Protein AF-0000000070242409 (afdb_homodimer)

Solvent-accessible surface area (backbone atoms only — not comparable to full-atom values): 26280 Å² total; per-residue (Å²): 131,82,76,71,74,71,65,70,52,23,53,50,26,33,51,50,46,54,49,49,52,53,48,30,72,76,47,51,59,37,41,69,65,58,47,13,61,74,71,69,51,52,57,68,59,40,47,50,44,48,50,52,35,44,74,71,44,52,32,40,81,53,98,77,22,32,35,53,19,52,51,28,21,31,47,9,49,57,26,48,52,80,45,43,66,61,50,61,53,34,45,65,40,51,52,49,49,22,70,75,64,35,25,27,32,37,37,32,32,77,58,94,65,23,25,29,28,76,38,71,45,65,25,93,68,36,67,89,58,104,68,52,58,23,38,72,42,63,24,79,49,33,16,26,25,35,22,36,52,40,69,48,58,67,68,56,49,49,52,32,41,71,73,66,53,60,73,74,66,34,94,60,31,63,68,44,67,66,60,44,51,54,50,25,52,51,24,58,73,69,56,47,23,73,22,78,20,17,57,37,84,55,35,24,28,38,7,28,44,31,61,54,95,89,37,76,73,21,13,40,26,42,37,41,48,38,89,71,50,41,71,60,52,44,70,41,53,50,50,52,52,47,50,54,34,38,51,53,32,38,53,46,60,70,77,97,132,81,76,71,74,71,64,69,52,24,53,50,27,32,52,49,45,53,51,51,51,52,49,31,71,77,46,50,59,37,43,68,66,59,47,12,59,74,72,67,50,53,59,69,58,41,48,49,44,47,50,51,35,45,74,71,44,52,33,41,81,52,99,78,23,32,34,52,20,51,52,27,22,31,48,9,50,57,27,48,52,80,44,43,66,61,50,62,54,33,46,65,41,50,52,50,50,21,70,74,64,35,25,27,32,36,35,33,32,76,57,94,65,22,25,28,28,75,39,70,45,66,25,93,68,35,68,88,58,104,69,51,59,24,39,71,41,63,23,78,49,34,16,26,25,36,22,38,51,37,68,47,57,67,68,57,49,49,52,33,41,72,74,67,54,60,72,74,65,35,95,59,30,62,68,45,70,66,60,43,52,54,50,25,52,51,23,58,73,68,56,46,23,74,21,77,21,18,57,35,84,56,34,23,30,38,8,27,46,32,60,56,94,89,37,75,75,21,13,39,26,43,36,40,47,38,88,70,49,41,70,58,53,46,72,42,52,49,50,53,54,47,51,53,35,38,50,53,31,38,51,46,61,69,77,97

Foldseek 3Di:
DPPPPPPVVVVVLVVLLVVLVVVQVVDPFDALVRSCVVSVHDSVSSVVSVVVCVVVQQWDADPRHIHGGCVVVVVVVVVLVVCVLLCVQLVVLQVVLCVVLQEKKFWWDDDLQWTFTQDIDGGPPYDDDPDDHGDTDHLQQDFQSLQLLLLDDPVVNVVSCVVPNQDFQDPPADHDPVSSVVQSVVCNVVQKGKRQCRNHVFKIKMKGFQDEPSDTSTMMMTMHTNVPLDDCNNPPVSNVSRVVSSVSSNVSVVVD/DPPPPPVVVVVVLVVLLVVLVVVQVVDPFDALVRSCVVSVHDSVSSVVSVVVCVVVQQWDADPRHIHGGCVVVVVVVVVLVVCVLLCVQLVVLQVVLCVVQQEKKFWWDDDPQWTFTQDIDGGPPYDDDPDDHGDTDHLQQDFQSLQLLLLDDPVVNVVSCVVPNQDFQDPPADHDPVSSVVQSVVCNVLQKGKRQCRNHVFKIKMKGFQDEPSDTSTMMMTMHTNVPLDDCNNPPVSNVSRVVSSVSSNVSVVVD

Organism: Natronomonas pharaonis (strain ATCC 35678 / DSM 2160 / CIP 103997 / JCM 8858 / NBRC 14720 / NCIMB 2260 / Gabara) (NCBI:txid348780)

InterPro domains:
  IPR005471 Transcription regulator IclR, N-terminal [SM00346] (11-99)
  IPR011991 ArsR-like helix-turn-helix domain [cd00090] (20-75)
  IPR014757 Transcription regulator IclR, C-terminal [PF01614] (85-249)
  IPR014757 Transcription regulator IclR, C-terminal [PS51078] (71-255)
  IPR029016 GAF-like domain superfamily [G3DSA:3.30.450.40] (83-256)
  IPR036388 Winged helix-like DNA-binding domain superfamily [G3DSA:1.10.10.10] (10-81)
  IPR036390 Winged helix DNA-binding domain superfamily [SSF46785] (17-97)
  IPR050707 HTH-type Transcriptional Regulators in Metabolic Pathways [PTHR30136] (6-253)

Secondary structure (DSSP, 8-state):
------HHHHHHHHHHHHHHHHHHHHH-SB-HHHHHHHHT--HHHHHHHHHHHHHHTSEEEETTEEEE-THHHHHHHHHHHTTHHHHHHHHHHHHHHHHHH-SEEEEEEEETTEEEEEEEE--TT----S--TT-EEEGGGSHHHHHHHHHS-HHHHHHHHHHH-----STTS--SHHHHHHHHHHHHHHS-EEEESSSSTTEEEEEEEEEETTEEEEEEEEEEETTTS-HHIIIIIHHHHHHHHHHHHHHHHHH-/------HHHHHHHHHHHHHHHHHHHHH-SB-HHHHHHHHT--HHHHHHHHHHHHHHTSEEEETTEEEE-THHHHHHHHHHHTTHHHHHHHHHHHHHHHHHH-SEEEEEEEETTEEEEEEEE--TT----S--TT-EEEGGGSHHHHHHHHHS-HHHHHHHHHHH-----STTS--SHHHHHHHHHHHHHHS-EEEESSSSTTEEEEEEEEEETTEEEEEEEEEEETTTS-HHIIIIIHHHHHHHHHHHHHHHHHH-

pLDDT: mean 92.96, std 12.63, range [21.52, 98.94]

Structure (mmCIF, N/CA/C/O backbone):
data_AF-0000000070242409-model_v1
#
loop_
_entity.id
_entity.type
_entity.pdbx_description
1 polymer 'IclR family transcription regulator'
#
loop_
_atom_site.group_PDB
_atom_site.id
_atom_site.type_symbol
_atom_site.label_atom_id
_atom_site.label_alt_id
_atom_site.label_comp_id
_atom_site.label_asym_id
_atom_site.label_entity_id
_atom_site.label_seq_id
_atom_site.pdbx_PDB_ins_code
_atom_site.Cartn_x
_atom_site.Cartn_y
_atom_site.Cartn_z
_atom_site.occupancy
_atom_site.B_iso_or_equiv
_atom_site.auth_seq_id
_atom_site.auth_comp_id
_atom_site.auth_asym_id
_atom_site.auth_atom_id
_atom_site.pdbx_PDB_model_num
ATOM 1 N N . MET A 1 1 ? -40.719 -10.289 21.703 1 21.52 1 MET A N 1
ATOM 2 C CA . MET A 1 1 ? -40.156 -11.031 20.562 1 21.52 1 MET A CA 1
ATOM 3 C C . MET A 1 1 ? -39.375 -10.109 19.641 1 21.52 1 MET A C 1
ATOM 5 O O . MET A 1 1 ? -39.938 -9.398 18.828 1 21.52 1 MET A O 1
ATOM 9 N N . VAL A 1 2 ? -38.438 -9.383 20.156 1 30.03 2 VAL A N 1
ATOM 10 C CA . VAL A 1 2 ? -37.656 -8.297 19.562 1 30.03 2 VAL A CA 1
ATOM 11 C C . VAL A 1 2 ? -37.156 -8.727 18.188 1 30.03 2 VAL A C 1
ATOM 13 O O . VAL A 1 2 ? -36.469 -9.75 18.078 1 30.03 2 VAL A O 1
ATOM 16 N N . SER A 1 3 ? -37.812 -8.461 17.109 1 30.8 3 SER A N 1
ATOM 17 C CA . SER A 1 3 ? -37.625 -8.891 15.734 1 30.8 3 SER A CA 1
ATOM 18 C C . SER A 1 3 ? -36.156 -8.773 15.328 1 30.8 3 SER A C 1
ATOM 20 O O . SER A 1 3 ? -35.531 -7.742 15.555 1 30.8 3 SER A O 1
ATOM 22 N N . GLU A 1 4 ? -35.406 -9.82 15.273 1 35.88 4 GLU A N 1
ATOM 23 C CA . GLU A 1 4 ? -34.031 -10.039 14.852 1 35.88 4 GLU A CA 1
ATOM 24 C C . GLU A 1 4 ? -33.75 -9.344 13.523 1 35.88 4 GLU A C 1
ATOM 26 O O . GLU A 1 4 ? -34.469 -9.555 12.539 1 35.88 4 GLU A O 1
ATOM 31 N N . PRO A 1 5 ? -33.375 -8.102 13.469 1 39.78 5 PRO A N 1
ATOM 32 C CA . PRO A 1 5 ? -33.219 -7.383 12.203 1 39.78 5 PRO A CA 1
ATOM 33 C C . PRO A 1 5 ? -32.844 -8.289 11.047 1 39.78 5 PRO A C 1
ATOM 35 O O . PRO A 1 5 ? -32.125 -9.289 11.25 1 39.78 5 PRO A O 1
ATOM 38 N N . ASP A 1 6 ? -33.469 -8.508 9.992 1 40.06 6 ASP A N 1
ATOM 39 C CA . ASP A 1 6 ? -33.281 -9.375 8.836 1 40.06 6 ASP A CA 1
ATOM 40 C C . ASP A 1 6 ? -31.844 -9.359 8.336 1 40.06 6 ASP A C 1
ATOM 42 O O . ASP A 1 6 ? -31.344 -8.312 7.902 1 40.06 6 ASP A O 1
ATOM 46 N N . ASN A 1 7 ? -30.812 -10.156 8.797 1 46.41 7 ASN A N 1
ATOM 47 C CA . ASN A 1 7 ? -29.406 -10.516 8.633 1 46.41 7 ASN A CA 1
ATOM 48 C C . ASN A 1 7 ? -28.984 -10.477 7.164 1 46.41 7 ASN A C 1
ATOM 50 O O . ASN A 1 7 ? -27.859 -10.086 6.844 1 46.41 7 ASN A O 1
ATOM 54 N N . ASP A 1 8 ? -29.922 -10.844 6.23 1 49.59 8 ASP A N 1
ATOM 55 C CA . ASP A 1 8 ? -29.641 -10.906 4.797 1 49.59 8 ASP A CA 1
ATOM 56 C C . ASP A 1 8 ? -29.375 -9.516 4.227 1 49.59 8 ASP A C 1
ATOM 58 O O . ASP A 1 8 ? -28.484 -9.352 3.381 1 49.59 8 ASP A O 1
ATOM 62 N N . GLY A 1 9 ? -30.109 -8.578 4.723 1 48.25 9 GLY A N 1
ATOM 63 C CA . GLY A 1 9 ? -29.984 -7.207 4.25 1 48.25 9 GLY A CA 1
ATOM 64 C C . GLY A 1 9 ? -28.641 -6.582 4.574 1 48.25 9 GLY A C 1
ATOM 65 O O . GLY A 1 9 ? -28.078 -5.832 3.77 1 48.25 9 GLY A O 1
ATOM 66 N N . GLY A 1 10 ? -28.141 -6.824 5.773 1 50.97 10 GLY A N 1
ATOM 67 C CA . GLY A 1 10 ? -26.875 -6.277 6.238 1 50.97 10 GLY A CA 1
ATOM 68 C C . GLY A 1 10 ? -25.688 -6.75 5.418 1 50.97 10 GLY A C 1
ATOM 69 O O . GLY A 1 10 ? -24.859 -5.941 5.012 1 50.97 10 GLY A O 1
ATOM 70 N N . ILE A 1 11 ? -25.75 -8.039 5.164 1 59.62 11 ILE A N 1
ATOM 71 C CA . ILE A 1 11 ? -24.688 -8.672 4.391 1 59.62 11 ILE A CA 1
ATOM 72 C C . ILE A 1 11 ? -24.688 -8.117 2.965 1 59.62 11 ILE A C 1
ATOM 74 O O . ILE A 1 11 ? -23.625 -7.836 2.402 1 59.62 11 ILE A O 1
ATOM 78 N N . LYS A 1 12 ? -25.906 -7.801 2.475 1 73.12 12 LYS A N 1
ATOM 79 C CA . LYS A 1 12 ? -26 -7.281 1.113 1 73.12 12 LYS A CA 1
ATOM 80 C C . LYS A 1 12 ? -25.422 -5.871 1.021 1 73.12 12 LYS A C 1
ATOM 82 O O . LYS A 1 12 ? -24.766 -5.531 0.042 1 73.12 12 LYS A O 1
ATOM 87 N N . SER A 1 13 ? -25.562 -5.195 2.117 1 82.31 13 SER A N 1
ATOM 88 C CA . SER A 1 13 ? -25.078 -3.818 2.143 1 82.31 13 SER A CA 1
ATOM 89 C C . SER A 1 13 ? -23.562 -3.77 2.156 1 82.31 13 SER A C 1
ATOM 91 O O . SER A 1 13 ? -22.953 -2.963 1.45 1 82.31 13 SER A O 1
ATOM 93 N N . ALA A 1 14 ? -22.969 -4.645 2.908 1 86.94 14 ALA A N 1
ATOM 94 C CA . ALA A 1 14 ? -21.516 -4.699 2.922 1 86.94 14 ALA A CA 1
ATOM 95 C C . ALA A 1 14 ? -20.953 -5.039 1.539 1 86.94 14 ALA A C 1
ATOM 97 O O . ALA A 1 14 ? -20.016 -4.398 1.065 1 86.94 14 ALA A O 1
ATOM 98 N N . GLY A 1 15 ? -21.578 -5.914 0.926 1 90.31 15 GLY A N 1
ATOM 99 C CA . GLY A 1 15 ? -21.188 -6.281 -0.426 1 90.31 15 GLY A CA 1
ATOM 100 C C . GLY A 1 15 ? -21.25 -5.117 -1.399 1 90.31 15 GLY A C 1
ATOM 101 O O . GLY A 1 15 ? -20.344 -4.945 -2.225 1 90.31 15 GLY A O 1
ATOM 102 N N . THR A 1 16 ? -22.25 -4.332 -1.273 1 91.88 16 THR A N 1
ATOM 103 C CA . THR A 1 16 ? -22.422 -3.174 -2.146 1 91.88 16 THR A CA 1
ATOM 104 C C . THR A 1 16 ? -21.312 -2.158 -1.916 1 91.88 16 THR A C 1
ATOM 106 O O . THR A 1 16 ? -20.766 -1.601 -2.871 1 91.88 16 THR A O 1
ATOM 109 N N . SER A 1 17 ? -20.953 -1.961 -0.674 1 94.5 17 SER A N 1
ATOM 110 C CA . SER A 1 17 ? -19.891 -1.011 -0.355 1 94.5 17 SER A CA 1
ATOM 111 C C . SER A 1 17 ? -18.562 -1.449 -0.952 1 94.5 17 SER A C 1
ATOM 113 O O . SER A 1 17 ? -17.828 -0.628 -1.496 1 94.5 17 SER A O 1
ATOM 115 N N . PHE A 1 18 ? -18.281 -2.686 -0.91 1 94.81 18 PHE A N 1
ATOM 116 C CA . PHE A 1 18 ? -17.031 -3.186 -1.487 1 94.81 18 PHE A CA 1
ATOM 117 C C . PHE A 1 18 ? -17.094 -3.148 -3.01 1 94.81 18 PHE A C 1
ATOM 119 O O . PHE A 1 18 ? -16.078 -2.922 -3.668 1 94.81 18 PHE A O 1
ATOM 126 N N . GLY A 1 19 ? -18.266 -3.389 -3.545 1 94.69 19 GLY A N 1
ATOM 127 C CA . GLY A 1 19 ? -18.453 -3.18 -4.973 1 94.69 19 GLY A CA 1
ATOM 128 C C . GLY A 1 19 ? -18.172 -1.756 -5.41 1 94.69 19 GLY A C 1
ATOM 129 O O . GLY A 1 19 ? -17.578 -1.53 -6.465 1 94.69 19 GLY A O 1
ATOM 130 N N . ILE A 1 20 ? -18.594 -0.821 -4.629 1 96.62 20 ILE A N 1
ATOM 131 C CA . ILE A 1 20 ? -18.344 0.592 -4.895 1 96.62 20 ILE A CA 1
ATOM 132 C C . ILE A 1 20 ? -16.844 0.873 -4.852 1 96.62 20 ILE A C 1
ATOM 134 O O . ILE A 1 20 ? -16.312 1.563 -5.723 1 96.62 20 ILE A O 1
ATOM 138 N N . ILE A 1 21 ? -16.156 0.315 -3.883 1 97.69 21 ILE A N 1
ATOM 139 C CA . ILE A 1 21 ? -14.703 0.465 -3.783 1 97.69 21 ILE A CA 1
ATOM 140 C C . ILE A 1 21 ? -14.047 -0.077 -5.051 1 97.69 21 ILE A C 1
ATOM 142 O O . ILE A 1 21 ? -13.164 0.571 -5.625 1 97.69 21 ILE A O 1
ATOM 146 N N . GLU A 1 22 ? -14.484 -1.225 -5.488 1 97.12 22 GLU A N 1
ATOM 147 C CA . GLU A 1 22 ? -13.938 -1.823 -6.699 1 97.12 22 GLU A CA 1
ATOM 148 C C . GLU A 1 22 ? -14.188 -0.938 -7.918 1 97.12 22 GLU A C 1
ATOM 150 O O . GLU A 1 22 ? -13.32 -0.791 -8.773 1 97.12 22 GLU A O 1
ATOM 155 N N . THR A 1 23 ? -15.344 -0.346 -7.977 1 97.88 23 THR A N 1
ATOM 156 C CA . THR A 1 23 ? -15.703 0.526 -9.086 1 97.88 23 THR A CA 1
ATOM 157 C C . THR A 1 23 ? -14.836 1.786 -9.086 1 97.88 23 THR A C 1
ATOM 159 O O . THR A 1 23 ? -14.367 2.221 -10.141 1 97.88 23 THR A O 1
ATOM 162 N N . ILE A 1 24 ? -14.625 2.328 -7.953 1 98.56 24 ILE A N 1
ATOM 163 C CA . ILE A 1 24 ? -13.773 3.504 -7.855 1 98.56 24 ILE A CA 1
ATOM 164 C C . ILE A 1 24 ? -12.344 3.139 -8.258 1 98.56 24 ILE A C 1
ATOM 166 O O . ILE A 1 24 ? -11.703 3.865 -9.023 1 98.56 24 ILE A O 1
ATOM 170 N N . TYR A 1 25 ? -11.883 2.035 -7.805 1 98.06 25 TYR A N 1
ATOM 171 C CA . TYR A 1 25 ? -10.555 1.547 -8.156 1 98.06 25 TYR A CA 1
ATOM 172 C C . TYR A 1 25 ? -10.375 1.49 -9.672 1 98.06 25 TYR A C 1
ATOM 174 O O . TYR A 1 25 ? -9.352 1.928 -10.195 1 98.06 25 TYR A O 1
ATOM 182 N N . GLN A 1 26 ? -11.344 1.088 -10.328 1 96.81 26 GLN A N 1
ATOM 183 C CA . GLN A 1 26 ? -11.25 0.844 -11.766 1 96.81 26 GLN A CA 1
ATOM 184 C C . GLN A 1 26 ? -11.43 2.139 -12.555 1 96.81 26 GLN A C 1
ATOM 186 O O . GLN A 1 26 ? -10.914 2.266 -13.664 1 96.81 26 GLN A O 1
ATOM 191 N N . ASN A 1 27 ? -12.156 3.184 -11.906 1 96.94 27 ASN A N 1
ATOM 192 C CA . ASN A 1 27 ? -12.641 4.258 -12.766 1 96.94 27 ASN A CA 1
ATOM 193 C C . ASN A 1 27 ? -12.305 5.633 -12.195 1 96.94 27 ASN A C 1
ATOM 195 O O . ASN A 1 27 ? -12.664 6.656 -12.773 1 96.94 27 ASN A O 1
ATOM 199 N N . GLN A 1 28 ? -11.625 5.734 -11.094 1 96.81 28 GLN A N 1
ATOM 200 C CA . GLN A 1 28 ? -11.43 7.031 -10.453 1 96.81 28 GLN A CA 1
ATOM 201 C C . GLN A 1 28 ? -10.703 7.996 -11.383 1 96.81 28 GLN A C 1
ATOM 203 O O . GLN A 1 28 ? -9.836 7.586 -12.156 1 96.81 28 GLN A O 1
ATOM 208 N N . PRO A 1 29 ? -11.086 9.219 -11.328 1 97.56 29 PRO A N 1
ATOM 209 C CA . PRO A 1 29 ? -12.203 9.734 -10.539 1 97.56 29 PRO A CA 1
ATOM 210 C C . PRO A 1 29 ? -13.562 9.359 -11.133 1 97.56 29 PRO A C 1
ATOM 212 O O . PRO A 1 29 ? -13.68 9.172 -12.34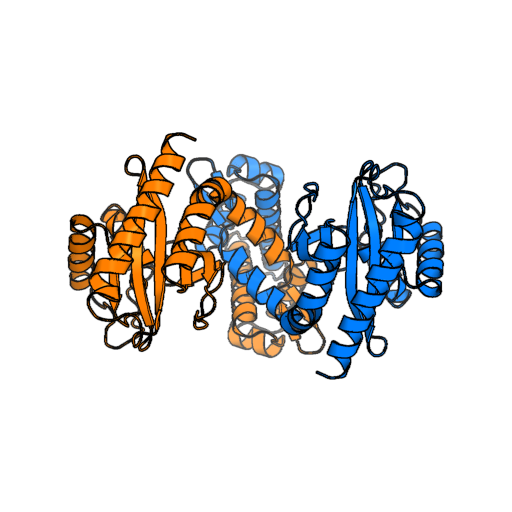4 1 97.56 29 PRO A O 1
ATOM 215 N N . ILE A 1 30 ? -14.547 9.203 -10.266 1 98.25 30 ILE A N 1
ATOM 216 C CA . ILE A 1 30 ? -15.883 8.836 -10.727 1 98.25 30 ILE A CA 1
ATOM 217 C C . ILE A 1 30 ? -16.938 9.625 -9.945 1 98.25 30 ILE A C 1
ATOM 219 O O . ILE A 1 30 ? -16.797 9.82 -8.734 1 98.25 30 ILE A O 1
ATOM 223 N N . SER A 1 31 ? -17.984 10.031 -10.586 1 98.12 31 SER A N 1
ATOM 224 C CA . SER A 1 31 ? -19.062 10.773 -9.945 1 98.12 31 SER A CA 1
ATOM 225 C C . SER A 1 31 ? -20.078 9.828 -9.297 1 98.12 31 SER A C 1
ATOM 227 O O . SER A 1 31 ? -20.062 8.625 -9.562 1 98.12 31 SER A O 1
ATOM 229 N N . LEU A 1 32 ? -20.875 10.422 -8.484 1 97.06 32 LEU A N 1
ATOM 230 C CA . LEU A 1 32 ? -21.922 9.656 -7.812 1 97.06 32 LEU A CA 1
ATOM 231 C C . LEU A 1 32 ? -22.828 8.977 -8.828 1 97.06 32 LEU A C 1
ATOM 233 O O . LEU A 1 32 ? -23.141 7.785 -8.703 1 97.06 32 LEU A O 1
ATOM 237 N N . THR A 1 33 ? -23.188 9.727 -9.82 1 97.38 33 THR A N 1
ATOM 238 C CA . THR A 1 33 ? -24.141 9.219 -10.812 1 97.38 33 THR A CA 1
ATOM 239 C C . THR A 1 33 ? -23.5 8.094 -11.625 1 97.38 33 THR A C 1
ATOM 241 O O . THR A 1 33 ? -24.141 7.059 -11.859 1 97.38 33 THR A O 1
ATOM 244 N N . GLU A 1 34 ? -22.312 8.281 -12.086 1 98 34 GLU A N 1
ATOM 245 C CA . GLU A 1 34 ? -21.594 7.242 -12.828 1 98 34 GLU A CA 1
ATOM 246 C C . GLU A 1 34 ? -21.406 5.992 -11.977 1 98 34 GLU A C 1
ATOM 248 O O . GLU A 1 34 ? -21.562 4.871 -12.461 1 98 34 GLU A O 1
ATOM 253 N N . LEU A 1 35 ? -21.062 6.23 -10.766 1 97.44 35 LEU A N 1
ATOM 254 C CA . LEU A 1 35 ? -20.844 5.141 -9.82 1 97.44 35 LEU A CA 1
ATOM 255 C C . LEU A 1 35 ? -22.125 4.332 -9.617 1 97.44 35 LEU A C 1
ATOM 257 O O . LEU A 1 35 ? -22.094 3.102 -9.664 1 97.44 35 LEU A O 1
ATOM 261 N N . ALA A 1 36 ? -23.188 5.02 -9.414 1 97.19 36 ALA A N 1
ATOM 262 C CA . ALA A 1 36 ? -24.469 4.367 -9.219 1 97.19 36 ALA A CA 1
ATOM 263 C C . ALA A 1 36 ? -24.859 3.533 -10.438 1 97.19 36 ALA A C 1
ATOM 265 O O . ALA A 1 36 ? -25.328 2.404 -10.305 1 97.19 36 ALA A O 1
ATOM 266 N N . ALA A 1 37 ? -24.625 4.074 -11.578 1 97.5 37 ALA A N 1
ATOM 267 C CA . ALA A 1 37 ? -24.922 3.379 -12.828 1 97.5 37 ALA A CA 1
ATOM 268 C C . ALA A 1 37 ? -24.078 2.117 -12.969 1 97.5 37 ALA A C 1
ATOM 270 O O . ALA A 1 37 ? -24.578 1.061 -13.352 1 97.5 37 ALA A O 1
ATOM 271 N N . GLU A 1 38 ? -22.844 2.225 -12.617 1 96.25 38 GLU A N 1
ATOM 272 C CA . GLU A 1 38 ? -21.922 1.104 -12.766 1 96.25 38 GLU A CA 1
ATOM 273 C C . GLU A 1 38 ? -22.281 -0.034 -11.812 1 96.25 38 GLU A C 1
ATOM 275 O O . GLU A 1 38 ? -22.156 -1.208 -12.164 1 96.25 38 GLU A O 1
ATOM 280 N N . VAL A 1 39 ? -22.672 0.312 -10.594 1 95.06 39 VAL A N 1
ATOM 281 C CA . VAL A 1 39 ? -22.984 -0.699 -9.594 1 95.06 39 VAL A CA 1
ATOM 282 C C . VAL A 1 39 ? -24.469 -1.087 -9.695 1 95.06 39 VAL A C 1
ATOM 284 O O . VAL A 1 39 ? -24.922 -2.01 -9.016 1 95.06 39 VAL A O 1
ATOM 287 N N . ASP A 1 40 ? -25.219 -0.448 -10.508 1 95.44 40 ASP A N 1
ATOM 288 C CA . ASP A 1 40 ? -26.625 -0.711 -10.797 1 95.44 40 ASP A CA 1
ATOM 289 C C . ASP A 1 40 ? -27.484 -0.541 -9.547 1 95.44 40 ASP A C 1
ATOM 291 O O . ASP A 1 40 ? -28.219 -1.453 -9.164 1 95.44 40 ASP A O 1
ATOM 295 N N . ILE A 1 41 ? -27.344 0.596 -8.867 1 94.88 41 ILE A N 1
ATOM 296 C CA . ILE A 1 41 ? -28.172 0.967 -7.727 1 94.88 41 ILE A CA 1
ATOM 297 C C . ILE A 1 41 ? -28.656 2.404 -7.883 1 94.88 41 ILE A C 1
ATOM 299 O O . ILE A 1 41 ? -28.188 3.139 -8.75 1 94.88 41 ILE A O 1
ATOM 303 N N . ALA A 1 42 ? -29.672 2.781 -7.098 1 95.62 42 ALA A N 1
ATOM 304 C CA . ALA A 1 42 ? -30.203 4.145 -7.121 1 95.62 42 ALA A CA 1
ATOM 305 C C . ALA A 1 42 ? -29.172 5.133 -6.566 1 95.62 42 ALA A C 1
ATOM 307 O O . ALA A 1 42 ? -28.375 4.777 -5.699 1 95.62 42 ALA A O 1
ATOM 308 N N . ASN A 1 43 ? -29.266 6.359 -7.055 1 95.88 43 ASN A N 1
ATOM 309 C CA . ASN A 1 43 ? -28.375 7.41 -6.574 1 95.88 43 ASN A CA 1
ATOM 310 C C . ASN A 1 43 ? -28.484 7.59 -5.062 1 95.88 43 ASN A C 1
ATOM 312 O O . ASN A 1 43 ? -27.484 7.836 -4.391 1 95.88 43 ASN A O 1
ATOM 316 N N . SER A 1 44 ? -29.609 7.473 -4.605 1 94.69 44 SER A N 1
ATOM 317 C CA . SER A 1 44 ? -29.812 7.652 -3.172 1 94.69 44 SER A CA 1
ATOM 318 C C . SER A 1 44 ? -29.109 6.562 -2.375 1 94.69 44 SER A C 1
ATOM 320 O O . SER A 1 44 ? -28.484 6.844 -1.348 1 94.69 44 SER A O 1
ATOM 322 N N . THR A 1 45 ? -29.203 5.352 -2.814 1 92.88 45 THR A N 1
ATOM 323 C CA . THR A 1 45 ? -28.516 4.227 -2.184 1 92.88 45 THR A CA 1
ATOM 324 C C . THR A 1 45 ? -27 4.383 -2.297 1 92.88 45 THR A C 1
ATOM 326 O O . THR A 1 45 ? -26.281 4.148 -1.328 1 92.88 45 THR A O 1
ATOM 329 N N . ALA A 1 46 ? -26.594 4.793 -3.49 1 95.25 46 ALA A N 1
ATOM 330 C CA . ALA A 1 46 ? -25.156 5.039 -3.686 1 95.25 46 ALA A CA 1
ATOM 331 C C . ALA A 1 46 ? -24.656 6.102 -2.715 1 95.25 46 ALA A C 1
ATOM 333 O O . ALA A 1 46 ? -23.562 5.957 -2.143 1 95.25 46 ALA A O 1
ATOM 334 N N . TYR A 1 47 ? -25.406 7.074 -2.57 1 95.19 47 TYR A N 1
ATOM 335 C CA . TYR A 1 47 ? -25.016 8.156 -1.676 1 95.19 47 TYR A CA 1
ATOM 336 C C . TYR A 1 47 ? -24.844 7.652 -0.249 1 95.19 47 TYR A C 1
ATOM 338 O O . TYR A 1 47 ? -23.906 8.055 0.452 1 95.19 47 TYR A O 1
ATOM 346 N N . GLU A 1 48 ? -25.703 6.812 0.165 1 94.12 48 GLU A N 1
ATOM 347 C CA . GLU A 1 48 ? -25.609 6.262 1.513 1 94.12 48 GLU A CA 1
ATOM 348 C C . GLU A 1 48 ? -24.328 5.469 1.703 1 94.12 48 GLU A C 1
ATOM 350 O O . GLU A 1 48 ? -23.641 5.609 2.725 1 94.12 48 GLU A O 1
ATOM 355 N N . HIS A 1 49 ? -24.047 4.645 0.757 1 94.5 49 HIS A N 1
ATOM 356 C CA . HIS A 1 49 ? -22.828 3.863 0.819 1 94.5 49 HIS A CA 1
ATOM 357 C C . HIS A 1 49 ? -21.594 4.766 0.76 1 94.5 49 HIS A C 1
ATOM 359 O O . HIS A 1 49 ? -20.641 4.562 1.508 1 94.5 49 HIS A O 1
ATOM 365 N N . ILE A 1 50 ? -21.641 5.727 -0.075 1 96.5 50 ILE A N 1
ATOM 366 C CA . ILE A 1 50 ? -20.531 6.664 -0.235 1 96.5 50 ILE A CA 1
ATOM 367 C C . ILE A 1 50 ? -20.328 7.441 1.063 1 96.5 50 ILE A C 1
ATOM 369 O O . ILE A 1 50 ? -19.188 7.637 1.497 1 96.5 50 ILE A O 1
ATOM 373 N N . SER A 1 51 ? -21.406 7.852 1.598 1 95.5 51 SER A N 1
ATOM 374 C CA . SER A 1 51 ? -21.297 8.57 2.861 1 95.5 51 SER A CA 1
ATOM 375 C C . SER A 1 51 ? -20.625 7.727 3.932 1 95.5 51 SER A C 1
ATOM 377 O O . SER A 1 51 ? -19.75 8.219 4.66 1 95.5 51 SER A O 1
ATOM 379 N N . THR A 1 52 ? -20.969 6.469 3.99 1 93.56 52 THR A N 1
ATOM 380 C CA . THR A 1 52 ? -20.344 5.555 4.941 1 93.56 52 THR A CA 1
ATOM 381 C C . THR A 1 52 ? -18.859 5.387 4.645 1 93.56 52 THR A C 1
ATOM 383 O O . THR A 1 52 ? -18.031 5.383 5.559 1 93.56 52 THR A O 1
ATOM 386 N N . LEU A 1 53 ? -18.547 5.281 3.404 1 96.56 53 LEU A N 1
ATOM 387 C CA . LEU A 1 53 ? -17.156 5.105 2.988 1 96.56 53 LEU A CA 1
ATOM 388 C C . LEU A 1 53 ? -16.328 6.359 3.281 1 96.56 53 LEU A C 1
ATOM 390 O O . LEU A 1 53 ? -15.164 6.266 3.666 1 96.56 53 LEU A O 1
ATOM 394 N N . LEU A 1 54 ? -16.938 7.52 3.094 1 96.5 54 LEU A N 1
ATOM 395 C CA . LEU A 1 54 ? -16.281 8.781 3.43 1 96.5 54 LEU A CA 1
ATOM 396 C C . LEU A 1 54 ? -16.047 8.883 4.934 1 96.5 54 LEU A C 1
ATOM 398 O O . LEU A 1 54 ? -14.938 9.195 5.367 1 96.5 54 LEU A O 1
ATOM 402 N N . ASP A 1 55 ? -17.047 8.516 5.648 1 93.62 55 ASP A N 1
ATOM 403 C CA . ASP A 1 55 ? -16.953 8.602 7.102 1 93.62 55 ASP A CA 1
ATOM 404 C C . ASP A 1 55 ? -15.922 7.621 7.652 1 93.62 55 ASP A C 1
ATOM 406 O O . ASP A 1 55 ? -15.25 7.914 8.641 1 93.62 55 ASP A O 1
ATOM 410 N N . SER A 1 56 ? -15.82 6.48 6.98 1 94.38 56 SER A N 1
ATOM 411 C CA . SER A 1 56 ? -14.875 5.465 7.418 1 94.38 56 SER A CA 1
ATOM 412 C C . SER A 1 56 ? -13.469 5.754 6.902 1 94.38 56 SER A C 1
ATOM 414 O O . SER A 1 56 ? -12.508 5.074 7.273 1 94.38 56 SER A O 1
ATOM 416 N N . GLY A 1 57 ? -13.297 6.715 6.012 1 96.5 57 GLY A N 1
ATOM 417 C CA . GLY A 1 57 ? -12 7.188 5.57 1 96.5 57 GLY A CA 1
ATOM 418 C C . GLY A 1 57 ? -11.438 6.398 4.402 1 96.5 57 GLY A C 1
ATOM 419 O O . GLY A 1 57 ? -10.25 6.488 4.098 1 96.5 57 GLY A O 1
ATOM 420 N N . TYR A 1 58 ? -12.266 5.648 3.662 1 97.69 58 TYR A N 1
ATOM 421 C CA . TYR A 1 58 ? -11.734 4.75 2.646 1 97.69 58 TYR A CA 1
ATOM 422 C C . TYR A 1 58 ? -11.805 5.383 1.263 1 97.69 58 TYR A C 1
ATOM 424 O O . TYR A 1 58 ? -11.188 4.891 0.314 1 97.69 58 TYR A O 1
ATOM 432 N N . ILE A 1 59 ? -12.594 6.469 1.161 1 98.38 59 ILE A N 1
ATOM 433 C CA . ILE A 1 59 ? -12.602 7.219 -0.091 1 98.38 59 ILE A CA 1
ATOM 434 C C . ILE A 1 59 ? -12.477 8.711 0.2 1 98.38 59 ILE A C 1
ATOM 436 O O . ILE A 1 59 ? -12.656 9.141 1.342 1 98.38 59 ILE A O 1
ATOM 440 N N . VAL A 1 60 ? -12.117 9.461 -0.781 1 98.19 60 VAL A N 1
ATOM 441 C CA . VAL A 1 60 ? -12.016 10.914 -0.69 1 98.19 60 VAL A CA 1
ATOM 442 C C . VAL A 1 60 ? -12.789 11.562 -1.838 1 98.19 60 VAL A C 1
ATOM 444 O O . VAL A 1 60 ? -12.82 11.031 -2.947 1 98.19 60 VAL A O 1
ATOM 447 N N . LYS A 1 61 ? -13.43 12.609 -1.498 1 97.56 61 LYS A N 1
ATOM 448 C CA . LYS A 1 61 ? -14.094 13.414 -2.52 1 97.56 61 LYS A CA 1
ATOM 449 C C . LYS A 1 61 ? -13.227 14.594 -2.945 1 97.56 61 LYS A C 1
ATOM 451 O O . LYS A 1 61 ? -12.758 15.359 -2.102 1 97.56 61 LYS A O 1
ATOM 456 N N . ARG A 1 62 ? -12.969 14.695 -4.207 1 96.12 62 ARG A N 1
ATOM 457 C CA . ARG A 1 62 ? -12.258 15.828 -4.801 1 96.12 62 ARG A CA 1
ATOM 458 C C . ARG A 1 62 ? -13.125 16.531 -5.832 1 96.12 62 ARG A C 1
ATOM 460 O O . ARG A 1 62 ? -14.289 16.172 -6.031 1 96.12 62 ARG A O 1
ATOM 467 N N . ALA A 1 63 ? -12.586 17.594 -6.387 1 94.44 63 ALA A N 1
ATOM 468 C CA . ALA A 1 63 ? -13.359 18.438 -7.301 1 94.44 63 ALA A CA 1
ATOM 469 C C . ALA A 1 63 ? -13.891 17.625 -8.477 1 94.44 63 ALA A C 1
ATOM 471 O O . ALA A 1 63 ? -14.992 17.875 -8.969 1 94.44 63 ALA A O 1
ATOM 472 N N . ASP A 1 64 ? -13.109 16.625 -8.852 1 96.69 64 ASP A N 1
ATOM 473 C CA . ASP A 1 64 ? -13.461 15.938 -10.086 1 96.69 64 ASP A CA 1
ATOM 474 C C . ASP A 1 64 ? -14.117 14.586 -9.789 1 96.69 64 ASP A C 1
ATOM 476 O O . ASP A 1 64 ? -14.445 13.836 -10.711 1 96.69 64 ASP A O 1
ATOM 480 N N . GLY A 1 65 ? -14.312 14.25 -8.516 1 97.88 65 GLY A N 1
ATOM 481 C CA . GLY A 1 65 ? -15 13.008 -8.211 1 97.88 65 GLY A CA 1
ATOM 482 C C . GLY A 1 65 ? -14.422 12.289 -7.008 1 97.88 65 GLY A C 1
ATOM 483 O O . GLY A 1 65 ? -13.719 12.891 -6.195 1 97.88 65 GLY A O 1
ATOM 484 N N . TYR A 1 66 ? -14.797 10.969 -6.926 1 98.56 66 TYR A N 1
ATOM 485 C CA . TYR A 1 66 ? -14.375 10.156 -5.793 1 98.56 66 TYR A CA 1
ATOM 486 C C . TYR A 1 66 ? -13.117 9.359 -6.137 1 98.56 66 TYR A C 1
ATOM 488 O O . TYR A 1 66 ? -12.977 8.867 -7.258 1 98.56 66 TYR A O 1
ATOM 496 N N . TYR A 1 67 ? -12.211 9.242 -5.16 1 98.75 67 TYR A N 1
ATOM 497 C CA . TYR A 1 67 ? -10.977 8.469 -5.211 1 98.75 67 TYR A CA 1
ATOM 498 C C . TYR A 1 67 ? -10.891 7.508 -4.031 1 98.75 67 TYR A C 1
ATOM 500 O O . TYR A 1 67 ? -11.5 7.738 -2.984 1 98.75 67 TYR A O 1
ATOM 508 N N . LEU A 1 68 ? -10.141 6.41 -4.238 1 98.69 68 LEU A N 1
ATOM 509 C CA . LEU A 1 68 ? -9.695 5.668 -3.062 1 98.69 68 LEU A CA 1
ATOM 510 C C . LEU A 1 68 ? -8.797 6.527 -2.184 1 98.69 68 LEU A C 1
ATOM 512 O O . LEU A 1 68 ? -8.07 7.391 -2.686 1 98.69 68 LEU A O 1
ATOM 516 N N . SER A 1 69 ? -8.836 6.301 -0.932 1 98.69 69 SER A N 1
ATOM 517 C CA . SER A 1 69 ? -8.023 7.078 -0.008 1 98.69 69 SER A CA 1
ATOM 518 C C . SER A 1 69 ? -6.688 6.391 0.266 1 98.69 69 SER A C 1
ATOM 520 O O . SER A 1 69 ? -6.523 5.203 -0.026 1 98.69 69 SER A O 1
ATOM 522 N N . LEU A 1 70 ? -5.793 7.07 0.848 1 98.56 70 LEU A N 1
ATOM 523 C CA . LEU A 1 70 ? -4.473 6.566 1.209 1 98.56 70 LEU A CA 1
ATOM 524 C C . LEU A 1 70 ? -4.559 5.625 2.406 1 98.56 70 LEU A C 1
ATOM 526 O O . LEU A 1 70 ? -3.576 4.965 2.752 1 98.56 70 LEU A O 1
ATOM 530 N N . LYS A 1 71 ? -5.699 5.559 3.01 1 98 71 LYS A N 1
ATOM 531 C CA . LYS A 1 71 ? -5.883 4.582 4.078 1 98 71 LYS A CA 1
ATOM 532 C C . LYS A 1 71 ? -5.562 3.17 3.592 1 98 71 LYS A C 1
ATOM 534 O O . LYS A 1 71 ? -5.043 2.348 4.352 1 98 71 LYS A O 1
ATOM 539 N N . PHE A 1 72 ? -5.824 2.924 2.334 1 98.38 72 PHE A N 1
ATOM 540 C CA . PHE A 1 72 ? -5.516 1.626 1.744 1 98.38 72 PHE A CA 1
ATOM 541 C C . PHE A 1 72 ? -4.016 1.36 1.775 1 98.38 72 PHE A C 1
ATOM 543 O O . PHE A 1 72 ? -3.584 0.213 1.912 1 98.38 72 PHE A O 1
ATOM 550 N N . LEU A 1 73 ? -3.254 2.396 1.631 1 97.5 73 LEU A N 1
ATOM 551 C CA . LEU A 1 73 ? -1.803 2.246 1.653 1 97.5 73 LEU A CA 1
ATOM 552 C C . LEU A 1 73 ? -1.332 1.722 3.006 1 97.5 73 LEU A C 1
ATOM 554 O O . LEU A 1 73 ? -0.521 0.794 3.068 1 97.5 73 LEU A O 1
ATOM 558 N N . ASP A 1 74 ? -1.845 2.256 4.008 1 97.38 74 ASP A N 1
ATOM 559 C CA . ASP A 1 74 ? -1.513 1.829 5.363 1 97.38 74 ASP A CA 1
ATOM 560 C C . ASP A 1 74 ? -1.955 0.389 5.609 1 97.38 74 ASP A C 1
ATOM 562 O O . ASP A 1 74 ? -1.198 -0.415 6.16 1 97.38 74 ASP A O 1
ATOM 566 N N . ARG A 1 75 ? -3.131 0.078 5.223 1 98.06 75 ARG A N 1
ATOM 567 C CA . ARG A 1 75 ? -3.645 -1.281 5.371 1 98.06 75 ARG A CA 1
ATOM 568 C C . ARG A 1 75 ? -2.824 -2.27 4.547 1 98.06 75 ARG A C 1
ATOM 570 O O . ARG A 1 75 ? -2.572 -3.393 4.988 1 98.06 75 ARG A O 1
ATOM 577 N N . GLY A 1 76 ? -2.461 -1.823 3.355 1 97.81 76 GLY A N 1
ATOM 578 C CA . GLY A 1 76 ? -1.628 -2.666 2.514 1 97.81 76 GLY A CA 1
ATOM 579 C C . GLY A 1 76 ? -0.272 -2.965 3.123 1 97.81 76 GLY A C 1
ATOM 580 O O . GLY A 1 76 ? 0.224 -4.09 3.025 1 97.81 76 GLY A O 1
ATOM 581 N N . THR A 1 77 ? 0.307 -1.986 3.723 1 95.56 77 THR A N 1
ATOM 582 C CA . THR A 1 77 ? 1.583 -2.168 4.402 1 95.56 77 THR A CA 1
ATOM 583 C C . THR A 1 77 ? 1.447 -3.172 5.547 1 95.56 77 THR A C 1
ATOM 585 O O . THR A 1 77 ? 2.303 -4.039 5.723 1 95.56 77 THR A O 1
ATOM 588 N N . LYS A 1 78 ? 0.402 -3.01 6.27 1 96.5 78 LYS A N 1
ATOM 589 C CA . LYS A 1 78 ? 0.136 -3.953 7.352 1 96.5 78 LYS A CA 1
ATOM 590 C C . LYS A 1 78 ? -0.002 -5.375 6.816 1 96.5 78 LYS A C 1
ATOM 592 O O . LYS A 1 78 ? 0.577 -6.312 7.375 1 96.5 78 LYS A O 1
ATOM 597 N N . ALA A 1 79 ? -0.754 -5.543 5.766 1 98 79 ALA A N 1
ATOM 598 C CA . ALA A 1 79 ? -0.931 -6.855 5.152 1 98 79 ALA A CA 1
ATOM 599 C C . ALA A 1 79 ? 0.41 -7.445 4.727 1 98 79 ALA A C 1
ATOM 601 O O . ALA A 1 79 ? 0.658 -8.641 4.914 1 98 79 ALA A O 1
ATOM 602 N N . LYS A 1 80 ? 1.242 -6.668 4.238 1 97.44 80 LYS A N 1
ATOM 603 C CA . LYS A 1 80 ? 2.539 -7.094 3.719 1 97.44 80 LYS A CA 1
ATOM 604 C C . LYS A 1 80 ? 3.461 -7.547 4.848 1 97.44 80 LYS A C 1
ATOM 606 O O . LYS A 1 80 ? 4.379 -8.344 4.625 1 97.44 80 LYS A O 1
ATOM 611 N N . GLU A 1 81 ? 3.221 -7.055 6.02 1 95.56 81 GLU A N 1
ATOM 612 C CA . GLU A 1 81 ? 4.047 -7.402 7.176 1 95.56 81 GLU A CA 1
ATOM 613 C C . GLU A 1 81 ? 4.059 -8.906 7.41 1 95.56 81 GLU A C 1
ATOM 615 O O . GLU A 1 81 ? 5.035 -9.453 7.93 1 95.56 81 GLU A O 1
ATOM 620 N N . TYR A 1 82 ? 2.992 -9.594 7.066 1 96.31 82 TYR A N 1
ATOM 621 C CA . TYR A 1 82 ? 2.939 -11.047 7.195 1 96.31 82 TYR A CA 1
ATOM 622 C C . TYR A 1 82 ? 4.102 -11.703 6.461 1 96.31 82 TYR A C 1
ATOM 624 O O . TYR A 1 82 ? 4.594 -12.75 6.875 1 96.31 82 TYR A O 1
ATOM 632 N N . TYR A 1 83 ? 4.625 -11.008 5.438 1 97.5 83 TYR A N 1
ATOM 633 C CA . TYR A 1 83 ? 5.664 -11.57 4.582 1 97.5 83 TYR A CA 1
ATOM 634 C C . TYR A 1 83 ? 7.02 -10.953 4.898 1 97.5 83 TYR A C 1
ATOM 636 O O . TYR A 1 83 ? 7.965 -11.078 4.117 1 97.5 83 TYR A O 1
ATOM 644 N N . GLN A 1 84 ? 7.16 -10.328 5.977 1 96.62 84 GLN A N 1
ATOM 645 C CA . GLN A 1 84 ? 8.359 -9.555 6.273 1 96.62 84 GLN A CA 1
ATOM 646 C C . GLN A 1 84 ? 9.602 -10.445 6.305 1 96.62 84 GLN A C 1
ATOM 648 O O . GLN A 1 84 ? 10.656 -10.078 5.789 1 96.62 84 GLN A O 1
ATOM 653 N N . GLU A 1 85 ? 9.484 -11.617 6.891 1 96.81 85 GLU A N 1
ATOM 654 C CA . GLU A 1 85 ? 10.625 -12.531 6.926 1 96.81 85 GLU A CA 1
ATOM 655 C C . GLU A 1 85 ? 11.062 -12.922 5.52 1 96.81 85 GLU A C 1
ATOM 657 O O . GLU A 1 85 ? 12.258 -12.883 5.203 1 96.81 85 GLU A O 1
ATOM 662 N N . LEU A 1 86 ? 10.148 -13.266 4.688 1 98.25 86 LEU A N 1
ATOM 663 C CA . LEU A 1 86 ? 10.453 -13.625 3.307 1 98.25 86 LEU A CA 1
ATOM 664 C C . LEU A 1 86 ? 11.102 -12.461 2.57 1 98.25 86 LEU A C 1
ATOM 666 O O . LEU A 1 86 ? 12.078 -12.656 1.84 1 98.25 86 LEU A O 1
ATOM 670 N N . LEU A 1 87 ? 10.57 -11.336 2.809 1 98.19 87 LEU A N 1
ATOM 671 C CA . LEU A 1 87 ? 11.109 -10.141 2.174 1 98.19 87 LEU A CA 1
ATOM 672 C C . LEU A 1 87 ? 12.555 -9.898 2.596 1 98.19 87 LEU A C 1
ATOM 674 O O . LEU A 1 87 ? 13.422 -9.664 1.753 1 98.19 87 LEU A O 1
ATOM 678 N N . ASP A 1 88 ? 12.773 -10.023 3.848 1 96.94 88 ASP A N 1
ATOM 679 C CA . ASP A 1 88 ? 14.102 -9.75 4.391 1 96.94 88 ASP A CA 1
ATOM 680 C C . ASP A 1 88 ? 15.133 -10.742 3.848 1 96.94 88 ASP A C 1
ATOM 682 O O . ASP A 1 88 ? 16.203 -10.336 3.379 1 96.94 88 ASP A O 1
ATOM 686 N N . VAL A 1 89 ? 14.805 -11.93 3.844 1 97.94 89 VAL A N 1
ATOM 687 C CA . VAL A 1 89 ? 15.766 -12.961 3.467 1 97.94 89 VAL A CA 1
ATOM 688 C C . VAL A 1 89 ? 15.961 -12.953 1.953 1 97.94 89 VAL A C 1
ATOM 690 O O . VAL A 1 89 ? 17 -13.398 1.453 1 97.94 89 VAL A O 1
ATOM 693 N N . SER A 1 90 ? 14.992 -12.453 1.213 1 98.62 90 SER A N 1
ATOM 694 C CA . SER A 1 90 ? 15.055 -12.484 -0.245 1 98.62 90 SER A CA 1
ATOM 695 C C . SER A 1 90 ? 15.828 -11.281 -0.784 1 98.62 90 SER A C 1
ATOM 697 O O . SER A 1 90 ? 16.344 -11.32 -1.906 1 98.62 90 SER A O 1
ATOM 699 N N . GLU A 1 91 ? 15.891 -10.273 -0.039 1 97.88 91 GLU A N 1
ATOM 700 C CA . GLU A 1 91 ? 16.359 -8.977 -0.511 1 97.88 91 GLU A CA 1
ATOM 701 C C . GLU A 1 91 ? 17.75 -9.094 -1.152 1 97.88 91 GLU A C 1
ATOM 703 O O . GLU A 1 91 ? 17.938 -8.68 -2.297 1 97.88 91 GLU A O 1
ATOM 708 N N . PRO A 1 92 ? 18.766 -9.688 -0.519 1 97.88 92 PRO A N 1
ATOM 709 C CA . PRO A 1 92 ? 20.094 -9.766 -1.133 1 97.88 92 PRO A CA 1
ATOM 710 C C . PRO A 1 92 ? 20.094 -10.555 -2.439 1 97.88 92 PRO A C 1
ATOM 712 O O . PRO A 1 92 ? 20.75 -10.156 -3.404 1 97.88 92 PRO A O 1
ATOM 715 N N . ALA A 1 93 ? 19.391 -11.617 -2.422 1 98.56 93 ALA A N 1
ATOM 716 C CA . ALA A 1 93 ? 19.344 -12.453 -3.617 1 98.56 93 ALA A CA 1
ATOM 717 C C . ALA A 1 93 ? 18.672 -11.727 -4.773 1 98.56 93 ALA A C 1
ATOM 719 O O . ALA A 1 93 ? 19.094 -11.844 -5.926 1 98.56 93 ALA A O 1
ATOM 720 N N . LEU A 1 94 ? 17.656 -11.016 -4.484 1 98.56 94 LEU A N 1
ATOM 721 C CA . LEU A 1 94 ? 16.953 -10.273 -5.52 1 98.56 94 LEU A CA 1
ATOM 722 C C . LEU A 1 94 ? 17.828 -9.156 -6.078 1 98.56 94 LEU A C 1
ATOM 724 O O . LEU A 1 94 ? 17.844 -8.93 -7.289 1 98.56 94 LEU A O 1
ATOM 728 N N . GLU A 1 95 ? 18.469 -8.5 -5.203 1 97.12 95 GLU A N 1
ATOM 729 C CA . GLU A 1 95 ? 19.391 -7.445 -5.637 1 97.12 95 GLU A CA 1
ATOM 730 C C . GLU A 1 95 ? 20.484 -8 -6.543 1 97.12 95 GLU A C 1
ATOM 732 O O . GLU A 1 95 ? 20.812 -7.402 -7.566 1 97.12 95 GLU A O 1
ATOM 737 N N . GLN A 1 96 ? 21.016 -9.094 -6.156 1 97.75 96 GLN A N 1
ATOM 738 C CA . GLN A 1 96 ? 22.047 -9.734 -6.957 1 97.75 96 GLN A CA 1
ATOM 739 C C . GLN A 1 96 ? 21.516 -10.125 -8.336 1 97.75 96 GLN A C 1
ATOM 741 O O . GLN A 1 96 ? 22.219 -9.984 -9.336 1 97.75 96 GLN A O 1
ATOM 746 N N . LEU A 1 97 ? 20.328 -10.656 -8.406 1 97.81 97 LEU A N 1
ATOM 747 C CA . LEU A 1 97 ? 19.703 -11.031 -9.672 1 97.81 97 LEU A CA 1
ATOM 748 C C . LEU A 1 97 ? 19.562 -9.82 -10.586 1 97.81 97 LEU A C 1
ATOM 750 O O . LEU A 1 97 ? 19.781 -9.922 -11.797 1 97.81 97 LEU A O 1
ATOM 754 N N . VAL A 1 98 ? 19.141 -8.727 -10.016 1 96.62 98 VAL A N 1
ATOM 755 C CA . VAL A 1 98 ? 19.016 -7.504 -10.805 1 96.62 98 VAL A CA 1
ATOM 756 C C . VAL A 1 98 ? 20.375 -7.102 -11.359 1 96.62 98 VAL A C 1
ATOM 758 O O . VAL A 1 98 ? 20.5 -6.781 -12.547 1 96.62 98 VAL A O 1
ATOM 761 N N . ASP A 1 99 ? 21.328 -7.137 -10.516 1 95.94 99 ASP A N 1
ATOM 762 C CA . ASP A 1 99 ? 22.672 -6.75 -10.922 1 95.94 99 ASP A CA 1
ATOM 763 C C . ASP A 1 99 ? 23.188 -7.645 -12.047 1 95.94 99 ASP A C 1
ATOM 765 O O . ASP A 1 99 ? 23.859 -7.172 -12.969 1 95.94 99 ASP A O 1
ATOM 769 N N . GLU A 1 100 ? 22.906 -8.844 -11.945 1 96.69 100 GLU A N 1
ATOM 770 C CA . GLU A 1 100 ? 23.453 -9.828 -12.883 1 96.69 100 GLU A CA 1
ATOM 771 C C . GLU A 1 100 ? 22.656 -9.836 -14.188 1 96.69 100 GLU A C 1
ATOM 773 O O . GLU A 1 100 ? 23.219 -10.133 -15.25 1 96.69 100 GLU A O 1
ATOM 778 N N . THR A 1 101 ? 21.359 -9.492 -14.125 1 95.69 101 THR A N 1
ATOM 779 C CA . THR A 1 101 ? 20.547 -9.664 -15.32 1 95.69 101 THR A CA 1
ATOM 780 C C . THR A 1 101 ? 20.188 -8.305 -15.93 1 95.69 101 THR A C 1
ATOM 782 O O . THR A 1 101 ? 19.828 -8.227 -17.109 1 95.69 101 THR A O 1
ATOM 785 N N . ASP A 1 102 ? 20.125 -7.324 -15.078 1 94.88 102 ASP A N 1
ATOM 786 C CA . ASP A 1 102 ? 19.703 -5.98 -15.453 1 94.88 102 ASP A CA 1
ATOM 787 C C . ASP A 1 102 ? 18.25 -5.984 -15.945 1 94.88 102 ASP A C 1
ATOM 789 O O . ASP A 1 102 ? 17.875 -5.156 -16.766 1 94.88 102 ASP A O 1
ATOM 793 N N . GLU A 1 103 ? 17.516 -6.984 -15.523 1 94.81 103 GLU A N 1
ATOM 794 C CA . GLU A 1 103 ? 16.094 -7.145 -15.844 1 94.81 103 GLU A CA 1
ATOM 795 C C . GLU A 1 103 ? 15.219 -6.918 -14.617 1 94.81 103 GLU A C 1
ATOM 797 O O . GLU A 1 103 ? 15.727 -6.691 -13.516 1 94.81 103 GLU A O 1
ATOM 802 N N . ALA A 1 104 ? 13.914 -6.984 -14.852 1 95.44 104 ALA A N 1
ATOM 803 C CA . ALA A 1 104 ? 12.984 -6.879 -13.727 1 95.44 104 ALA A CA 1
ATOM 804 C C . ALA A 1 104 ? 12.953 -8.18 -12.922 1 95.44 104 ALA A C 1
ATOM 806 O O . ALA A 1 104 ? 12.836 -9.266 -13.492 1 95.44 104 ALA A O 1
ATOM 807 N N . VAL A 1 105 ? 13.094 -8.023 -11.656 1 97.38 105 VAL A N 1
ATOM 808 C CA . VAL A 1 105 ? 13.016 -9.156 -10.734 1 97.38 105 VAL A CA 1
ATOM 809 C C . VAL A 1 105 ? 11.828 -8.977 -9.797 1 97.38 105 VAL A C 1
ATOM 811 O O . VAL A 1 105 ? 11.648 -7.898 -9.211 1 97.38 105 VAL A O 1
ATOM 814 N N . ASN A 1 106 ? 11.039 -10.031 -9.688 1 97.81 106 ASN A N 1
ATOM 815 C CA . ASN A 1 106 ? 9.828 -9.961 -8.883 1 97.81 106 ASN A CA 1
ATOM 816 C C . ASN A 1 106 ? 9.781 -11.07 -7.836 1 97.81 106 ASN A C 1
ATOM 818 O O . ASN A 1 106 ? 10.219 -12.195 -8.094 1 97.81 106 ASN A O 1
ATOM 822 N N . LEU A 1 107 ? 9.289 -10.727 -6.672 1 98.81 107 LEU A N 1
ATOM 823 C CA . LEU A 1 107 ? 8.859 -11.688 -5.656 1 98.81 107 LEU A CA 1
ATOM 824 C C . LEU A 1 107 ? 7.34 -11.766 -5.582 1 98.81 107 LEU A C 1
ATOM 826 O O . LEU A 1 107 ? 6.672 -10.75 -5.355 1 98.81 107 LEU A O 1
ATOM 830 N N . VAL A 1 108 ? 6.855 -12.977 -5.785 1 98.81 108 VAL A N 1
ATOM 831 C CA . VAL A 1 108 ? 5.418 -13.172 -5.961 1 98.81 108 VAL A CA 1
ATOM 832 C C . VAL A 1 108 ? 4.918 -14.227 -4.977 1 98.81 108 VAL A C 1
ATOM 834 O O . VAL A 1 108 ? 5.594 -15.227 -4.734 1 98.81 108 VAL A O 1
ATOM 837 N N . VAL A 1 109 ? 3.732 -13.992 -4.41 1 98.81 109 VAL A N 1
ATOM 838 C CA . VAL A 1 109 ? 3.098 -14.969 -3.525 1 98.81 109 VAL A CA 1
ATOM 839 C C . VAL A 1 109 ? 1.681 -15.258 -4.012 1 98.81 109 VAL A C 1
ATOM 841 O O . VAL A 1 109 ? 1.165 -14.57 -4.895 1 98.81 109 VAL A O 1
ATOM 844 N N . GLU A 1 110 ? 1.127 -16.359 -3.51 1 98.44 110 GLU A N 1
ATOM 845 C CA . GLU A 1 110 ? -0.268 -16.688 -3.791 1 98.44 110 GLU A CA 1
ATOM 846 C C . GLU A 1 110 ? -1.179 -16.234 -2.65 1 98.44 110 GLU A C 1
ATOM 848 O O . GLU A 1 110 ? -0.908 -16.531 -1.482 1 98.44 110 GLU A O 1
ATOM 853 N N . GLU A 1 111 ? -2.146 -15.492 -2.959 1 98.19 111 GLU A N 1
ATOM 854 C CA . GLU A 1 111 ? -3.223 -15.156 -2.031 1 98.19 111 GLU A CA 1
ATOM 855 C C . GLU A 1 111 ? -4.578 -15.156 -2.734 1 98.19 111 GLU A C 1
ATOM 857 O O . GLU A 1 111 ? -4.75 -14.5 -3.76 1 98.19 111 GLU A O 1
ATOM 862 N N . HIS A 1 112 ? -5.547 -15.914 -2.256 1 97.19 112 HIS A N 1
ATOM 863 C CA . HIS A 1 112 ? -6.879 -16.031 -2.832 1 97.19 112 HIS A CA 1
ATOM 864 C C . HIS A 1 112 ? -6.816 -16.531 -4.27 1 97.19 112 HIS A C 1
ATOM 866 O O . HIS A 1 112 ? -7.566 -16.062 -5.129 1 97.19 112 HIS A O 1
ATOM 872 N N . GLY A 1 113 ? -5.867 -17.391 -4.504 1 97.38 113 GLY A N 1
ATOM 873 C CA . GLY A 1 113 ? -5.77 -18 -5.816 1 97.38 113 GLY A CA 1
ATOM 874 C C . GLY A 1 113 ? -5.242 -17.062 -6.883 1 97.38 113 GLY A C 1
ATOM 875 O O . GLY A 1 113 ? -5.492 -17.266 -8.07 1 97.38 113 GLY A O 1
ATOM 876 N N . GLN A 1 114 ? -4.574 -16.016 -6.426 1 97.69 114 GLN A N 1
ATOM 877 C CA . GLN A 1 114 ? -3.965 -15.055 -7.336 1 97.69 114 GLN A CA 1
ATOM 878 C C . GLN A 1 114 ? -2.488 -14.852 -7.016 1 97.69 114 GLN A C 1
ATOM 880 O O . GLN A 1 114 ? -2.064 -15.039 -5.875 1 97.69 114 GLN A O 1
ATOM 885 N N . ALA A 1 115 ? -1.779 -14.531 -8.078 1 98 115 ALA A N 1
ATOM 886 C CA . ALA A 1 115 ? -0.402 -14.078 -7.895 1 98 115 ALA A CA 1
ATOM 887 C C . ALA A 1 115 ? -0.356 -12.617 -7.453 1 98 115 ALA A C 1
ATOM 889 O O . ALA A 1 115 ? -0.98 -11.758 -8.078 1 98 115 ALA A O 1
ATOM 890 N N . VAL A 1 116 ? 0.329 -12.383 -6.402 1 98.56 116 VAL A N 1
ATOM 891 C CA . VAL A 1 116 ? 0.464 -11.016 -5.906 1 98.56 116 VAL A CA 1
ATOM 892 C C . VAL A 1 116 ? 1.941 -10.641 -5.812 1 98.56 116 VAL A C 1
ATOM 894 O O . VAL A 1 116 ? 2.727 -11.352 -5.18 1 98.56 116 VAL A O 1
ATOM 897 N N . TYR A 1 117 ? 2.273 -9.539 -6.445 1 98.31 117 TYR A N 1
ATOM 898 C CA . TYR A 1 117 ? 3.629 -9.016 -6.332 1 98.31 117 TYR A CA 1
ATOM 899 C C . TYR A 1 117 ? 3.863 -8.398 -4.957 1 98.31 117 TYR A C 1
ATOM 901 O O . TYR A 1 117 ? 3.146 -7.488 -4.547 1 98.31 117 TYR A O 1
ATOM 909 N N . ILE A 1 118 ? 4.891 -8.883 -4.23 1 98.31 118 ILE A N 1
ATOM 910 C CA . ILE A 1 118 ? 5.117 -8.289 -2.918 1 98.31 118 ILE A CA 1
ATOM 911 C C . ILE A 1 118 ? 6.457 -7.551 -2.908 1 98.31 118 ILE A C 1
ATOM 913 O O . ILE A 1 118 ? 6.742 -6.781 -1.989 1 98.31 118 ILE A O 1
ATOM 917 N N . ASP A 1 119 ? 7.273 -7.777 -3.902 1 97.56 119 ASP A N 1
ATOM 918 C CA . ASP A 1 119 ? 8.477 -7 -4.16 1 97.56 119 ASP A CA 1
ATOM 919 C C . ASP A 1 119 ? 8.797 -6.957 -5.652 1 97.56 119 ASP A C 1
ATOM 921 O O . ASP A 1 119 ? 8.469 -7.887 -6.391 1 97.56 119 ASP A O 1
ATOM 925 N N . ARG A 1 120 ? 9.328 -5.898 -6.027 1 95.88 120 ARG A N 1
ATOM 926 C CA . ARG A 1 120 ? 9.727 -5.688 -7.418 1 95.88 120 ARG A CA 1
ATOM 927 C C . ARG A 1 120 ? 10.953 -4.785 -7.508 1 95.88 120 ARG A C 1
ATOM 929 O O . ARG A 1 120 ? 10.992 -3.727 -6.875 1 95.88 120 ARG A O 1
ATOM 936 N N . ARG A 1 121 ? 11.812 -5.25 -8.328 1 94.25 121 ARG A N 1
ATOM 937 C CA . ARG A 1 121 ? 13.062 -4.52 -8.547 1 94.25 121 ARG A CA 1
ATOM 938 C C . ARG A 1 121 ? 13.438 -4.512 -10.031 1 94.25 121 ARG A C 1
ATOM 940 O O . ARG A 1 121 ? 13.25 -5.508 -10.727 1 94.25 121 ARG A O 1
ATOM 947 N N . THR A 1 122 ? 13.906 -3.352 -10.43 1 90.62 122 THR A N 1
ATOM 948 C CA . THR A 1 122 ? 14.219 -3.242 -11.852 1 90.62 122 THR A CA 1
ATOM 949 C C . THR A 1 122 ? 15.633 -2.707 -12.047 1 90.62 122 THR A C 1
ATOM 951 O O . THR A 1 122 ? 16.109 -1.876 -11.266 1 90.62 122 THR A O 1
ATOM 954 N N . GLY A 1 123 ? 16.219 -3.287 -13 1 81.69 123 GLY A N 1
ATOM 955 C CA . GLY A 1 123 ? 17.484 -2.736 -13.422 1 81.69 123 GLY A CA 1
ATOM 956 C C . GLY A 1 123 ? 17.344 -1.512 -14.305 1 81.69 123 GLY A C 1
ATOM 957 O O . GLY A 1 123 ? 16.234 -1.023 -14.531 1 81.69 123 GLY A O 1
ATOM 958 N N . GLU A 1 124 ? 18.453 -0.983 -14.711 1 73.62 124 GLU A N 1
ATOM 959 C CA . GLU A 1 124 ? 18.5 0.229 -15.523 1 73.62 124 GLU A CA 1
ATOM 960 C C . GLU A 1 124 ? 17.797 0.033 -16.859 1 73.62 124 GLU A C 1
ATOM 962 O O . GLU A 1 124 ? 17.266 0.987 -17.422 1 73.62 124 GLU A O 1
ATOM 967 N N . ARG A 1 125 ? 17.797 -1.104 -17.281 1 69 125 ARG A N 1
ATOM 968 C CA . ARG A 1 125 ? 17.234 -1.403 -18.594 1 69 125 ARG A CA 1
ATOM 969 C C . ARG A 1 125 ? 15.805 -1.918 -18.453 1 69 125 ARG A C 1
ATOM 971 O O . ARG A 1 125 ? 15.219 -2.402 -19.438 1 69 125 ARG A O 1
ATOM 978 N N . GLY A 1 126 ? 15.414 -1.913 -17.359 1 65.12 126 GLY A N 1
ATOM 979 C CA . GLY A 1 126 ? 14.125 -2.551 -17.141 1 65.12 126 GLY A CA 1
ATOM 980 C C . GLY A 1 126 ? 12.984 -1.839 -17.859 1 65.12 126 GLY A C 1
ATOM 981 O O . GLY A 1 126 ? 12.914 -0.608 -17.844 1 65.12 126 GLY A O 1
ATOM 982 N N . VAL A 1 127 ? 12.297 -2.596 -18.75 1 61.5 127 VAL A N 1
ATOM 983 C CA . VAL A 1 127 ? 11.102 -2.062 -19.391 1 61.5 127 VAL A CA 1
ATOM 984 C C . VAL A 1 127 ? 9.945 -2.01 -18.391 1 61.5 127 VAL A C 1
ATOM 986 O O . VAL A 1 127 ? 9.797 -2.914 -17.562 1 61.5 127 VAL A O 1
ATOM 989 N N . PRO A 1 128 ? 9.414 -0.846 -18.453 1 62.56 128 PRO A N 1
ATOM 990 C CA . PRO A 1 128 ? 8.234 -0.781 -17.594 1 62.56 128 PRO A CA 1
ATOM 991 C C . PRO A 1 128 ? 7.211 -1.874 -17.906 1 62.56 128 PRO A C 1
ATOM 993 O O . PRO A 1 128 ? 6.84 -2.059 -19.078 1 62.56 128 PRO A O 1
ATOM 996 N N . THR A 1 129 ? 7.137 -2.793 -16.969 1 67.44 129 THR A N 1
ATOM 997 C CA . THR A 1 129 ? 6.039 -3.752 -17.062 1 67.44 129 THR A CA 1
ATOM 998 C C . THR A 1 129 ? 4.793 -3.223 -16.359 1 67.44 129 THR A C 1
ATOM 1000 O O . THR A 1 129 ? 4.875 -2.299 -15.547 1 67.44 129 THR A O 1
ATOM 1003 N N . ASN A 1 130 ? 3.664 -3.496 -16.859 1 81.31 130 ASN A N 1
ATOM 1004 C CA . ASN A 1 130 ? 2.406 -3.174 -16.203 1 81.31 130 ASN A CA 1
ATOM 1005 C C . ASN A 1 130 ? 2.262 -3.926 -14.875 1 81.31 130 ASN A C 1
ATOM 1007 O O . ASN A 1 130 ? 1.234 -4.559 -14.625 1 81.31 130 ASN A O 1
ATOM 1011 N N . SER A 1 131 ? 3.432 -3.918 -14.094 1 88.75 131 SER A N 1
ATOM 1012 C CA . SER A 1 131 ? 3.432 -4.582 -12.789 1 88.75 131 SER A CA 1
ATOM 1013 C C . SER A 1 131 ? 3.943 -3.656 -11.695 1 88.75 131 SER A C 1
ATOM 1015 O O . SER A 1 131 ? 4.844 -2.846 -11.93 1 88.75 131 SER A O 1
ATOM 1017 N N . TRP A 1 132 ? 3.297 -3.766 -10.562 1 91.75 132 TRP A N 1
ATOM 1018 C CA . TRP A 1 132 ? 3.695 -3.035 -9.359 1 91.75 132 TRP A CA 1
ATOM 1019 C C . TRP A 1 132 ? 3.438 -3.863 -8.109 1 91.75 132 TRP A C 1
ATOM 1021 O O . TRP A 1 132 ? 2.719 -4.863 -8.156 1 91.75 132 TRP A O 1
ATOM 1031 N N . VAL A 1 133 ? 4.09 -3.506 -7.082 1 94.81 133 VAL A N 1
ATOM 1032 C CA . VAL A 1 133 ? 3.865 -4.188 -5.809 1 94.81 133 VAL A CA 1
ATOM 1033 C C . VAL A 1 133 ? 2.389 -4.102 -5.43 1 94.81 133 VAL A C 1
ATOM 1035 O O . VAL A 1 133 ? 1.801 -3.016 -5.438 1 94.81 133 VAL A O 1
ATOM 1038 N N . GLY A 1 134 ? 1.772 -5.207 -5.172 1 96.5 134 GLY A N 1
ATOM 1039 C CA . GLY A 1 134 ? 0.358 -5.305 -4.848 1 96.5 134 GLY A CA 1
ATOM 1040 C C . GLY A 1 134 ? -0.487 -5.793 -6.012 1 96.5 134 GLY A C 1
ATOM 1041 O O . GLY A 1 134 ? -1.616 -6.246 -5.816 1 96.5 134 GLY A O 1
ATOM 1042 N N . LYS A 1 135 ? -0.001 -5.637 -7.148 1 96.06 135 LYS A N 1
ATOM 1043 C CA . LYS A 1 135 ? -0.751 -6.066 -8.32 1 96.06 135 LYS A CA 1
ATOM 1044 C C . LYS A 1 135 ? -1.094 -7.551 -8.242 1 96.06 135 LYS A C 1
ATOM 1046 O O . LYS A 1 135 ? -0.267 -8.359 -7.824 1 96.06 135 LYS A O 1
ATOM 1051 N N . ARG A 1 136 ? -2.26 -7.859 -8.727 1 95.81 136 ARG A N 1
ATOM 1052 C CA . ARG A 1 136 ? -2.766 -9.227 -8.727 1 95.81 136 ARG A CA 1
ATOM 1053 C C . ARG A 1 136 ? -3.008 -9.727 -10.141 1 95.81 136 ARG A C 1
ATOM 1055 O O . ARG A 1 136 ? -3.518 -8.992 -10.992 1 95.81 136 ARG A O 1
ATOM 1062 N N . LYS A 1 137 ? -2.611 -10.906 -10.391 1 95 137 LYS A N 1
ATOM 1063 C CA . LYS A 1 137 ? -2.783 -11.539 -11.695 1 95 137 LYS A CA 1
ATOM 1064 C C . LYS A 1 137 ? -3.119 -13.016 -11.547 1 95 137 LYS A C 1
ATOM 1066 O O . LYS A 1 137 ? -2.811 -13.633 -10.523 1 95 137 LYS A O 1
ATOM 1071 N N . PRO A 1 138 ? -3.789 -13.547 -12.555 1 95.62 138 PRO A N 1
ATOM 1072 C CA . PRO A 1 138 ? -3.959 -15 -12.516 1 95.62 138 PRO A CA 1
ATOM 1073 C C . PRO A 1 138 ? -2.631 -15.75 -12.469 1 95.62 138 PRO A C 1
ATOM 1075 O O . PRO A 1 138 ? -1.698 -15.414 -13.203 1 95.62 138 PRO A O 1
ATOM 1078 N N . LEU A 1 139 ? -2.582 -16.766 -11.703 1 97.5 139 LEU A N 1
ATOM 1079 C CA . LEU A 1 139 ? -1.335 -17.484 -11.461 1 97.5 139 LEU A CA 1
ATOM 1080 C C . LEU A 1 139 ? -0.81 -18.125 -12.742 1 97.5 139 LEU A C 1
ATOM 1082 O O . LEU A 1 139 ? 0.388 -18.062 -13.031 1 97.5 139 LEU A O 1
ATOM 1086 N N . HIS A 1 140 ? -1.628 -18.656 -13.555 1 96.69 140 HIS A N 1
ATOM 1087 C CA . HIS A 1 140 ? -1.205 -19.469 -14.688 1 96.69 140 HIS A CA 1
ATOM 1088 C C . HIS A 1 140 ? -0.623 -18.594 -15.797 1 96.69 140 HIS A C 1
ATOM 1090 O O . HIS A 1 140 ? -0.009 -19.109 -16.734 1 96.69 140 HIS A O 1
ATOM 1096 N N . THR A 1 141 ? -0.757 -17.266 -15.672 1 94.62 141 THR A N 1
ATOM 1097 C CA . THR A 1 141 ? -0.303 -16.375 -16.734 1 94.62 141 THR A CA 1
ATOM 1098 C C . THR A 1 141 ? 1.131 -15.914 -16.484 1 94.62 141 THR A C 1
ATOM 1100 O O . THR A 1 141 ? 1.772 -15.344 -17.375 1 94.62 141 THR A O 1
ATOM 1103 N N . LEU A 1 142 ? 1.629 -16.156 -15.336 1 96.12 142 LEU A N 1
ATOM 1104 C CA . LEU A 1 142 ? 2.961 -15.703 -14.953 1 96.12 142 LEU A CA 1
ATOM 1105 C C . LEU A 1 142 ? 3.902 -16.891 -14.758 1 96.12 142 LEU A C 1
ATOM 1107 O O . LEU A 1 142 ? 3.486 -17.938 -14.273 1 96.12 142 LEU A O 1
ATOM 1111 N N . SER A 1 143 ? 5.184 -16.594 -15.094 1 98.06 143 SER A N 1
ATOM 1112 C CA . SER A 1 143 ? 6.168 -17.625 -14.773 1 98.06 143 SER A CA 1
ATOM 1113 C C . SER A 1 143 ? 6.215 -17.906 -13.273 1 98.06 143 SER A C 1
ATOM 1115 O O . SER A 1 143 ? 6.184 -19.062 -12.844 1 98.06 143 SER A O 1
ATOM 1117 N N . ALA A 1 144 ? 6.258 -16.891 -12.484 1 98.56 144 ALA A N 1
ATOM 1118 C CA . ALA A 1 144 ? 6.25 -17.062 -11.031 1 98.56 144 ALA A CA 1
ATOM 1119 C C . ALA A 1 144 ? 4.977 -17.766 -10.57 1 98.56 144 ALA A C 1
ATOM 1121 O O . ALA A 1 144 ? 5.012 -18.594 -9.656 1 98.56 144 ALA A O 1
ATOM 1122 N N . GLY A 1 145 ? 3.85 -17.406 -11.172 1 98.5 145 GLY A N 1
ATOM 1123 C CA . GLY A 1 145 ? 2.58 -18.016 -10.82 1 98.5 145 GLY A CA 1
ATOM 1124 C C . GLY A 1 145 ? 2.537 -19.516 -11.125 1 98.5 145 GLY A C 1
ATOM 1125 O O . GLY A 1 145 ? 2.08 -20.297 -10.305 1 98.5 145 GLY A O 1
ATOM 1126 N N . LYS A 1 146 ? 2.994 -19.859 -12.312 1 98.62 146 LYS A N 1
ATOM 1127 C CA . LYS A 1 146 ? 3.053 -21.281 -12.672 1 98.62 146 LYS A CA 1
ATOM 1128 C C . LYS A 1 146 ? 4.023 -22.031 -11.766 1 98.62 146 LYS A C 1
ATOM 1130 O O . LYS A 1 146 ? 3.785 -23.188 -11.422 1 98.62 146 LYS A O 1
ATOM 1135 N N . ALA A 1 147 ? 5.137 -21.391 -11.391 1 98.88 147 ALA A N 1
ATOM 1136 C CA . ALA A 1 147 ? 6.074 -22 -10.445 1 98.88 147 ALA A CA 1
ATOM 1137 C C . ALA A 1 147 ? 5.387 -22.312 -9.125 1 98.88 147 ALA A C 1
ATOM 1139 O O . ALA A 1 147 ? 5.547 -23.422 -8.586 1 98.88 147 ALA A O 1
ATOM 1140 N N . ILE A 1 148 ? 4.598 -21.422 -8.625 1 98.88 148 ILE A N 1
ATOM 1141 C CA . ILE A 1 148 ? 3.859 -21.609 -7.379 1 98.88 148 ILE A CA 1
ATOM 1142 C C . ILE A 1 148 ? 2.859 -22.766 -7.547 1 98.88 148 ILE A C 1
ATOM 1144 O O . ILE A 1 148 ? 2.824 -23.688 -6.738 1 98.88 148 ILE A O 1
ATOM 1148 N N . LEU A 1 149 ? 2.1 -22.672 -8.594 1 98.75 149 LEU A N 1
ATOM 1149 C CA . LEU A 1 149 ? 1.086 -23.688 -8.852 1 98.75 149 LEU A CA 1
ATOM 1150 C C . LEU A 1 149 ? 1.706 -25.078 -8.875 1 98.75 149 LEU A C 1
ATOM 1152 O O . LEU A 1 149 ? 1.109 -26.047 -8.383 1 98.75 149 LEU A O 1
ATOM 1156 N N . SER A 1 150 ? 2.875 -25.188 -9.469 1 98.75 150 SER A N 1
ATOM 1157 C CA . SER A 1 150 ? 3.52 -26.484 -9.656 1 98.75 150 SER A CA 1
ATOM 1158 C C . SER A 1 150 ? 3.852 -27.125 -8.312 1 98.75 150 SER A C 1
ATOM 1160 O O . SER A 1 150 ? 4.082 -28.344 -8.242 1 98.75 150 SER A O 1
ATOM 1162 N N . GLN A 1 151 ? 3.889 -26.391 -7.262 1 98.5 151 GLN A N 1
ATOM 1163 C CA . GLN A 1 151 ? 4.312 -26.891 -5.961 1 98.5 151 GLN A CA 1
ATOM 1164 C C . GLN A 1 151 ? 3.121 -27.062 -5.02 1 98.5 151 GLN A C 1
ATOM 1166 O O . GLN A 1 151 ? 3.271 -27.562 -3.902 1 98.5 151 GLN A O 1
ATOM 1171 N N . LEU A 1 152 ? 1.964 -26.656 -5.445 1 98 152 LEU A N 1
ATOM 1172 C CA . LEU A 1 152 ? 0.759 -26.797 -4.637 1 98 152 LEU A CA 1
ATOM 1173 C C . LEU A 1 152 ? 0.14 -28.172 -4.824 1 98 152 LEU A C 1
ATOM 1175 O O . LEU A 1 152 ? 0.298 -28.797 -5.883 1 98 152 LEU A O 1
ATOM 1179 N N . PRO A 1 153 ? -0.595 -28.641 -3.787 1 97.06 153 PRO A N 1
ATOM 1180 C CA . PRO A 1 153 ? -1.368 -29.859 -4 1 97.06 153 PRO A CA 1
ATOM 1181 C C . PRO A 1 153 ? -2.369 -29.734 -5.145 1 97.06 153 PRO A C 1
ATOM 1183 O O . PRO A 1 153 ? -2.957 -28.672 -5.344 1 97.06 153 PRO A O 1
ATOM 1186 N N . GLU A 1 154 ? -2.609 -30.812 -5.816 1 96.75 154 GLU A N 1
ATOM 1187 C CA . GLU A 1 154 ? -3.506 -30.812 -6.969 1 96.75 154 GLU A CA 1
ATOM 1188 C C . GLU A 1 154 ? -4.895 -30.312 -6.586 1 96.75 154 GLU A C 1
ATOM 1190 O O . GLU A 1 154 ? -5.543 -29.609 -7.363 1 96.75 154 GLU A O 1
ATOM 1195 N N . GLU A 1 155 ? -5.332 -30.688 -5.457 1 97.56 155 GLU A N 1
ATOM 1196 C CA . GLU A 1 155 ? -6.645 -30.25 -4.988 1 97.56 155 GLU A CA 1
ATOM 1197 C C . GLU A 1 155 ? -6.719 -28.734 -4.902 1 97.56 155 GLU A C 1
ATOM 1199 O O . GLU A 1 155 ? -7.734 -28.125 -5.27 1 97.56 155 GLU A O 1
ATOM 1204 N N . ARG A 1 156 ? -5.676 -28.172 -4.414 1 97.5 156 ARG A N 1
ATOM 1205 C CA . ARG A 1 156 ? -5.625 -26.719 -4.309 1 97.5 156 ARG A CA 1
ATOM 1206 C C . ARG A 1 156 ? -5.586 -26.062 -5.691 1 97.5 156 ARG A C 1
ATOM 1208 O O . ARG A 1 156 ? -6.234 -25.047 -5.922 1 97.5 156 ARG A O 1
ATOM 1215 N N . VAL A 1 157 ? -4.844 -26.625 -6.582 1 98.31 157 VAL A N 1
ATOM 1216 C CA . VAL A 1 157 ? -4.789 -26.125 -7.949 1 98.31 157 VAL A CA 1
ATOM 1217 C C . VAL A 1 157 ? -6.184 -26.156 -8.57 1 98.31 157 VAL A C 1
ATOM 1219 O O . VAL A 1 157 ? -6.633 -25.188 -9.164 1 98.31 157 VAL A O 1
ATOM 1222 N N . ASP A 1 158 ? -6.871 -27.219 -8.359 1 98.06 158 ASP A N 1
ATOM 1223 C CA . ASP A 1 158 ? -8.219 -27.375 -8.898 1 98.06 158 ASP A CA 1
ATOM 1224 C C . ASP A 1 158 ? -9.156 -26.312 -8.32 1 98.06 158 ASP A C 1
ATOM 1226 O O . ASP A 1 158 ? -9.961 -25.719 -9.047 1 98.06 158 ASP A O 1
ATOM 1230 N N . GLU A 1 159 ? -9.047 -26.141 -7.07 1 97.69 159 GLU A N 1
ATOM 1231 C CA . GLU A 1 159 ? -9.859 -25.125 -6.41 1 97.69 159 GLU A CA 1
ATOM 1232 C C . GLU A 1 159 ? -9.633 -23.75 -7.031 1 97.69 159 GLU A C 1
ATOM 1234 O O . GLU A 1 159 ? -10.586 -23 -7.262 1 97.69 159 GLU A O 1
ATOM 1239 N N . ILE A 1 160 ? -8.414 -23.453 -7.254 1 97.81 160 ILE A N 1
ATOM 1240 C CA . ILE A 1 160 ? -8.039 -22.172 -7.824 1 97.81 160 ILE A CA 1
ATOM 1241 C C . ILE A 1 160 ? -8.609 -22.047 -9.242 1 97.81 160 ILE A C 1
ATOM 1243 O O . ILE A 1 160 ? -9.203 -21.031 -9.594 1 97.81 160 ILE A O 1
ATOM 1247 N N . LEU A 1 161 ? -8.469 -23.062 -10.008 1 97.31 161 LEU A N 1
ATOM 1248 C CA . LEU A 1 161 ? -8.938 -23.047 -11.391 1 97.31 161 LEU A CA 1
ATOM 1249 C C . LEU A 1 161 ? -10.461 -22.953 -11.445 1 97.31 161 LEU A C 1
ATOM 1251 O O . LEU A 1 161 ? -11.016 -22.281 -12.32 1 97.31 161 LEU A O 1
ATOM 1255 N N . ASP A 1 162 ? -11.133 -23.625 -10.531 1 97 162 ASP A N 1
ATOM 1256 C CA . ASP A 1 162 ? -12.586 -23.578 -10.461 1 97 162 ASP A CA 1
ATOM 1257 C C . ASP A 1 162 ? -13.07 -22.156 -10.117 1 97 162 ASP A C 1
ATOM 1259 O O . ASP A 1 162 ? -14.062 -21.688 -10.672 1 97 162 ASP A O 1
ATOM 1263 N N . ALA A 1 163 ? -12.328 -21.562 -9.297 1 94.69 163 ALA A N 1
ATOM 1264 C CA . ALA A 1 163 ? -12.742 -20.25 -8.789 1 94.69 163 ALA A CA 1
ATOM 1265 C C . ALA A 1 163 ? -12.359 -19.141 -9.766 1 94.69 163 ALA A C 1
ATOM 1267 O O . ALA A 1 163 ? -13.086 -18.156 -9.906 1 94.69 163 ALA A O 1
ATOM 1268 N N . ARG A 1 164 ? -11.211 -19.281 -10.43 1 94.38 164 ARG A N 1
ATOM 1269 C CA . ARG A 1 164 ? -10.641 -18.156 -11.164 1 94.38 164 ARG A CA 1
ATOM 1270 C C . ARG A 1 164 ? -10.688 -18.406 -12.664 1 94.38 164 ARG A C 1
ATOM 1272 O O . ARG A 1 164 ? -10.562 -17.469 -13.453 1 94.38 164 ARG A O 1
ATOM 1279 N N . GLY A 1 165 ? -10.75 -19.594 -13.055 1 93.81 165 GLY A N 1
ATOM 1280 C CA . GLY A 1 165 ? -10.703 -19.938 -14.469 1 93.81 165 GLY A CA 1
ATOM 1281 C C . GLY A 1 165 ? -9.312 -19.812 -15.062 1 93.81 165 GLY A C 1
ATOM 1282 O O . GLY A 1 165 ? -8.32 -19.734 -14.336 1 93.81 165 GLY A O 1
ATOM 1283 N N . LEU A 1 166 ? -9.273 -19.953 -16.375 1 94.75 166 LEU A N 1
ATOM 1284 C CA . LEU A 1 166 ? -8.047 -19.797 -17.156 1 94.75 166 LEU A CA 1
ATOM 1285 C C . LEU A 1 166 ? -8.203 -18.688 -18.188 1 94.75 166 LEU A C 1
ATOM 1287 O O . LEU A 1 166 ? -8.531 -18.953 -19.359 1 94.75 166 LEU A O 1
ATOM 1291 N N . SER A 1 167 ? -7.906 -17.5 -17.75 1 90.25 167 SER A N 1
ATOM 1292 C CA . SER A 1 167 ? -8.086 -16.359 -18.625 1 90.25 167 SER A CA 1
ATOM 1293 C C . SER A 1 167 ? -7.062 -16.375 -19.766 1 90.25 167 SER A C 1
ATOM 1295 O O . SER A 1 167 ? -5.934 -16.828 -19.578 1 90.25 167 SER A O 1
ATOM 1297 N N . VAL A 1 168 ? -7.488 -15.844 -20.891 1 86.38 168 VAL A N 1
ATOM 1298 C CA . VAL A 1 168 ? -6.629 -15.781 -22.078 1 86.38 168 VAL A CA 1
ATOM 1299 C C . VAL A 1 168 ? -6.113 -14.359 -22.266 1 86.38 168 VAL A C 1
ATOM 1301 O O . VAL A 1 168 ? -6.898 -13.438 -22.5 1 86.38 168 VAL A O 1
ATOM 1304 N N . SER A 1 169 ? -4.859 -14.25 -22.219 1 86.19 169 SER A N 1
ATOM 1305 C CA . SER A 1 169 ? -4.273 -12.922 -22.359 1 86.19 169 SER A CA 1
ATOM 1306 C C . SER A 1 169 ? -3.645 -12.742 -23.734 1 86.19 169 SER A C 1
ATOM 1308 O O . SER A 1 169 ? -3.553 -11.625 -24.25 1 86.19 169 SER A O 1
ATOM 1310 N N . THR A 1 170 ? -3.096 -13.789 -24.234 1 89.69 170 THR A N 1
ATOM 1311 C CA . THR A 1 170 ? -2.475 -13.789 -25.547 1 89.69 170 THR A CA 1
ATOM 1312 C C . THR A 1 170 ? -2.791 -15.086 -26.297 1 89.69 170 THR A C 1
ATOM 1314 O O . THR A 1 170 ? -3.393 -16 -25.734 1 89.69 170 THR A O 1
ATOM 1317 N N . GLU A 1 171 ? -2.324 -15.148 -27.516 1 89.38 171 GLU A N 1
ATOM 1318 C CA . GLU A 1 171 ? -2.5 -16.359 -28.312 1 89.38 171 GLU A CA 1
ATOM 1319 C C . GLU A 1 171 ? -1.659 -17.5 -27.766 1 89.38 171 GLU A C 1
ATOM 1321 O O . GLU A 1 171 ? -1.932 -18.672 -28.062 1 89.38 171 GLU A O 1
ATOM 1326 N N . ARG A 1 172 ? -0.693 -17.234 -27.016 1 91.56 172 ARG A N 1
ATOM 1327 C CA . ARG A 1 172 ? 0.23 -18.25 -26.5 1 91.56 172 ARG A CA 1
ATOM 1328 C C . ARG A 1 172 ? -0.133 -18.656 -25.078 1 91.56 172 ARG A C 1
ATOM 1330 O O . ARG A 1 172 ? 0.562 -19.453 -24.469 1 91.56 172 ARG A O 1
ATOM 1337 N N . ALA A 1 173 ? -1.172 -18.141 -24.594 1 90.56 173 ALA A N 1
ATOM 1338 C CA . ALA A 1 173 ? -1.583 -18.406 -23.219 1 90.56 173 ALA A CA 1
ATOM 1339 C C .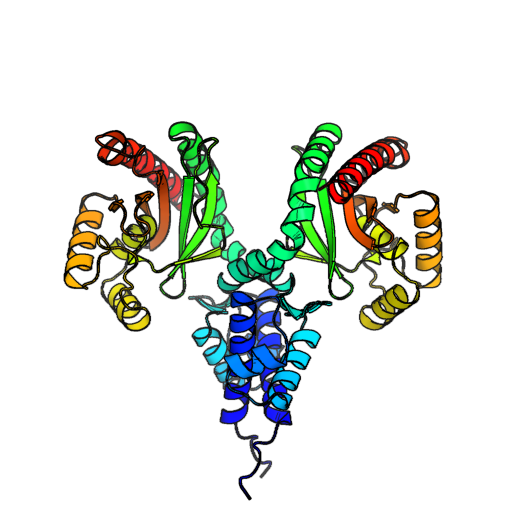 ALA A 1 173 ? -2.039 -19.859 -23.062 1 90.56 173 ALA A C 1
ATOM 1341 O O . ALA A 1 173 ? -2.527 -20.469 -24.016 1 90.56 173 ALA A O 1
ATOM 1342 N N . ILE A 1 174 ? -1.817 -20.406 -21.906 1 93.75 174 ILE A N 1
ATOM 1343 C CA . ILE A 1 174 ? -2.379 -21.703 -21.547 1 93.75 174 ILE A CA 1
ATOM 1344 C C . ILE A 1 174 ? -3.873 -21.547 -21.266 1 93.75 174 ILE A C 1
ATOM 1346 O O . ILE A 1 174 ? -4.273 -20.766 -20.391 1 93.75 174 ILE A O 1
ATOM 1350 N N . THR A 1 175 ? -4.715 -22.391 -21.938 1 92.62 175 THR A N 1
ATOM 1351 C CA . THR A 1 175 ? -6.145 -22.125 -21.859 1 92.62 175 THR A CA 1
ATOM 1352 C C . THR A 1 175 ? -6.902 -23.375 -21.406 1 92.62 175 THR A C 1
ATOM 1354 O O . THR A 1 175 ? -8.117 -23.328 -21.203 1 92.62 175 THR A O 1
ATOM 1357 N N . THR A 1 176 ? -6.195 -24.469 -21.281 1 95.56 176 THR A N 1
ATOM 1358 C CA . THR A 1 176 ? -6.879 -25.656 -20.797 1 95.56 176 THR A CA 1
ATOM 1359 C C . THR A 1 176 ? -6.191 -26.219 -19.562 1 95.56 176 THR A C 1
ATOM 1361 O O . THR A 1 176 ? -4.992 -26.031 -19.359 1 95.56 176 THR A O 1
ATOM 1364 N N . ARG A 1 177 ? -6.988 -26.969 -18.844 1 97 177 ARG A N 1
ATOM 1365 C CA . ARG A 1 177 ? -6.457 -27.594 -17.641 1 97 177 ARG A CA 1
ATOM 1366 C C . ARG A 1 177 ? -5.383 -28.609 -17.969 1 97 177 ARG A C 1
ATOM 1368 O O . ARG A 1 177 ? -4.359 -28.703 -17.281 1 97 177 ARG A O 1
ATOM 1375 N N . GLU A 1 178 ? -5.656 -29.328 -18.969 1 97.19 178 GLU A N 1
ATOM 1376 C CA . GLU A 1 178 ? -4.711 -30.359 -19.375 1 97.19 178 GLU A CA 1
ATOM 1377 C C . GLU A 1 178 ? -3.352 -29.766 -19.734 1 97.19 178 GLU A C 1
ATOM 1379 O O . GLU A 1 178 ? -2.318 -30.25 -19.266 1 97.19 178 GLU A O 1
ATOM 1384 N N . GLU A 1 179 ? -3.402 -28.766 -20.547 1 96.94 179 GLU A N 1
ATOM 1385 C CA . GLU A 1 179 ? -2.164 -28.078 -20.922 1 96.94 179 GLU A CA 1
ATOM 1386 C C . GLU A 1 179 ? -1.443 -27.531 -19.703 1 96.94 179 GLU A C 1
ATOM 1388 O O . GLU A 1 179 ? -0.215 -27.594 -19.609 1 96.94 179 GLU A O 1
ATOM 1393 N N . LEU A 1 180 ? -2.195 -26.969 -18.812 1 97.88 180 LEU A N 1
ATOM 1394 C CA . LEU A 1 180 ? -1.601 -26.406 -17.594 1 97.88 180 LEU A CA 1
ATOM 1395 C C . LEU A 1 180 ? -0.95 -27.5 -16.75 1 97.88 180 LEU A C 1
ATOM 1397 O O . LEU A 1 180 ? 0.184 -27.344 -16.297 1 97.88 180 LEU A O 1
ATOM 1401 N N . TYR A 1 181 ? -1.617 -28.594 -16.531 1 98 181 TYR A N 1
ATOM 1402 C CA . TYR A 1 181 ? -1.075 -29.656 -15.703 1 98 181 TYR A CA 1
ATOM 1403 C C . TYR A 1 181 ? 0.183 -30.25 -16.328 1 98 181 TYR A C 1
ATOM 1405 O O . TYR A 1 181 ? 1.121 -30.625 -15.617 1 98 181 TYR A O 1
ATOM 1413 N N . ASP A 1 182 ? 0.164 -30.359 -17.641 1 97.94 182 ASP A N 1
ATOM 1414 C CA . ASP A 1 182 ? 1.383 -30.797 -18.312 1 97.94 182 ASP A CA 1
ATOM 1415 C C . ASP A 1 182 ? 2.541 -29.844 -18.031 1 97.94 182 ASP A C 1
ATOM 1417 O O . ASP A 1 182 ? 3.652 -30.281 -17.719 1 97.94 182 ASP A O 1
ATOM 1421 N N . GLU A 1 183 ? 2.246 -28.594 -18.156 1 97.75 183 GLU A N 1
ATOM 1422 C CA . GLU A 1 183 ? 3.242 -27.578 -17.875 1 97.75 183 GLU A CA 1
ATOM 1423 C C . GLU A 1 183 ? 3.721 -27.656 -16.422 1 97.75 183 GLU A C 1
ATOM 1425 O O . GLU A 1 183 ? 4.922 -27.562 -16.156 1 97.75 183 GLU A O 1
ATOM 1430 N N . LEU A 1 184 ? 2.824 -27.844 -15.5 1 98.62 184 LEU A N 1
ATOM 1431 C CA . LEU A 1 184 ? 3.172 -27.891 -14.086 1 98.62 184 LEU A CA 1
ATOM 1432 C C . LEU A 1 184 ? 4.062 -29.094 -13.789 1 98.62 184 LEU A C 1
ATOM 1434 O O . LEU A 1 184 ? 4.977 -29.016 -12.969 1 98.62 184 LEU A O 1
ATOM 1438 N N . GLU A 1 185 ? 3.797 -30.203 -14.414 1 98 185 GLU A N 1
ATOM 1439 C CA . GLU A 1 185 ? 4.629 -31.391 -14.25 1 98 185 GLU A CA 1
ATOM 1440 C C . GLU A 1 185 ? 6.055 -31.125 -14.734 1 98 185 GLU A C 1
ATOM 1442 O O . GLU A 1 185 ? 7.02 -31.531 -14.086 1 98 185 GLU A O 1
ATOM 1447 N N . GLU A 1 186 ? 6.133 -30.5 -15.852 1 97.69 186 GLU A N 1
ATOM 1448 C CA . GLU A 1 186 ? 7.449 -30.141 -16.375 1 97.69 186 GLU A CA 1
ATOM 1449 C C . GLU A 1 186 ? 8.195 -29.234 -15.406 1 97.69 186 GLU A C 1
ATOM 1451 O O . GLU A 1 186 ? 9.398 -29.422 -15.18 1 97.69 186 GLU A O 1
ATOM 1456 N N . ILE A 1 187 ? 7.52 -28.281 -14.852 1 98.25 187 ILE A N 1
ATOM 1457 C CA . ILE A 1 187 ? 8.125 -27.328 -13.914 1 98.25 187 ILE A CA 1
ATOM 1458 C C . ILE A 1 187 ? 8.586 -28.062 -12.664 1 98.25 187 ILE A C 1
ATOM 1460 O O . ILE A 1 187 ? 9.664 -27.781 -12.133 1 98.25 187 ILE A O 1
ATOM 1464 N N . ARG A 1 188 ? 7.793 -29 -12.211 1 96.94 188 ARG A N 1
ATOM 1465 C CA . ARG A 1 188 ? 8.164 -29.797 -11.047 1 96.94 188 ARG A CA 1
ATOM 1466 C C . ARG A 1 188 ? 9.469 -30.547 -11.281 1 96.94 188 ARG A C 1
ATOM 1468 O O . ARG A 1 188 ? 10.297 -30.672 -10.383 1 96.94 188 ARG A O 1
ATOM 1475 N N . GLN A 1 189 ? 9.633 -31 -12.453 1 95.75 189 GLN A N 1
ATOM 1476 C CA . GLN A 1 189 ? 10.797 -31.797 -12.797 1 95.75 189 GLN A CA 1
ATOM 1477 C C . GLN A 1 189 ? 12.039 -30.938 -12.992 1 95.75 189 GLN A C 1
ATOM 1479 O O . GLN A 1 189 ? 13.133 -31.297 -12.555 1 95.75 189 GLN A O 1
ATOM 1484 N N . ASN A 1 190 ? 11.844 -29.781 -13.562 1 95.38 190 ASN A N 1
ATOM 1485 C CA . ASN A 1 190 ? 12.977 -28.953 -13.969 1 95.38 190 ASN A CA 1
ATOM 1486 C C . ASN A 1 190 ? 13.289 -27.891 -12.922 1 95.38 190 ASN A C 1
ATOM 1488 O O . ASN A 1 190 ? 14.367 -27.297 -12.938 1 95.38 190 ASN A O 1
ATOM 1492 N N . GLY A 1 191 ? 12.289 -27.531 -12.141 1 97.06 191 GLY A N 1
ATOM 1493 C CA . GLY A 1 191 ? 12.492 -26.578 -11.062 1 97.06 191 GLY A CA 1
ATOM 1494 C C . GLY A 1 191 ? 12.328 -25.125 -11.508 1 97.06 191 GLY A C 1
ATOM 1495 O O . GLY A 1 191 ? 12.453 -24.203 -10.695 1 97.06 191 GLY A O 1
ATOM 1496 N N . VAL A 1 192 ? 12.094 -24.969 -12.844 1 98.44 192 VAL A N 1
ATOM 1497 C CA . VAL A 1 192 ? 11.953 -23.609 -13.367 1 98.44 192 VAL A CA 1
ATOM 1498 C C . VAL A 1 192 ? 10.75 -23.547 -14.312 1 98.44 192 VAL A C 1
ATOM 1500 O O . VAL A 1 192 ? 10.391 -24.547 -14.93 1 98.44 192 VAL A O 1
ATOM 1503 N N . SER A 1 193 ? 10.148 -22.406 -14.305 1 98.62 193 SER A N 1
ATOM 1504 C CA . SER A 1 193 ? 9.031 -22.125 -15.195 1 98.62 193 SER A CA 1
ATOM 1505 C C . SER A 1 193 ? 9.383 -21.062 -16.219 1 98.62 193 SER A C 1
ATOM 1507 O O . SER A 1 193 ? 10.195 -20.172 -15.945 1 98.62 193 SER A O 1
ATOM 1509 N N . PHE A 1 194 ? 8.719 -21.188 -17.375 1 97.81 194 PHE A N 1
ATOM 1510 C CA . PHE A 1 194 ? 8.938 -20.219 -18.422 1 97.81 194 PHE A CA 1
ATOM 1511 C C . PHE A 1 194 ? 7.625 -19.594 -18.875 1 97.81 194 PHE A C 1
ATOM 1513 O O . PHE A 1 194 ? 6.609 -20.281 -18.984 1 97.81 194 PHE A O 1
ATOM 1520 N N . ASN A 1 195 ? 7.629 -18.328 -18.984 1 96.75 195 ASN A N 1
ATOM 1521 C CA . ASN A 1 195 ? 6.609 -17.578 -19.703 1 96.75 195 ASN A CA 1
ATOM 1522 C C . ASN A 1 195 ? 7.129 -17.062 -21.047 1 96.75 195 ASN A C 1
ATOM 1524 O O . ASN A 1 195 ? 7.957 -16.141 -21.078 1 96.75 195 ASN A O 1
ATOM 1528 N N . ASP A 1 196 ? 6.656 -17.609 -22.062 1 95.06 196 ASP A N 1
ATOM 1529 C CA . ASP A 1 196 ? 7.062 -17.219 -23.406 1 95.06 196 ASP A CA 1
ATOM 1530 C C . ASP A 1 196 ? 5.953 -16.453 -24.125 1 95.06 196 ASP A C 1
ATOM 1532 O O . ASP A 1 196 ? 5.359 -16.953 -25.078 1 95.06 196 ASP A O 1
ATOM 1536 N N . ARG A 1 197 ? 5.773 -15.234 -23.641 1 93.62 197 ARG A N 1
ATOM 1537 C CA . ARG A 1 197 ? 4.824 -14.305 -24.234 1 93.62 197 ARG A CA 1
ATOM 1538 C C . ARG A 1 197 ? 3.389 -14.758 -24 1 93.62 197 ARG A C 1
ATOM 1540 O O . ARG A 1 197 ? 2.543 -14.641 -24.891 1 93.62 197 ARG A O 1
ATOM 1547 N N . GLU A 1 198 ? 3.205 -15.352 -22.859 1 90.88 198 GLU A N 1
ATOM 1548 C CA . GLU A 1 198 ? 1.886 -15.852 -22.469 1 90.88 198 GLU A CA 1
ATOM 1549 C C . GLU A 1 198 ? 1.051 -14.758 -21.812 1 90.88 198 GLU A C 1
ATOM 1551 O O . GLU A 1 198 ? -0.168 -14.711 -22 1 90.88 198 GLU A O 1
ATOM 1556 N N . SER A 1 199 ? 1.691 -13.906 -21 1 89.38 199 SER A N 1
ATOM 1557 C CA . SER A 1 199 ? 0.987 -12.836 -20.312 1 89.38 199 SER A CA 1
ATOM 1558 C C . SER A 1 199 ? 0.932 -11.57 -21.156 1 89.38 199 SER A C 1
ATOM 1560 O O . SER A 1 199 ? 0.042 -10.734 -20.984 1 89.38 199 SER A O 1
ATOM 1562 N N . HIS A 1 200 ? 1.842 -11.336 -21.938 1 90.69 200 HIS A N 1
ATOM 1563 C CA . HIS A 1 200 ? 2.002 -10.211 -22.859 1 90.69 200 HIS A CA 1
ATOM 1564 C C . HIS A 1 200 ? 2.838 -10.609 -24.078 1 90.69 200 HIS A C 1
ATOM 1566 O O . HIS A 1 200 ? 3.836 -11.32 -23.938 1 90.69 200 HIS A O 1
ATOM 1572 N N . SER A 1 201 ? 2.516 -10.117 -25.219 1 91.12 201 SER A N 1
ATOM 1573 C CA . SER A 1 201 ? 3.113 -10.578 -26.469 1 91.12 201 SER A CA 1
ATOM 1574 C C . SER A 1 201 ? 4.574 -10.156 -26.562 1 91.12 201 SER A C 1
ATOM 1576 O O . SER A 1 201 ? 5.324 -10.695 -27.391 1 91.12 201 SER A O 1
ATOM 1578 N N . GLN A 1 202 ? 4.973 -9.305 -25.719 1 93 202 GLN A N 1
ATOM 1579 C CA . GLN A 1 202 ? 6.32 -8.758 -25.875 1 93 202 GLN A CA 1
ATOM 1580 C C . GLN A 1 202 ? 7.172 -9.078 -24.641 1 93 202 GLN A C 1
ATOM 1582 O O . GLN A 1 202 ? 8.281 -8.555 -24.5 1 93 202 GLN A O 1
ATOM 1587 N N . ILE A 1 203 ? 6.676 -9.922 -23.797 1 93.75 203 ILE A N 1
ATOM 1588 C CA . ILE A 1 203 ? 7.379 -10.141 -22.531 1 93.75 203 ILE A CA 1
ATOM 1589 C C . ILE A 1 203 ? 7.652 -11.633 -22.344 1 93.75 203 ILE A C 1
ATOM 1591 O O . ILE A 1 203 ? 6.781 -12.469 -22.594 1 93.75 203 ILE A O 1
ATOM 1595 N N . ARG A 1 204 ? 8.859 -11.93 -21.984 1 96.25 204 ARG A N 1
ATOM 1596 C CA . ARG A 1 204 ? 9.242 -13.258 -21.5 1 96.25 204 ARG A CA 1
ATOM 1597 C C . ARG A 1 204 ? 9.672 -13.211 -20.031 1 96.25 204 ARG A C 1
ATOM 1599 O O . ARG A 1 204 ? 10.078 -12.164 -19.531 1 96.25 204 ARG A O 1
ATOM 1606 N N . ALA A 1 205 ? 9.531 -14.32 -19.406 1 97.25 205 ALA A N 1
ATOM 1607 C CA . ALA A 1 205 ? 9.938 -14.383 -18 1 97.25 205 ALA A CA 1
ATOM 1608 C C . ALA A 1 205 ? 10.297 -15.812 -17.609 1 97.25 205 ALA A C 1
ATOM 1610 O O . ALA A 1 205 ? 9.844 -16.781 -18.234 1 97.25 205 ALA A O 1
ATOM 1611 N N . VAL A 1 206 ? 11.133 -15.883 -16.609 1 98.62 206 VAL A N 1
ATOM 1612 C CA . VAL A 1 206 ? 11.5 -17.141 -15.977 1 98.62 206 VAL A CA 1
ATOM 1613 C C . VAL A 1 206 ? 11.164 -17.094 -14.484 1 98.62 206 VAL A C 1
ATOM 1615 O O . VAL A 1 206 ? 11.359 -16.062 -13.836 1 98.62 206 VAL A O 1
ATOM 1618 N N . GLY A 1 207 ? 10.578 -18.172 -13.977 1 98.81 207 GLY A N 1
ATOM 1619 C CA . GLY A 1 207 ? 10.195 -18.219 -12.57 1 98.81 207 GLY A CA 1
ATOM 1620 C C . GLY A 1 207 ? 10.68 -19.469 -11.859 1 98.81 207 GLY A C 1
ATOM 1621 O O . GLY A 1 207 ? 10.859 -20.516 -12.484 1 98.81 207 GLY A O 1
ATOM 1622 N N . ALA A 1 208 ? 10.906 -19.359 -10.602 1 98.88 208 ALA A N 1
ATOM 1623 C CA . ALA A 1 208 ? 11.273 -20.484 -9.742 1 98.88 208 ALA A CA 1
ATOM 1624 C C . ALA A 1 208 ? 10.586 -20.375 -8.383 1 98.88 208 ALA A C 1
ATOM 1626 O O . ALA A 1 208 ? 10.531 -19.312 -7.785 1 98.88 208 ALA A O 1
ATOM 1627 N N . PRO A 1 209 ? 10.07 -21.5 -7.902 1 98.88 209 PRO A N 1
ATOM 1628 C CA . PRO A 1 209 ? 9.359 -21.484 -6.621 1 98.88 209 PRO A CA 1
ATOM 1629 C C . PRO A 1 209 ? 10.305 -21.484 -5.422 1 98.88 209 PRO A C 1
ATOM 1631 O O . PRO A 1 209 ? 11.438 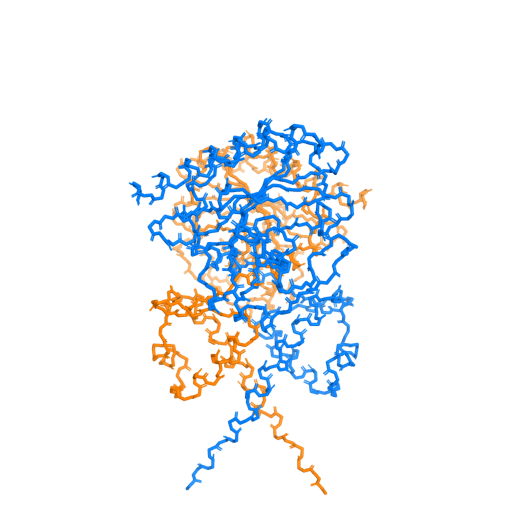-21.969 -5.523 1 98.88 209 PRO A O 1
ATOM 1634 N N . ILE A 1 210 ? 9.875 -20.875 -4.391 1 98.88 210 ILE A N 1
ATOM 1635 C CA . ILE A 1 210 ? 10.531 -20.953 -3.088 1 98.88 210 ILE A CA 1
ATOM 1636 C C . ILE A 1 210 ? 9.789 -21.953 -2.197 1 98.88 210 ILE A C 1
ATOM 1638 O O . ILE A 1 210 ? 8.664 -21.688 -1.764 1 98.88 210 ILE A O 1
ATOM 1642 N N . VAL A 1 211 ? 10.461 -23.062 -1.868 1 98.19 211 VAL A N 1
ATOM 1643 C CA . VAL A 1 211 ? 9.812 -24.141 -1.121 1 98.19 211 VAL A CA 1
ATOM 1644 C C . VAL A 1 211 ? 10.719 -24.594 0.02 1 98.19 211 VAL A C 1
ATOM 1646 O O . VAL A 1 211 ? 11.898 -24.875 -0.195 1 98.19 211 VAL A O 1
ATOM 1649 N N . VAL A 1 212 ? 10.195 -24.562 1.186 1 97.62 212 VAL A N 1
ATOM 1650 C CA . VAL A 1 212 ? 10.898 -25.094 2.354 1 97.62 212 VAL A CA 1
ATOM 1651 C C . VAL A 1 212 ? 9.992 -26.062 3.1 1 97.62 212 VAL A C 1
ATOM 1653 O O . VAL A 1 212 ? 8.875 -25.719 3.477 1 97.62 212 VAL A O 1
ATOM 1656 N N . ASP A 1 213 ? 10.453 -27.297 3.344 1 95.31 213 ASP A N 1
ATOM 1657 C CA . ASP A 1 213 ? 9.719 -28.328 4.066 1 95.31 213 ASP A CA 1
ATOM 1658 C C . ASP A 1 213 ? 8.312 -28.5 3.49 1 95.31 213 ASP A C 1
ATOM 1660 O O . ASP A 1 213 ? 7.324 -28.438 4.223 1 95.31 213 ASP A O 1
ATOM 1664 N N . ASP A 1 214 ? 8.227 -28.516 2.215 1 93.94 214 ASP A N 1
ATOM 1665 C CA . ASP A 1 214 ? 7.02 -28.812 1.445 1 93.94 214 ASP A CA 1
ATOM 1666 C C . ASP A 1 214 ? 6.023 -27.656 1.54 1 93.94 214 ASP A C 1
ATOM 1668 O O . ASP A 1 214 ? 4.852 -27.812 1.191 1 93.94 214 ASP A O 1
ATOM 1672 N N . ARG A 1 215 ? 6.48 -26.609 2.055 1 95.69 215 ARG A N 1
ATOM 1673 C CA . ARG A 1 215 ? 5.668 -25.391 2.086 1 95.69 215 ARG A CA 1
ATOM 1674 C C . ARG A 1 215 ? 6.113 -24.406 1.013 1 95.69 215 ARG A C 1
ATOM 1676 O O . ARG A 1 215 ? 7.305 -24.109 0.888 1 95.69 215 ARG A O 1
ATOM 1683 N N . VAL A 1 216 ? 5.156 -23.906 0.29 1 97.81 216 VAL A N 1
ATOM 1684 C CA . VAL A 1 216 ? 5.445 -22.938 -0.756 1 97.81 216 VAL A CA 1
ATOM 1685 C C . VAL A 1 216 ? 5.383 -21.516 -0.176 1 97.81 216 VAL A C 1
ATOM 1687 O O . VAL A 1 216 ? 4.324 -21.078 0.275 1 97.81 216 VAL A O 1
ATOM 1690 N N . TYR A 1 217 ? 6.441 -20.797 -0.222 1 98.38 217 TYR A N 1
ATOM 1691 C CA . TYR A 1 217 ? 6.504 -19.438 0.293 1 98.38 217 TYR A CA 1
ATOM 1692 C C . TYR A 1 217 ? 6.184 -18.422 -0.8 1 98.38 217 TYR A C 1
ATOM 1694 O O . TYR A 1 217 ? 5.773 -17.297 -0.511 1 98.38 217 TYR A O 1
ATOM 1702 N N . GLY A 1 218 ? 6.348 -18.75 -2.018 1 98.75 218 GLY A N 1
ATOM 1703 C CA . GLY A 1 218 ? 6.199 -17.891 -3.184 1 98.75 218 GLY A CA 1
ATOM 1704 C C . GLY A 1 218 ? 7.09 -18.312 -4.34 1 98.75 218 GLY A C 1
ATOM 1705 O O . GLY A 1 218 ? 7.355 -19.5 -4.535 1 98.75 218 GLY A O 1
ATOM 1706 N N . ALA A 1 219 ? 7.449 -17.281 -5.141 1 98.94 219 ALA A N 1
ATOM 1707 C CA . ALA A 1 219 ? 8.336 -17.5 -6.281 1 98.94 219 ALA A CA 1
ATOM 1708 C C . ALA A 1 219 ? 9.07 -16.219 -6.664 1 98.94 219 ALA A C 1
ATOM 1710 O O . ALA A 1 219 ? 8.602 -15.117 -6.379 1 98.94 219 ALA A O 1
ATOM 1711 N N . VAL A 1 220 ? 10.203 -16.438 -7.234 1 98.88 220 VAL A N 1
ATOM 1712 C CA . VAL A 1 220 ? 10.961 -15.344 -7.84 1 98.88 220 VAL A CA 1
ATOM 1713 C C . VAL A 1 220 ? 10.883 -15.445 -9.359 1 98.88 220 VAL A C 1
ATOM 1715 O O . VAL A 1 220 ? 10.891 -16.547 -9.922 1 98.88 220 VAL A O 1
ATOM 1718 N N . SER A 1 221 ? 10.828 -14.32 -10.008 1 98.44 221 SER A N 1
ATOM 1719 C CA . SER A 1 221 ? 10.844 -14.328 -11.469 1 98.44 221 SER A CA 1
ATOM 1720 C C . SER A 1 221 ? 11.727 -13.219 -12.023 1 98.44 221 SER A C 1
ATOM 1722 O O . SER A 1 221 ? 11.938 -12.195 -11.359 1 98.44 221 SER A O 1
ATOM 1724 N N . VAL A 1 222 ? 12.266 -13.438 -13.117 1 97.25 222 VAL A N 1
ATOM 1725 C CA . VAL A 1 222 ? 12.977 -12.461 -13.938 1 97.25 222 VAL A CA 1
ATOM 1726 C C . VAL A 1 222 ? 12.219 -12.242 -15.242 1 97.25 222 VAL A C 1
ATOM 1728 O O . VAL A 1 222 ? 11.922 -13.195 -15.969 1 97.25 222 VAL A O 1
ATOM 1731 N N . ALA A 1 223 ? 11.922 -11.023 -15.523 1 96.25 223 ALA A N 1
ATOM 1732 C CA . ALA A 1 223 ? 11.141 -10.703 -16.719 1 96.25 223 ALA A CA 1
ATOM 1733 C C . ALA A 1 223 ? 11.82 -9.617 -17.547 1 96.25 223 ALA A C 1
ATOM 1735 O O . ALA A 1 223 ? 12.469 -8.727 -16.984 1 96.25 223 ALA A O 1
ATOM 1736 N N . GLY A 1 224 ? 11.609 -9.688 -18.828 1 94.62 224 GLY A N 1
ATOM 1737 C CA . GLY A 1 224 ? 12.148 -8.703 -19.734 1 94.62 224 GLY A CA 1
ATOM 1738 C C . GLY A 1 224 ? 11.578 -8.812 -21.141 1 94.62 224 GLY A C 1
ATOM 1739 O O . GLY A 1 224 ? 10.734 -9.664 -21.406 1 94.62 224 GLY A O 1
ATOM 1740 N N . PRO A 1 225 ? 11.961 -7.891 -21.922 1 94.25 225 PRO A N 1
ATOM 1741 C CA . PRO A 1 225 ? 11.484 -7.926 -23.312 1 94.25 225 PRO A CA 1
ATOM 1742 C C . PRO A 1 225 ? 11.844 -9.219 -24.031 1 94.25 225 PRO A C 1
ATOM 1744 O O . PRO A 1 225 ? 12.977 -9.703 -23.906 1 94.25 225 PRO A O 1
ATOM 1747 N N . ALA A 1 226 ? 10.914 -9.703 -24.828 1 94.56 226 ALA A N 1
ATOM 1748 C CA . ALA A 1 226 ? 11.102 -10.945 -25.562 1 94.56 226 ALA A CA 1
ATOM 1749 C C . ALA A 1 226 ? 12.266 -10.844 -26.531 1 94.56 226 ALA A C 1
ATOM 1751 O O . ALA A 1 226 ? 12.945 -11.828 -26.812 1 94.56 226 ALA A O 1
ATOM 1752 N N . MET A 1 227 ? 12.523 -9.688 -26.984 1 94.19 227 MET A N 1
ATOM 1753 C CA . MET A 1 227 ? 13.586 -9.469 -27.953 1 94.19 227 MET A CA 1
ATOM 1754 C C . MET A 1 227 ? 14.961 -9.633 -27.312 1 94.19 227 MET A C 1
ATOM 1756 O O . MET A 1 227 ? 15.938 -9.961 -28 1 94.19 227 MET A O 1
ATOM 1760 N N . ARG A 1 228 ? 14.961 -9.422 -26.047 1 93.88 228 ARG A N 1
ATOM 1761 C CA . ARG A 1 228 ? 16.219 -9.531 -25.312 1 93.88 228 ARG A CA 1
ATOM 1762 C C . ARG A 1 228 ? 16.359 -10.898 -24.656 1 93.88 228 ARG A C 1
ATOM 1764 O O . ARG A 1 228 ? 17.453 -11.477 -24.656 1 93.88 228 ARG A O 1
ATOM 1771 N N . LEU A 1 229 ? 15.352 -11.359 -24.078 1 95.81 229 LEU A N 1
ATOM 1772 C CA . LEU A 1 229 ? 15.344 -12.68 -23.469 1 95.81 229 LEU A CA 1
ATOM 1773 C C . LEU A 1 229 ? 15.164 -13.773 -24.516 1 95.81 229 LEU A C 1
ATOM 1775 O O . LEU A 1 229 ? 14.055 -14.281 -24.703 1 95.81 229 LEU A O 1
ATOM 1779 N N . THR A 1 230 ? 16.266 -14.164 -25.078 1 96.06 230 THR A N 1
ATOM 1780 C CA . THR A 1 230 ? 16.219 -15.148 -26.141 1 96.06 230 THR A CA 1
ATOM 1781 C C . THR A 1 230 ? 17.281 -16.219 -25.953 1 96.06 230 THR A C 1
ATOM 1783 O O . THR A 1 230 ? 18.203 -16.047 -25.156 1 96.06 230 THR A O 1
ATOM 1786 N N . GLY A 1 231 ? 17.062 -17.375 -26.609 1 96.31 231 GLY A N 1
ATOM 1787 C CA . GLY A 1 231 ? 18.078 -18.406 -26.703 1 96.31 231 GLY A CA 1
ATOM 1788 C C . GLY A 1 231 ? 18.516 -18.922 -25.344 1 96.31 231 GLY A C 1
ATOM 1789 O O . GLY A 1 231 ? 17.688 -19.203 -24.469 1 96.31 231 GLY A O 1
ATOM 1790 N N . GLU A 1 232 ? 19.844 -19.062 -25.234 1 97.06 232 GLU A N 1
ATOM 1791 C CA . GLU A 1 232 ? 20.422 -19.641 -24.031 1 97.06 232 GLU A CA 1
ATOM 1792 C C . GLU A 1 232 ? 20.25 -18.703 -22.828 1 97.06 232 GLU A C 1
ATOM 1794 O O . GLU A 1 232 ? 20.109 -19.156 -21.688 1 97.06 232 GLU A O 1
ATOM 1799 N N . TYR A 1 233 ? 20.234 -17.438 -23.203 1 97.44 233 TYR A N 1
ATOM 1800 C CA . TYR A 1 233 ? 20.047 -16.469 -22.125 1 97.44 233 TYR A CA 1
ATOM 1801 C C . TYR A 1 233 ? 18.703 -16.688 -21.438 1 97.44 233 TYR A C 1
ATOM 1803 O O . TYR A 1 233 ? 18.625 -16.781 -20.219 1 97.44 233 TYR A O 1
ATOM 1811 N N . PHE A 1 234 ? 17.734 -16.922 -22.219 1 97.44 234 PHE A N 1
ATOM 1812 C CA . PHE A 1 234 ? 16.375 -17.109 -21.75 1 97.44 234 PHE A CA 1
ATOM 1813 C C . PHE A 1 234 ? 16.188 -18.516 -21.188 1 97.44 234 PHE A C 1
ATOM 1815 O O . PHE A 1 234 ? 15.617 -18.688 -20.109 1 97.44 234 PHE A O 1
ATOM 1822 N N . ARG A 1 235 ? 16.734 -19.453 -21.766 1 96.94 235 ARG A N 1
ATOM 1823 C CA . ARG A 1 235 ? 16.375 -20.828 -21.469 1 96.94 235 ARG A CA 1
ATOM 1824 C C . ARG A 1 235 ? 17.344 -21.453 -20.469 1 96.94 235 ARG A C 1
ATOM 1826 O O . ARG A 1 235 ? 17.016 -22.438 -19.812 1 96.94 235 ARG A O 1
ATOM 1833 N N . GLN A 1 236 ? 18.484 -20.875 -20.297 1 97.56 236 GLN A N 1
ATOM 1834 C CA . GLN A 1 236 ? 19.484 -21.531 -19.453 1 97.56 236 GLN A CA 1
ATOM 1835 C C . GLN A 1 236 ? 20.094 -20.547 -18.469 1 97.56 236 GLN A C 1
ATOM 1837 O O . GLN A 1 236 ? 20.031 -20.75 -17.25 1 97.56 236 GLN A O 1
ATOM 1842 N N . GLU A 1 237 ? 20.609 -19.469 -18.938 1 98.19 237 GLU A N 1
ATOM 1843 C CA . GLU A 1 237 ? 21.375 -18.578 -18.078 1 98.19 237 GLU A CA 1
ATOM 1844 C C . GLU A 1 237 ? 20.5 -17.969 -16.984 1 98.19 237 GLU A C 1
ATOM 1846 O O . GLU A 1 237 ? 20.875 -18 -15.797 1 98.19 237 GLU A O 1
ATOM 1851 N N . ILE A 1 238 ? 19.406 -17.438 -17.344 1 98.31 238 ILE A N 1
ATOM 1852 C CA . ILE A 1 238 ? 18.5 -16.844 -16.359 1 98.31 238 ILE A CA 1
ATOM 1853 C C . ILE A 1 238 ? 18 -17.922 -15.398 1 98.31 238 ILE A C 1
ATOM 1855 O O . ILE A 1 238 ? 17.891 -17.688 -14.195 1 98.31 238 ILE A O 1
ATOM 1859 N N . ALA A 1 239 ? 17.719 -19.031 -15.93 1 98.38 239 ALA A N 1
ATOM 1860 C CA . ALA A 1 239 ? 17.234 -20.141 -15.109 1 98.38 239 ALA A CA 1
ATOM 1861 C C . ALA A 1 239 ? 18.266 -20.531 -14.047 1 98.38 239 ALA A C 1
ATOM 1863 O O . ALA A 1 239 ? 17.906 -20.734 -12.883 1 98.38 239 ALA A O 1
ATOM 1864 N N . ASP A 1 240 ? 19.516 -20.578 -14.469 1 98.25 240 ASP A N 1
ATOM 1865 C CA . ASP A 1 240 ? 20.594 -20.938 -13.547 1 98.25 240 ASP A CA 1
ATOM 1866 C C . ASP A 1 240 ? 20.75 -19.891 -12.445 1 98.25 240 ASP A C 1
ATOM 1868 O O . ASP A 1 240 ? 20.859 -20.234 -11.266 1 98.25 240 ASP A O 1
ATOM 1872 N N . LEU A 1 241 ? 20.688 -18.688 -12.852 1 98.44 241 LEU A N 1
ATOM 1873 C CA . LEU A 1 241 ? 20.797 -17.594 -11.898 1 98.44 241 LEU A CA 1
ATOM 1874 C C . LEU A 1 241 ? 19.625 -17.609 -10.914 1 98.44 241 LEU A C 1
ATOM 1876 O O . LEU A 1 241 ? 19.812 -17.422 -9.711 1 98.44 241 LEU A O 1
ATOM 1880 N N . LEU A 1 242 ? 18.516 -17.844 -11.438 1 98.5 242 LEU A N 1
ATOM 1881 C CA . LEU A 1 242 ? 17.281 -17.859 -10.648 1 98.5 242 LEU A CA 1
ATOM 1882 C C . LEU A 1 242 ? 17.312 -19 -9.633 1 98.5 242 LEU A C 1
ATOM 1884 O O . LEU A 1 242 ? 16.953 -18.812 -8.469 1 98.5 242 LEU A O 1
ATOM 1888 N N . GLN A 1 243 ? 17.672 -20.109 -10.031 1 98 243 GLN A N 1
ATOM 1889 C CA . GLN A 1 243 ? 17.75 -21.266 -9.133 1 98 243 GLN A CA 1
ATOM 1890 C C . GLN A 1 243 ? 18.766 -21.016 -8.016 1 98 243 GLN A C 1
ATOM 1892 O O . GLN A 1 243 ? 18.531 -21.406 -6.867 1 98 243 GLN A O 1
ATOM 1897 N N . GLY A 1 244 ? 19.875 -20.438 -8.414 1 98.25 244 GLY A N 1
ATOM 1898 C CA . GLY A 1 244 ? 20.844 -20.047 -7.395 1 98.25 244 GLY A CA 1
ATOM 1899 C C . GLY A 1 244 ? 20.266 -19.094 -6.359 1 98.25 244 GLY A C 1
ATOM 1900 O O . GLY A 1 244 ? 20.453 -19.297 -5.156 1 98.25 244 GLY A O 1
ATOM 1901 N N . ALA A 1 245 ? 19.531 -18.141 -6.812 1 98.56 245 ALA A N 1
ATOM 1902 C CA . ALA A 1 245 ? 18.922 -17.156 -5.938 1 98.56 245 ALA A CA 1
ATOM 1903 C C . ALA A 1 245 ? 17.891 -17.797 -5.012 1 98.56 245 ALA A C 1
ATOM 1905 O O . ALA A 1 245 ? 17.875 -17.531 -3.809 1 98.56 245 ALA A O 1
ATOM 1906 N N . VAL A 1 246 ? 17.078 -18.625 -5.547 1 98.62 246 VAL A N 1
ATOM 1907 C CA . VAL A 1 246 ? 16.016 -19.281 -4.773 1 98.62 246 VAL A CA 1
ATOM 1908 C C . VAL A 1 246 ? 16.641 -20.203 -3.73 1 98.62 246 VAL A C 1
ATOM 1910 O O . VAL A 1 246 ? 16.156 -20.281 -2.598 1 98.62 246 VAL A O 1
ATOM 1913 N N . ASN A 1 247 ? 17.703 -20.891 -4.125 1 97.88 247 ASN A N 1
ATOM 1914 C CA . ASN A 1 247 ? 18.406 -21.734 -3.17 1 97.88 247 ASN A CA 1
ATOM 1915 C C . ASN A 1 247 ? 18.922 -20.938 -1.983 1 97.88 247 ASN A C 1
ATOM 1917 O O . ASN A 1 247 ? 18.844 -21.375 -0.838 1 97.88 247 ASN A O 1
ATOM 1921 N N . GLU A 1 248 ? 19.469 -19.844 -2.297 1 98.06 248 GLU A N 1
ATOM 1922 C CA . GLU A 1 248 ? 19.938 -18.953 -1.238 1 98.06 248 GLU A CA 1
ATOM 1923 C C . GLU A 1 248 ? 18.812 -18.547 -0.308 1 98.06 248 GLU A C 1
ATOM 1925 O O . GLU A 1 248 ? 18.969 -18.562 0.915 1 98.06 248 GLU A O 1
ATOM 1930 N N . ILE A 1 249 ? 17.703 -18.172 -0.824 1 98.62 249 ILE A N 1
ATOM 1931 C CA . ILE A 1 249 ? 16.547 -17.75 -0.055 1 98.62 249 ILE A CA 1
ATOM 1932 C C . ILE A 1 249 ? 16.047 -18.891 0.82 1 98.62 249 ILE A C 1
ATOM 1934 O O . ILE A 1 249 ? 15.781 -18.703 2.01 1 98.62 249 ILE A O 1
ATOM 1938 N N . GLU A 1 250 ? 15.969 -20.047 0.262 1 98.38 250 GLU A N 1
ATOM 1939 C CA . GLU A 1 250 ? 15.469 -21.203 0.985 1 98.38 250 GLU A CA 1
ATOM 1940 C C . GLU A 1 250 ? 16.391 -21.562 2.152 1 98.38 250 GLU A C 1
ATOM 1942 O O . GLU A 1 250 ? 15.914 -21.922 3.23 1 98.38 250 GLU A O 1
ATOM 1947 N N . LEU A 1 251 ? 17.656 -21.453 1.937 1 97.56 251 LEU A N 1
ATOM 1948 C CA . LEU A 1 251 ? 18.609 -21.719 3 1 97.56 251 LEU A CA 1
ATOM 1949 C C . LEU A 1 251 ? 18.438 -20.75 4.16 1 97.56 251 LEU A C 1
ATOM 1951 O O . LEU A 1 251 ? 18.469 -21.156 5.324 1 97.56 251 LEU A O 1
ATOM 1955 N N . LYS A 1 252 ? 18.203 -19.531 3.818 1 97.56 252 LYS A N 1
ATOM 1956 C CA . LYS A 1 252 ? 18.031 -18.516 4.848 1 97.56 252 LYS A CA 1
ATOM 1957 C C . LYS A 1 252 ? 16.719 -18.703 5.59 1 97.56 252 LYS A C 1
ATOM 1959 O O . LYS A 1 252 ? 16.625 -18.422 6.785 1 97.56 252 LYS A O 1
ATOM 1964 N N . LEU A 1 253 ? 15.719 -19.156 4.91 1 96.94 253 LEU A N 1
ATOM 1965 C CA . LEU A 1 253 ? 14.43 -19.422 5.551 1 96.94 253 LEU A CA 1
ATOM 1966 C C . LEU A 1 253 ? 14.539 -20.609 6.508 1 96.94 253 LEU A C 1
ATOM 1968 O O . LEU A 1 253 ? 13.828 -20.672 7.512 1 96.94 253 LEU A O 1
ATOM 1972 N N . THR A 1 254 ? 15.344 -21.547 6.219 1 94.06 254 THR A N 1
ATOM 1973 C CA . THR A 1 254 ? 15.516 -22.75 7.023 1 94.06 254 THR A CA 1
ATOM 1974 C C . THR A 1 254 ? 16.297 -22.438 8.297 1 94.06 254 THR A C 1
ATOM 1976 O O . THR A 1 254 ? 15.984 -22.969 9.367 1 94.06 254 THR A O 1
ATOM 1979 N N . TYR A 1 255 ? 17.406 -21.625 8.195 1 87.62 255 TYR A N 1
ATOM 1980 C CA . TYR A 1 255 ? 18.297 -21.422 9.32 1 87.62 255 TYR A CA 1
ATOM 1981 C C . TYR A 1 255 ? 17.938 -20.141 10.078 1 87.62 255 TYR A C 1
ATOM 1983 O O . TYR A 1 255 ? 18.516 -19.859 11.133 1 87.62 255 TYR A O 1
ATOM 1991 N N . HIS A 1 256 ? 17.016 -19.359 9.719 1 67.56 256 HIS A N 1
ATOM 1992 C CA . HIS A 1 256 ? 16.562 -18.203 10.484 1 67.56 256 HIS A CA 1
ATOM 1993 C C . HIS A 1 256 ? 15.266 -18.5 11.227 1 67.56 256 HIS A C 1
ATOM 1995 O O . HIS A 1 256 ? 14.438 -19.281 10.75 1 67.56 256 HIS A O 1
ATOM 2001 N N . MET B 1 1 ? -47.312 -2.152 -3.104 1 21.86 1 MET B N 1
ATOM 2002 C CA . MET B 1 1 ? -46.531 -1.276 -2.219 1 21.86 1 MET B CA 1
ATOM 2003 C C . MET B 1 1 ? -45.219 -1.936 -1.794 1 21.86 1 MET B C 1
ATOM 2005 O O . MET B 1 1 ? -45.219 -2.76 -0.878 1 21.86 1 MET B O 1
ATOM 2009 N N . VAL B 1 2 ? -44.344 -2.338 -2.65 1 28.84 2 VAL B N 1
ATOM 2010 C CA . VAL B 1 2 ? -43.156 -3.156 -2.504 1 28.84 2 VAL B CA 1
ATOM 2011 C C . VAL B 1 2 ? -42.219 -2.545 -1.446 1 28.84 2 VAL B C 1
ATOM 2013 O O . VAL B 1 2 ? -41.844 -1.371 -1.539 1 28.84 2 VAL B O 1
ATOM 2016 N N . SER B 1 3 ? -42.281 -2.961 -0.205 1 30.34 3 SER B N 1
ATOM 2017 C CA . SER B 1 3 ? -41.656 -2.443 0.995 1 30.34 3 SER B CA 1
ATOM 2018 C C . SER B 1 3 ? -40.188 -2.143 0.738 1 30.34 3 SER B C 1
ATOM 2020 O O . SER B 1 3 ? -39.438 -2.982 0.202 1 30.34 3 SER B O 1
ATOM 2022 N N . GLU B 1 4 ? -39.812 -0.958 0.554 1 35.62 4 GLU B N 1
ATOM 2023 C CA . GLU B 1 4 ? -38.469 -0.403 0.348 1 35.62 4 GLU B CA 1
ATOM 2024 C C . GLU B 1 4 ? -37.5 -0.928 1.391 1 35.62 4 GLU B C 1
ATOM 2026 O O . GLU B 1 4 ? -37.75 -0.83 2.594 1 35.62 4 GLU B O 1
ATOM 2031 N N . PRO B 1 5 ? -36.812 -2.021 1.193 1 39.09 5 PRO B N 1
ATOM 2032 C CA . PRO B 1 5 ? -36 -2.615 2.24 1 39.09 5 PRO B CA 1
ATOM 2033 C C . PRO B 1 5 ? -35.375 -1.57 3.172 1 39.09 5 PRO B C 1
ATOM 2035 O O . PRO B 1 5 ? -35.125 -0.439 2.752 1 39.09 5 PRO B O 1
ATOM 2038 N N . ASP B 1 6 ? -35.531 -1.472 4.398 1 39.53 6 ASP B N 1
ATOM 2039 C CA . ASP B 1 6 ? -35.188 -0.519 5.441 1 39.53 6 ASP B CA 1
ATOM 2040 C C . ASP B 1 6 ? -33.719 -0.109 5.32 1 39.53 6 ASP B C 1
ATOM 2042 O O . ASP B 1 6 ? -32.812 -0.939 5.48 1 39.53 6 ASP B O 1
ATOM 2046 N N . ASN B 1 7 ? -33.25 0.898 4.523 1 46.59 7 ASN B N 1
ATOM 2047 C CA . ASN B 1 7 ? -32.031 1.645 4.152 1 46.59 7 ASN B CA 1
ATOM 2048 C C . ASN B 1 7 ? -31.094 1.808 5.34 1 46.59 7 ASN B C 1
ATOM 2050 O O . ASN B 1 7 ? -29.875 1.771 5.172 1 46.59 7 ASN B O 1
ATOM 2054 N N . ASP B 1 8 ? -31.641 1.966 6.578 1 49.06 8 ASP B N 1
ATOM 2055 C CA . ASP B 1 8 ? -30.844 2.186 7.789 1 49.06 8 ASP B CA 1
ATOM 2056 C C . ASP B 1 8 ? -30 0.954 8.125 1 49.06 8 ASP B C 1
ATOM 2058 O O . ASP B 1 8 ? -28.844 1.078 8.539 1 49.06 8 ASP B O 1
ATOM 2062 N N . GLY B 1 9 ? -30.578 -0.162 7.922 1 47.97 9 GLY B N 1
ATOM 2063 C CA . GLY B 1 9 ? -29.922 -1.42 8.227 1 47.97 9 GLY B CA 1
ATOM 2064 C C . GLY B 1 9 ? -28.703 -1.681 7.363 1 47.97 9 GLY B C 1
ATOM 2065 O O . GLY B 1 9 ? -27.688 -2.207 7.844 1 47.97 9 GLY B O 1
ATOM 2066 N N . GLY B 1 10 ? -28.812 -1.372 6.09 1 51.06 10 GLY B N 1
ATOM 2067 C CA . GLY B 1 10 ? -27.734 -1.58 5.133 1 51.06 10 GLY B CA 1
ATOM 2068 C C . GLY B 1 10 ? -26.5 -0.767 5.441 1 51.06 10 GLY B C 1
ATOM 2069 O O . GLY B 1 10 ? -25.391 -1.298 5.445 1 51.06 10 GLY B O 1
ATOM 2070 N N . ILE B 1 11 ? -26.797 0.474 5.777 1 59.44 11 ILE B N 1
ATOM 2071 C CA . ILE B 1 11 ? -25.719 1.406 6.105 1 59.44 11 ILE B CA 1
ATOM 2072 C C . ILE B 1 11 ? -25 0.946 7.375 1 59.44 11 ILE B C 1
ATOM 2074 O O . ILE B 1 11 ? -23.781 0.981 7.453 1 59.44 11 ILE B O 1
ATOM 2078 N N . LYS B 1 12 ? -25.797 0.347 8.281 1 72.88 12 LYS B N 1
ATOM 2079 C CA . LYS B 1 12 ? -25.203 -0.103 9.539 1 72.88 12 LYS B CA 1
ATOM 2080 C C . LYS B 1 12 ? -24.297 -1.305 9.312 1 72.88 12 LYS B C 1
ATOM 2082 O O . LYS B 1 12 ? -23.234 -1.404 9.93 1 72.88 12 LYS B O 1
ATOM 2087 N N . SER B 1 13 ? -24.672 -2.051 8.336 1 82.44 13 SER B N 1
ATOM 2088 C CA . SER B 1 13 ? -23.906 -3.252 8.047 1 82.44 13 SER B CA 1
ATOM 2089 C C . SER B 1 13 ? -22.547 -2.902 7.418 1 82.44 13 SER B C 1
ATOM 2091 O O . SER B 1 13 ? -21.531 -3.484 7.773 1 82.44 13 SER B O 1
ATOM 2093 N N . ALA B 1 14 ? -22.562 -1.951 6.543 1 87 14 ALA B N 1
ATOM 2094 C CA . ALA B 1 14 ? -21.297 -1.521 5.949 1 87 14 ALA B CA 1
ATOM 2095 C C . ALA B 1 14 ? -20.359 -0.975 7.016 1 87 14 ALA B C 1
ATOM 2097 O O . ALA B 1 14 ? -19.172 -1.323 7.039 1 87 14 ALA B O 1
ATOM 2098 N N . GLY B 1 15 ? -20.875 -0.243 7.867 1 90.44 15 GLY B N 1
ATOM 2099 C CA . GLY B 1 15 ? -20.078 0.285 8.969 1 90.44 15 GLY B CA 1
ATOM 2100 C C . GLY B 1 15 ? -19.438 -0.798 9.82 1 90.44 15 GLY B C 1
ATOM 2101 O O . GLY B 1 15 ? -18.281 -0.686 10.203 1 90.44 15 GLY B O 1
ATOM 2102 N N . THR B 1 16 ? -20.188 -1.829 10.07 1 92.06 16 THR B N 1
ATOM 2103 C CA . THR B 1 16 ? -19.672 -2.939 10.867 1 92.06 16 THR B CA 1
ATOM 2104 C C . THR B 1 16 ? -18.531 -3.643 10.156 1 92.06 16 THR B C 1
ATOM 2106 O O . THR B 1 16 ? -17.516 -3.986 10.781 1 92.06 16 THR B O 1
ATOM 2109 N N . SER B 1 17 ? -18.672 -3.814 8.883 1 94.62 17 SER B N 1
ATOM 2110 C CA . SER B 1 17 ? -17.625 -4.473 8.109 1 94.62 17 SER B CA 1
ATOM 2111 C C . SER B 1 17 ? -16.328 -3.672 8.148 1 94.62 17 SER B C 1
ATOM 2113 O O . SER B 1 17 ? -15.242 -4.242 8.305 1 94.62 17 SER B O 1
ATOM 2115 N N . PHE B 1 18 ? -16.406 -2.41 8.062 1 94.88 18 PHE B N 1
ATOM 2116 C CA . PHE B 1 18 ? -15.211 -1.574 8.117 1 94.88 18 PHE B CA 1
ATOM 2117 C C . PHE B 1 18 ? -14.648 -1.54 9.531 1 94.88 18 PHE B C 1
ATOM 2119 O O . PHE B 1 18 ? -13.43 -1.454 9.719 1 94.88 18 PHE B O 1
ATOM 2126 N N . GLY B 1 19 ? -15.531 -1.584 10.508 1 94.75 19 GLY B N 1
ATOM 2127 C CA . GLY B 1 19 ? -15.062 -1.75 11.867 1 94.75 19 GLY B CA 1
ATOM 2128 C C . GLY B 1 19 ? -14.266 -3.027 12.078 1 94.75 19 GLY B C 1
ATOM 2129 O O . GLY B 1 19 ? -13.266 -3.031 12.797 1 94.75 19 GLY B O 1
ATOM 2130 N N . ILE B 1 20 ? -14.727 -4.082 11.484 1 96.69 20 ILE B N 1
ATOM 2131 C CA . ILE B 1 20 ? -14.031 -5.367 11.555 1 96.69 20 ILE B CA 1
ATOM 2132 C C . ILE B 1 20 ? -12.656 -5.25 10.898 1 96.69 20 ILE B C 1
ATOM 2134 O O . ILE B 1 20 ? -11.664 -5.73 11.445 1 96.69 20 ILE B O 1
ATOM 2138 N N . ILE B 1 21 ? -12.57 -4.59 9.766 1 97.75 21 ILE B N 1
ATOM 2139 C CA . ILE B 1 21 ? -11.297 -4.367 9.094 1 97.75 21 ILE B CA 1
ATOM 2140 C C . ILE B 1 21 ? -10.352 -3.602 10.016 1 97.75 21 ILE B C 1
ATOM 2142 O O . ILE B 1 21 ? -9.18 -3.965 10.148 1 97.75 21 ILE B O 1
ATOM 2146 N N . GLU B 1 22 ? -10.859 -2.58 10.641 1 97.12 22 GLU B N 1
ATOM 2147 C CA . GLU B 1 22 ? -10.055 -1.795 11.57 1 97.12 22 GLU B CA 1
ATOM 2148 C C . GLU B 1 22 ? -9.555 -2.65 12.727 1 97.12 22 GLU B C 1
ATOM 2150 O O . GLU B 1 22 ? -8.406 -2.521 13.156 1 97.12 22 GLU B O 1
ATOM 2155 N N . THR B 1 23 ? -10.391 -3.51 13.219 1 97.94 23 THR B N 1
ATOM 2156 C CA . THR B 1 23 ? -10.031 -4.383 14.336 1 97.94 23 THR B CA 1
ATOM 2157 C C . THR B 1 23 ? -8.953 -5.375 13.914 1 97.94 23 THR B C 1
ATOM 2159 O O . THR B 1 23 ? -8 -5.613 14.664 1 97.94 23 THR B O 1
ATOM 2162 N N . ILE B 1 24 ? -9.086 -5.914 12.766 1 98.56 24 ILE B N 1
ATOM 2163 C CA . ILE B 1 24 ? -8.07 -6.832 12.266 1 98.56 24 ILE B CA 1
ATOM 2164 C C . ILE B 1 24 ? -6.746 -6.094 12.086 1 98.56 24 ILE B C 1
ATOM 2166 O O . ILE B 1 24 ? -5.688 -6.586 12.484 1 98.56 24 ILE B O 1
ATOM 2170 N N . TYR B 1 25 ? -6.805 -4.93 11.523 1 98.06 25 TYR B N 1
ATOM 2171 C CA . TYR B 1 25 ? -5.621 -4.098 11.344 1 98.06 25 TYR B CA 1
ATOM 2172 C C . TYR B 1 25 ? -4.871 -3.912 12.656 1 98.06 25 TYR B C 1
ATOM 2174 O O . TYR B 1 25 ? -3.645 -4.043 12.703 1 98.06 25 TYR B O 1
ATOM 2182 N N . GLN B 1 26 ? -5.559 -3.738 13.672 1 96.75 26 GLN B N 1
ATOM 2183 C CA . GLN B 1 26 ? -4.965 -3.402 14.961 1 96.75 26 GLN B CA 1
ATOM 2184 C C . GLN B 1 26 ? -4.473 -4.652 15.68 1 96.75 26 GLN B C 1
ATOM 2186 O O . GLN B 1 26 ? -3.539 -4.586 16.484 1 96.75 26 GLN B O 1
ATOM 2191 N N . ASN B 1 27 ? -5.105 -5.887 15.328 1 96.94 27 ASN B N 1
ATOM 2192 C CA . ASN B 1 27 ? -4.918 -7 16.25 1 96.94 27 ASN B CA 1
ATOM 2193 C C . ASN B 1 27 ? -4.496 -8.273 15.516 1 96.94 27 ASN B C 1
ATOM 2195 O O . ASN B 1 27 ? -4.312 -9.32 16.141 1 96.94 27 ASN B O 1
ATOM 2199 N N . GLN B 1 28 ? -4.324 -8.258 14.234 1 96.81 28 GLN B N 1
ATOM 2200 C CA . GLN B 1 28 ? -4.074 -9.492 13.5 1 96.81 28 GLN B CA 1
ATOM 2201 C C . GLN B 1 28 ? -2.812 -10.188 14.008 1 96.81 28 GLN B C 1
ATOM 2203 O O . GLN B 1 28 ? -1.846 -9.523 14.391 1 96.81 28 GLN B O 1
ATOM 2208 N N . PRO B 1 29 ? -2.846 -11.469 14.062 1 97.56 29 PRO B N 1
ATOM 2209 C CA . PRO B 1 29 ? -4.016 -12.297 13.758 1 97.56 29 PRO B CA 1
ATOM 2210 C C . PRO B 1 29 ? -5.07 -12.25 14.867 1 97.56 29 PRO B C 1
ATOM 2212 O O . PRO B 1 29 ? -4.742 -12.031 16.031 1 97.56 29 PRO B O 1
ATOM 2215 N N . ILE B 1 30 ? -6.328 -12.406 14.469 1 98.31 30 ILE B N 1
ATOM 2216 C CA . ILE B 1 30 ? -7.406 -12.367 15.445 1 98.31 30 ILE B CA 1
ATOM 2217 C C . ILE B 1 30 ? -8.445 -13.438 15.109 1 98.31 30 ILE B C 1
ATOM 2219 O O . ILE B 1 30 ? -8.758 -13.656 13.938 1 98.31 30 ILE B O 1
ATOM 2223 N N . SER B 1 31 ? -9.016 -14.062 16.094 1 98.12 31 SER B N 1
ATOM 2224 C CA . SER B 1 31 ? -10.039 -15.086 15.906 1 98.12 31 SER B CA 1
ATOM 2225 C C . SER B 1 31 ? -11.422 -14.477 15.773 1 98.12 31 SER B C 1
ATOM 2227 O O . SER B 1 31 ? -11.617 -13.297 16.078 1 98.12 31 SER B O 1
ATOM 2229 N N . LEU B 1 32 ? -12.297 -15.297 15.312 1 97.06 32 LEU B N 1
ATOM 2230 C CA . LEU B 1 32 ? -13.688 -14.867 15.164 1 97.06 32 LEU B CA 1
ATOM 2231 C C . LEU B 1 32 ? -14.25 -14.383 16.5 1 97.06 32 LEU B C 1
ATOM 2233 O O . LEU B 1 32 ? -14.875 -13.32 16.562 1 97.06 32 LEU B O 1
ATOM 2237 N N . THR B 1 33 ? -13.977 -15.141 17.5 1 97.44 33 THR B N 1
ATOM 2238 C CA . THR B 1 33 ? -14.531 -14.836 18.812 1 97.44 33 THR B CA 1
ATOM 2239 C C . THR B 1 33 ? -13.945 -13.547 19.375 1 97.44 33 THR B C 1
ATOM 2241 O O . THR B 1 33 ? -14.672 -12.703 19.906 1 97.44 33 THR B O 1
ATOM 2244 N N . GLU B 1 34 ? -12.656 -13.398 19.297 1 98.06 34 GLU B N 1
ATOM 2245 C CA . GLU B 1 34 ? -12.008 -12.172 19.734 1 98.06 34 GLU B CA 1
ATOM 2246 C C . GLU B 1 34 ? -12.5 -10.969 18.938 1 98.06 34 GLU B C 1
ATOM 2248 O O . GLU B 1 34 ? -12.734 -9.898 19.516 1 98.06 34 GLU B O 1
ATOM 2253 N N . LEU B 1 35 ? -12.633 -11.18 17.688 1 97.5 35 LEU B N 1
ATOM 2254 C CA . LEU B 1 35 ? -13.102 -10.125 16.797 1 97.5 35 LEU B CA 1
ATOM 2255 C C . LEU B 1 35 ? -14.508 -9.68 17.172 1 97.5 35 LEU B C 1
ATOM 2257 O O . LEU B 1 35 ? -14.789 -8.484 17.266 1 97.5 35 LEU B O 1
ATOM 2261 N N . ALA B 1 36 ? -15.344 -10.625 17.375 1 97.25 36 ALA B N 1
ATOM 2262 C CA . ALA B 1 36 ? -16.719 -10.336 17.766 1 97.25 36 ALA B CA 1
ATOM 2263 C C . ALA B 1 36 ? -16.781 -9.562 19.078 1 97.25 36 ALA B C 1
ATOM 2265 O O . ALA B 1 36 ? -17.547 -8.602 19.203 1 97.25 36 ALA B O 1
ATOM 2266 N N . ALA B 1 37 ? -15.984 -9.961 19.984 1 97.56 37 ALA B N 1
ATOM 2267 C CA . ALA B 1 37 ? -15.93 -9.297 21.281 1 97.56 37 ALA B CA 1
ATOM 2268 C C . ALA B 1 37 ? -15.445 -7.855 21.141 1 97.56 37 ALA B C 1
ATOM 2270 O O . ALA B 1 37 ? -16.016 -6.945 21.766 1 97.56 37 ALA B O 1
ATOM 2271 N N . GLU B 1 38 ? -14.477 -7.668 20.328 1 96.31 38 GLU B N 1
ATOM 2272 C CA . GLU B 1 38 ? -13.898 -6.344 20.156 1 96.31 38 GLU B CA 1
ATOM 2273 C C . GLU B 1 38 ? -14.883 -5.391 19.484 1 96.31 38 GLU B C 1
ATOM 2275 O O . GLU B 1 38 ? -14.938 -4.203 19.828 1 96.31 38 GLU B O 1
ATOM 2280 N N . VAL B 1 39 ? -15.633 -5.891 18.516 1 95.19 39 VAL B N 1
ATOM 2281 C CA . VAL B 1 39 ? -16.578 -5.051 17.781 1 95.19 39 VAL B CA 1
ATOM 2282 C C . VAL B 1 39 ? -17.922 -5.051 18.484 1 95.19 39 VAL B C 1
ATOM 2284 O O . VAL B 1 39 ? -18.844 -4.312 18.094 1 95.19 39 VAL B O 1
ATOM 2287 N N . ASP B 1 40 ? -18.109 -5.82 19.484 1 95.56 40 ASP B N 1
ATOM 2288 C CA . ASP B 1 40 ? -19.297 -5.914 20.328 1 95.56 40 ASP B CA 1
ATOM 2289 C C . ASP B 1 40 ? -20.516 -6.371 19.516 1 95.56 40 ASP B C 1
ATOM 2291 O O . ASP B 1 40 ? -21.547 -5.703 19.516 1 95.56 40 ASP B O 1
ATOM 2295 N N . ILE B 1 41 ? -20.375 -7.473 18.797 1 94.88 41 ILE B N 1
ATOM 2296 C CA . ILE B 1 41 ? -21.453 -8.109 18.047 1 94.88 41 ILE B CA 1
ATOM 2297 C C . ILE B 1 41 ? -21.453 -9.609 18.312 1 94.88 41 ILE B C 1
ATOM 2299 O O . ILE B 1 41 ? -20.484 -10.141 18.875 1 94.88 41 ILE B O 1
ATOM 2303 N N . ALA B 1 42 ? -22.547 -10.281 17.984 1 95.69 42 ALA B N 1
ATOM 2304 C CA . ALA B 1 42 ? -22.641 -11.727 18.141 1 95.69 42 ALA B CA 1
ATOM 2305 C C . ALA B 1 42 ? -21.719 -12.445 17.172 1 95.69 42 ALA B C 1
ATOM 2307 O O . ALA B 1 42 ? -21.453 -11.945 16.062 1 95.69 42 ALA B O 1
ATOM 2308 N N . ASN B 1 43 ? -21.297 -13.633 17.594 1 96 43 ASN B N 1
ATOM 2309 C CA . ASN B 1 43 ? -20.422 -14.445 16.734 1 96 43 ASN B CA 1
ATOM 2310 C C . ASN B 1 43 ? -21.078 -14.727 15.383 1 96 43 ASN B C 1
ATOM 2312 O O . ASN B 1 43 ? -20.406 -14.742 14.352 1 96 43 ASN B O 1
ATOM 2316 N N . SER B 1 44 ? -22.281 -14.938 15.422 1 94.75 44 SER B N 1
ATOM 2317 C CA . SER B 1 44 ? -22.984 -15.234 14.188 1 94.75 44 SER B CA 1
ATOM 2318 C C . SER B 1 44 ? -22.969 -14.047 13.227 1 94.75 44 SER B C 1
ATOM 2320 O O . SER B 1 44 ? -22.75 -14.219 12.023 1 94.75 44 SER B O 1
ATOM 2322 N N . THR B 1 45 ? -23.172 -12.883 13.734 1 93.06 45 THR B N 1
ATOM 2323 C CA . THR B 1 45 ? -23.109 -11.656 12.945 1 93.06 45 THR B CA 1
ATOM 2324 C C . THR B 1 45 ? -21.703 -11.414 12.438 1 93.06 45 THR B C 1
ATOM 2326 O O . THR B 1 45 ? -21.516 -11.055 11.273 1 93.06 45 THR B O 1
ATOM 2329 N N . ALA B 1 46 ? -20.75 -11.625 13.336 1 95.31 46 ALA B N 1
ATOM 2330 C CA . ALA B 1 46 ? -19.359 -11.484 12.93 1 95.31 46 ALA B CA 1
ATOM 2331 C C . ALA B 1 46 ? -19.016 -12.43 11.781 1 95.31 46 ALA B C 1
ATOM 2333 O O . ALA B 1 46 ? -18.328 -12.047 10.828 1 95.31 46 ALA B O 1
ATOM 2334 N N . TYR B 1 47 ? -19.5 -13.578 11.906 1 95.25 47 TYR B N 1
ATOM 2335 C CA . TYR B 1 47 ? -19.234 -14.578 10.875 1 95.25 47 TYR B CA 1
ATOM 2336 C C . TYR B 1 47 ? -19.781 -14.125 9.531 1 95.25 47 TYR B C 1
ATOM 2338 O O . TYR B 1 47 ? -19.141 -14.312 8.492 1 95.25 47 TYR B O 1
ATOM 2346 N N . GLU B 1 48 ? -20.906 -13.547 9.531 1 94.12 48 GLU B N 1
ATOM 2347 C CA . GLU B 1 48 ? -21.516 -13.07 8.289 1 94.12 48 GLU B CA 1
ATOM 2348 C C . GLU B 1 48 ? -20.672 -11.984 7.641 1 94.12 48 GLU B C 1
ATOM 2350 O O . GLU B 1 48 ? -20.438 -12 6.43 1 94.12 48 GLU B O 1
ATOM 2355 N N . HIS B 1 49 ? -20.266 -11.062 8.445 1 94.56 49 HIS B N 1
ATOM 2356 C CA . HIS B 1 49 ? -19.406 -10 7.938 1 94.56 49 HIS B CA 1
ATOM 2357 C C . HIS B 1 49 ? -18.078 -10.547 7.449 1 94.56 49 HIS B C 1
ATOM 2359 O O . HIS B 1 49 ? -17.578 -10.148 6.391 1 94.56 49 HIS B O 1
ATOM 2365 N N . ILE B 1 50 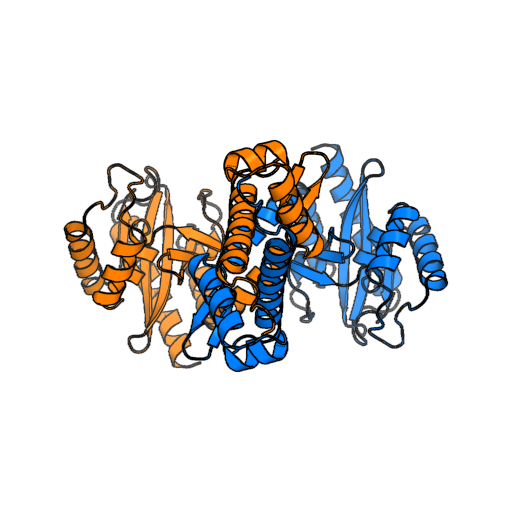? -17.531 -11.438 8.18 1 96.5 50 ILE B N 1
ATOM 2366 C CA . ILE B 1 50 ? -16.25 -12.047 7.828 1 96.5 50 ILE B CA 1
ATOM 2367 C C . ILE B 1 50 ? -16.391 -12.812 6.516 1 96.5 50 ILE B C 1
ATOM 2369 O O . ILE B 1 50 ? -15.508 -12.734 5.652 1 96.5 50 ILE B O 1
ATOM 2373 N N . SER B 1 51 ? -17.438 -13.516 6.434 1 95.56 51 SER B N 1
ATOM 2374 C CA . SER B 1 51 ? -17.672 -14.258 5.203 1 95.56 51 SER B CA 1
ATOM 2375 C C . SER B 1 51 ? -17.719 -13.328 3.996 1 95.56 51 SER B C 1
ATOM 2377 O O . SER B 1 51 ? -17.125 -13.625 2.955 1 95.56 51 SER B O 1
ATOM 2379 N N . THR B 1 52 ? -18.375 -12.211 4.148 1 93.5 52 THR B N 1
ATOM 2380 C CA . THR B 1 52 ? -18.453 -11.227 3.08 1 93.5 52 THR B CA 1
ATOM 2381 C C . THR B 1 52 ? -17.062 -10.664 2.766 1 93.5 52 THR B C 1
ATOM 2383 O O . THR B 1 52 ? -16.703 -10.5 1.598 1 93.5 52 THR B O 1
ATOM 2386 N N . LEU B 1 53 ? -16.312 -10.406 3.785 1 96.56 53 LEU B N 1
ATOM 2387 C CA . LEU B 1 53 ? -14.969 -9.852 3.617 1 96.56 53 LEU B CA 1
ATOM 2388 C C . LEU B 1 53 ? -14.047 -10.867 2.955 1 96.56 53 LEU B C 1
ATOM 2390 O O . LEU B 1 53 ? -13.195 -10.5 2.139 1 96.56 53 LEU B O 1
ATOM 2394 N N . LEU B 1 54 ? -14.211 -12.141 3.303 1 96.56 54 LEU B N 1
ATOM 2395 C CA . LEU B 1 54 ? -13.445 -13.203 2.668 1 96.56 54 LEU B CA 1
ATOM 2396 C C . LEU B 1 54 ? -13.797 -13.328 1.191 1 96.56 54 LEU B C 1
ATOM 2398 O O . LEU B 1 54 ? -12.914 -13.367 0.335 1 96.56 54 LEU B O 1
ATOM 2402 N N . ASP B 1 55 ? -15.055 -13.266 0.943 1 93.69 55 ASP B N 1
ATOM 2403 C CA . ASP B 1 55 ? -15.539 -13.414 -0.427 1 93.69 55 ASP B CA 1
ATOM 2404 C C . ASP B 1 55 ? -15.102 -12.234 -1.29 1 93.69 55 ASP B C 1
ATOM 2406 O O . ASP B 1 55 ? -14.82 -12.398 -2.48 1 93.69 55 ASP B O 1
ATOM 2410 N N . SER B 1 56 ? -15.039 -11.062 -0.657 1 94.38 56 SER B N 1
ATOM 2411 C CA . SER B 1 56 ? -14.641 -9.859 -1.382 1 94.38 56 SER B CA 1
ATOM 2412 C C . SER B 1 56 ? -13.125 -9.742 -1.485 1 94.38 56 SER B C 1
ATOM 2414 O O . SER B 1 56 ? -12.609 -8.867 -2.178 1 94.38 56 SER B O 1
ATOM 2416 N N . GLY B 1 57 ? -12.375 -10.586 -0.778 1 96.56 57 GLY B N 1
ATOM 2417 C CA . GLY B 1 57 ? -10.93 -10.68 -0.923 1 96.56 57 GLY B CA 1
ATOM 2418 C C . GLY B 1 57 ? -10.18 -9.711 -0.031 1 96.56 57 GLY B C 1
ATOM 2419 O O . GLY B 1 57 ? -8.984 -9.469 -0.234 1 96.56 57 GLY B O 1
ATOM 2420 N N . TYR B 1 58 ? -10.797 -9.156 1.014 1 97.69 58 TYR B N 1
ATOM 2421 C CA . TYR B 1 58 ? -10.156 -8.094 1.78 1 97.69 58 TYR B CA 1
ATOM 2422 C C . TYR B 1 58 ? -9.508 -8.648 3.043 1 97.69 58 TYR B C 1
ATOM 2424 O O . TYR B 1 58 ? -8.711 -7.965 3.691 1 97.69 58 TYR B O 1
ATOM 2432 N N . ILE B 1 59 ? -9.891 -9.891 3.387 1 98.38 59 ILE B N 1
ATOM 2433 C CA . ILE B 1 59 ? -9.203 -10.547 4.496 1 98.38 59 ILE B CA 1
ATOM 2434 C C . ILE B 1 59 ? -8.828 -11.969 4.098 1 98.38 59 ILE B C 1
ATOM 2436 O O . ILE B 1 59 ? -9.32 -12.492 3.1 1 98.38 59 ILE B O 1
ATOM 2440 N N . VAL B 1 60 ? -7.926 -12.555 4.809 1 98.19 60 VAL B N 1
ATOM 2441 C CA . VAL B 1 60 ? -7.496 -13.938 4.605 1 98.19 60 VAL B CA 1
ATOM 2442 C C . VAL B 1 60 ? -7.547 -14.695 5.93 1 98.19 60 VAL B C 1
ATOM 2444 O O . VAL B 1 60 ? -7.281 -14.125 6.992 1 98.19 60 VAL B O 1
ATOM 2447 N N . LYS B 1 61 ? -7.969 -15.883 5.824 1 97.56 61 LYS B N 1
ATOM 2448 C CA . LYS B 1 61 ? -7.934 -16.766 6.984 1 97.56 61 LYS B CA 1
ATOM 2449 C C . LYS B 1 61 ? -6.691 -17.656 6.961 1 97.56 61 LYS B C 1
ATOM 2451 O O . LYS B 1 61 ? -6.422 -18.328 5.961 1 97.56 61 LYS B O 1
ATOM 2456 N N . ARG B 1 62 ? -5.93 -17.625 7.992 1 96.19 62 ARG B N 1
ATOM 2457 C CA . ARG B 1 62 ? -4.77 -18.5 8.188 1 96.19 62 ARG B CA 1
ATOM 2458 C C . ARG B 1 62 ? -4.934 -19.359 9.438 1 96.19 62 ARG B C 1
ATOM 2460 O O . ARG B 1 62 ? -5.969 -19.297 10.109 1 96.19 62 ARG B O 1
ATOM 2467 N N . ALA B 1 63 ? -3.971 -20.188 9.68 1 94.5 63 ALA B N 1
ATOM 2468 C CA . ALA B 1 63 ? -4.062 -21.156 10.781 1 94.5 63 ALA B CA 1
ATOM 2469 C C . ALA B 1 63 ? -4.27 -20.453 12.117 1 94.5 63 ALA B C 1
ATOM 2471 O O . ALA B 1 63 ? -4.977 -20.953 12.992 1 94.5 63 ALA B O 1
ATOM 2472 N N . ASP B 1 64 ? -3.691 -19.266 12.188 1 96.62 64 ASP B N 1
ATOM 2473 C CA . ASP B 1 64 ? -3.691 -18.625 13.5 1 96.62 64 ASP B CA 1
ATOM 2474 C C . ASP B 1 64 ? -4.734 -17.516 13.562 1 96.62 64 ASP B C 1
ATOM 2476 O O . ASP B 1 64 ? -4.852 -16.828 14.578 1 96.62 64 ASP B O 1
ATOM 2480 N N . GLY B 1 65 ? -5.5 -17.297 12.492 1 97.94 65 GLY B N 1
ATOM 2481 C CA . GLY B 1 65 ? -6.555 -16.297 12.562 1 97.94 65 GLY B CA 1
ATOM 2482 C C . GLY B 1 65 ? -6.715 -15.523 11.273 1 97.94 65 GLY B C 1
ATOM 2483 O O . GLY B 1 65 ? -6.262 -15.961 10.211 1 97.94 65 GLY B O 1
ATOM 2484 N N . TYR B 1 66 ? -7.418 -14.359 11.422 1 98.56 66 TYR B N 1
ATOM 2485 C CA . TYR B 1 66 ? -7.711 -13.523 10.258 1 98.56 66 TYR B CA 1
ATOM 2486 C C . TYR B 1 66 ? -6.676 -12.414 10.117 1 98.56 66 TYR B C 1
ATOM 2488 O O . TYR B 1 66 ? -6.23 -11.836 11.109 1 98.56 66 TYR B O 1
ATOM 2496 N N . TYR B 1 67 ? -6.301 -12.117 8.859 1 98.75 67 TYR B N 1
ATOM 2497 C CA . TYR B 1 67 ? -5.395 -11.055 8.453 1 98.75 67 TYR B CA 1
ATOM 2498 C C . TYR B 1 67 ? -6.039 -10.164 7.391 1 98.75 67 TYR B C 1
ATOM 2500 O O . TYR B 1 67 ? -6.934 -10.609 6.664 1 98.75 67 TYR B O 1
ATOM 2508 N N . LEU B 1 68 ? -5.578 -8.906 7.34 1 98.69 68 LEU B N 1
ATOM 2509 C CA . LEU B 1 68 ? -5.855 -8.141 6.129 1 98.69 68 LEU B CA 1
ATOM 2510 C C . LEU B 1 68 ? -5.195 -8.781 4.918 1 98.69 68 LEU B C 1
ATOM 2512 O O . LEU B 1 68 ? -4.133 -9.398 5.039 1 98.69 68 LEU B O 1
ATOM 2516 N N . SER B 1 69 ? -5.793 -8.648 3.807 1 98.69 69 SER B N 1
ATOM 2517 C CA . SER B 1 69 ? -5.242 -9.242 2.592 1 98.69 69 SER B CA 1
ATOM 2518 C C . SER B 1 69 ? -4.355 -8.25 1.845 1 98.69 69 SER B C 1
ATOM 2520 O O . SER B 1 69 ? -4.402 -7.047 2.109 1 98.69 69 SER B O 1
ATOM 2522 N N . LEU B 1 70 ? -3.627 -8.703 0.908 1 98.56 70 LEU B N 1
ATOM 2523 C CA . LEU B 1 70 ? -2.736 -7.902 0.077 1 98.56 70 LEU B CA 1
ATOM 2524 C C . LEU B 1 70 ? -3.529 -7.082 -0.934 1 98.56 70 LEU B C 1
ATOM 2526 O O . LEU B 1 70 ? -2.971 -6.211 -1.606 1 98.56 70 LEU B O 1
ATOM 2530 N N . LYS B 1 71 ? -4.793 -7.348 -1.028 1 98 71 LYS B N 1
ATOM 2531 C CA . LYS B 1 71 ? -5.629 -6.508 -1.88 1 98 71 LYS B CA 1
ATOM 2532 C C . LYS B 1 71 ? -5.516 -5.039 -1.491 1 98 71 LYS B C 1
ATOM 2534 O O . LYS B 1 71 ? -5.578 -4.156 -2.35 1 98 71 LYS B O 1
ATOM 2539 N N . PHE B 1 72 ? -5.301 -4.797 -0.216 1 98.38 72 PHE B N 1
ATOM 2540 C CA . PHE B 1 72 ? -5.129 -3.432 0.267 1 98.38 72 PHE B CA 1
ATOM 2541 C C . PHE B 1 72 ? -3.893 -2.789 -0.348 1 98.38 72 PHE B C 1
ATOM 2543 O O . PHE B 1 72 ? -3.865 -1.579 -0.583 1 98.38 72 PHE B O 1
ATOM 2550 N N . LEU B 1 73 ? -2.9 -3.588 -0.583 1 97.5 73 LEU B N 1
ATOM 2551 C CA . LEU B 1 73 ? -1.673 -3.068 -1.175 1 97.5 73 LEU B CA 1
ATOM 2552 C C . LEU B 1 73 ? -1.935 -2.514 -2.57 1 97.5 73 LEU B C 1
ATOM 2554 O O . LEU B 1 73 ? -1.489 -1.412 -2.9 1 97.5 73 LEU B O 1
ATOM 2558 N N . ASP B 1 74 ? -2.646 -3.219 -3.318 1 97.31 74 ASP B N 1
ATOM 2559 C CA . ASP B 1 74 ? -3.006 -2.795 -4.668 1 97.31 74 ASP B CA 1
ATOM 2560 C C . ASP B 1 74 ? -3.871 -1.536 -4.637 1 97.31 74 ASP B C 1
ATOM 2562 O O . ASP B 1 74 ? -3.639 -0.598 -5.402 1 97.31 74 ASP B O 1
ATOM 2566 N N . ARG B 1 75 ? -4.824 -1.514 -3.787 1 98.06 75 ARG B N 1
ATOM 2567 C CA . ARG B 1 75 ? -5.684 -0.346 -3.641 1 98.06 75 ARG B CA 1
ATOM 2568 C C . ARG B 1 75 ? -4.891 0.864 -3.16 1 98.06 75 ARG B C 1
ATOM 2570 O O . ARG B 1 75 ? -5.141 1.99 -3.598 1 98.06 75 ARG B O 1
ATOM 2577 N N . GLY B 1 76 ? -3.979 0.599 -2.238 1 97.81 76 GLY B N 1
ATOM 2578 C CA . GLY B 1 76 ? -3.125 1.671 -1.752 1 97.81 76 GLY B CA 1
ATOM 2579 C C . GLY B 1 76 ? -2.252 2.275 -2.836 1 97.81 76 GLY B C 1
ATOM 2580 O O . GLY B 1 76 ? -2.061 3.492 -2.879 1 97.81 76 GLY B O 1
ATOM 2581 N N . THR B 1 77 ? -1.745 1.45 -3.68 1 95.62 77 THR B N 1
ATOM 2582 C CA . THR B 1 77 ? -0.943 1.917 -4.805 1 95.62 77 THR B CA 1
ATOM 2583 C C . THR B 1 77 ? -1.776 2.789 -5.738 1 95.62 77 THR B C 1
ATOM 2585 O O . THR B 1 77 ? -1.316 3.84 -6.191 1 95.62 77 THR B O 1
ATOM 2588 N N . LYS B 1 78 ? -2.941 2.33 -5.988 1 96.56 78 LYS B N 1
ATOM 2589 C CA . LYS B 1 78 ? -3.852 3.115 -6.82 1 96.56 78 LYS B CA 1
ATOM 2590 C C . LYS B 1 78 ? -4.125 4.48 -6.191 1 96.56 78 LYS B C 1
ATOM 2592 O O . LYS B 1 78 ? -4.082 5.504 -6.879 1 96.56 78 LYS B O 1
ATOM 2597 N N . ALA B 1 79 ? -4.402 4.496 -4.914 1 98.06 79 ALA B N 1
ATOM 2598 C CA . ALA B 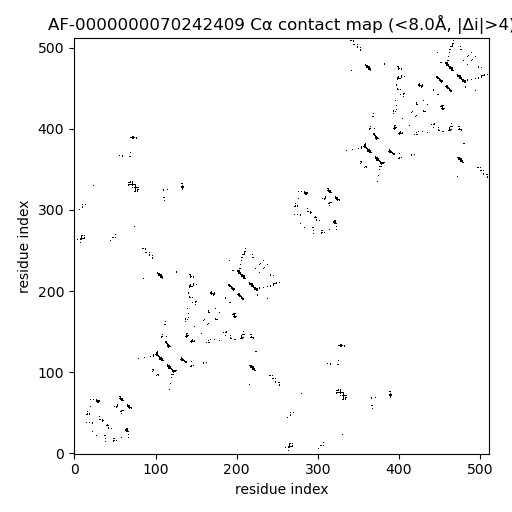1 79 ? -4.648 5.75 -4.211 1 98.06 79 ALA B CA 1
ATOM 2599 C C . ALA B 1 79 ? -3.449 6.688 -4.324 1 98.06 79 ALA B C 1
ATOM 2601 O O . ALA B 1 79 ? -3.613 7.895 -4.527 1 98.06 79 ALA B O 1
ATOM 2602 N N . LYS B 1 80 ? -2.318 6.176 -4.258 1 97.5 80 LYS B N 1
ATOM 2603 C CA . LYS B 1 80 ? -1.078 6.945 -4.281 1 97.5 80 LYS B CA 1
ATOM 2604 C C . LYS B 1 80 ? -0.838 7.562 -5.656 1 97.5 80 LYS B C 1
ATOM 2606 O O . LYS B 1 80 ? -0.15 8.578 -5.773 1 97.5 80 LYS B O 1
ATOM 2611 N N . GLU B 1 81 ? -1.4 6.961 -6.656 1 95.69 81 GLU B N 1
ATOM 2612 C CA . GLU B 1 81 ? -1.229 7.445 -8.023 1 95.69 81 GLU B CA 1
ATOM 2613 C C . GLU B 1 81 ? -1.699 8.891 -8.164 1 95.69 81 GLU B C 1
ATOM 2615 O O . GLU B 1 81 ? -1.194 9.633 -9 1 95.69 81 GLU B O 1
ATOM 2620 N N . TYR B 1 82 ? -2.674 9.289 -7.379 1 96.44 82 TYR B N 1
ATOM 2621 C CA . TYR B 1 82 ? -3.146 10.664 -7.398 1 96.44 82 TYR B CA 1
ATOM 2622 C C . TYR B 1 82 ? -1.999 11.641 -7.156 1 96.44 82 TYR B C 1
ATOM 2624 O O . TYR B 1 82 ? -2.006 12.758 -7.676 1 96.44 82 TYR B O 1
ATOM 2632 N N . TYR B 1 83 ? -0.947 11.164 -6.465 1 97.5 83 TYR B N 1
ATOM 2633 C CA . TYR B 1 83 ? 0.165 12.016 -6.07 1 97.5 83 TYR B CA 1
ATOM 2634 C C . TYR B 1 83 ? 1.392 11.758 -6.934 1 97.5 83 TYR B C 1
ATOM 2636 O O . TYR B 1 83 ? 2.502 12.164 -6.59 1 97.5 83 TYR B O 1
ATOM 2644 N N . GLN B 1 84 ? 1.233 11.141 -8.016 1 96.69 84 GLN B N 1
ATOM 2645 C CA . GLN B 1 84 ? 2.369 10.688 -8.812 1 96.69 84 GLN B CA 1
ATOM 2646 C C . GLN B 1 84 ? 3.217 11.859 -9.281 1 96.69 84 GLN B C 1
ATOM 2648 O O . GLN B 1 84 ? 4.445 11.797 -9.25 1 96.69 84 GLN B O 1
ATOM 2653 N N . GLU B 1 85 ? 2.586 12.93 -9.719 1 96.81 85 GLU B N 1
ATOM 2654 C CA . GLU B 1 85 ? 3.34 14.102 -10.156 1 96.81 85 GLU B CA 1
ATOM 2655 C C . GLU B 1 85 ? 4.191 14.664 -9.023 1 96.81 85 GLU B C 1
ATOM 2657 O O . GLU B 1 85 ? 5.375 14.953 -9.211 1 96.81 85 GLU B O 1
ATOM 2662 N N . LEU B 1 86 ? 3.627 14.805 -7.871 1 98.25 86 LEU B N 1
ATOM 2663 C CA . LEU B 1 86 ? 4.355 15.305 -6.711 1 98.25 86 LEU B CA 1
ATOM 2664 C C . LEU B 1 86 ? 5.523 14.383 -6.363 1 98.25 86 LEU B C 1
ATOM 2666 O O . LEU B 1 86 ? 6.625 14.859 -6.074 1 98.25 86 LEU B O 1
ATOM 2670 N N . LEU B 1 87 ? 5.254 13.156 -6.43 1 98.19 87 LEU B N 1
ATOM 2671 C CA . LEU B 1 87 ? 6.285 12.172 -6.129 1 98.19 87 LEU B CA 1
ATOM 2672 C C . LEU B 1 87 ? 7.445 12.289 -7.109 1 98.19 87 LEU B C 1
ATOM 2674 O O . LEU B 1 87 ? 8.609 12.32 -6.699 1 98.19 87 LEU B O 1
ATOM 2678 N N . ASP B 1 88 ? 7.102 12.391 -8.336 1 97 88 ASP B N 1
ATOM 2679 C CA . ASP B 1 88 ? 8.117 12.445 -9.383 1 97 88 ASP B CA 1
ATOM 2680 C C . ASP B 1 88 ? 8.992 13.695 -9.242 1 97 88 ASP B C 1
ATOM 2682 O O . ASP B 1 88 ? 10.219 13.602 -9.258 1 97 88 ASP B O 1
ATOM 2686 N N . VAL B 1 89 ? 8.398 14.766 -9.039 1 97.94 89 VAL B N 1
ATOM 2687 C CA . VAL B 1 89 ? 9.133 16.031 -9.023 1 97.94 89 VAL B CA 1
ATOM 2688 C C . VAL B 1 89 ? 9.922 16.156 -7.723 1 97.94 89 VAL B C 1
ATOM 2690 O O . VAL B 1 89 ? 10.922 16.875 -7.656 1 97.94 89 VAL B O 1
ATOM 2693 N N . SER B 1 90 ? 9.492 15.453 -6.68 1 98.62 90 SER B N 1
ATOM 2694 C CA . SER B 1 90 ? 10.125 15.57 -5.375 1 98.62 90 SER B CA 1
ATOM 2695 C C . SER B 1 90 ? 11.336 14.641 -5.258 1 98.62 90 SER B C 1
ATOM 2697 O O . SER B 1 90 ? 12.219 14.867 -4.434 1 98.62 90 SER B O 1
ATOM 2699 N N . GLU B 1 91 ? 11.344 13.648 -6.027 1 97.94 91 GLU B N 1
ATOM 2700 C CA . GLU B 1 91 ? 12.281 12.539 -5.859 1 97.94 91 GLU B CA 1
ATOM 2701 C C . GLU B 1 91 ? 13.719 13.047 -5.816 1 97.94 91 GLU B C 1
ATOM 2703 O O . GLU B 1 91 ? 14.453 12.758 -4.867 1 97.94 91 GLU B O 1
ATOM 2708 N N . PRO B 1 92 ? 14.219 13.852 -6.773 1 97.88 92 PRO B N 1
ATOM 2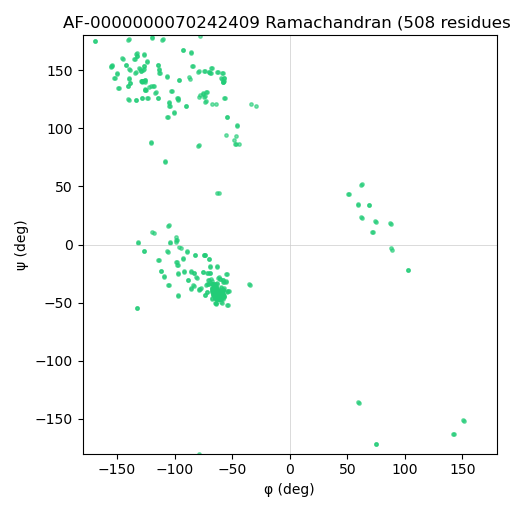709 C CA . PRO B 1 92 ? 15.617 14.297 -6.734 1 97.88 92 PRO B CA 1
ATOM 2710 C C . PRO B 1 92 ? 15.938 15.133 -5.5 1 97.88 92 PRO B C 1
ATOM 2712 O O . PRO B 1 92 ? 17 14.969 -4.902 1 97.88 92 PRO B O 1
ATOM 2715 N N . ALA B 1 93 ? 15.031 15.977 -5.184 1 98.56 93 ALA B N 1
ATOM 2716 C CA . ALA B 1 93 ? 15.25 16.844 -4.023 1 98.56 93 ALA B CA 1
ATOM 2717 C C . ALA B 1 93 ? 15.312 16.031 -2.736 1 98.56 93 ALA B C 1
ATOM 2719 O O . ALA B 1 93 ? 16.109 16.312 -1.848 1 98.56 93 ALA B O 1
ATOM 2720 N N . LEU B 1 94 ? 14.477 15.07 -2.623 1 98.56 94 LEU B N 1
ATOM 2721 C CA . LEU B 1 94 ? 14.461 14.227 -1.435 1 98.56 94 LEU B CA 1
ATOM 2722 C C . LEU B 1 94 ? 15.75 13.406 -1.335 1 98.56 94 LEU B C 1
ATOM 2724 O O . LEU B 1 94 ? 16.312 13.266 -0.249 1 98.56 94 LEU B O 1
ATOM 2728 N N . GLU B 1 95 ? 16.141 12.891 -2.426 1 97.19 95 GLU B N 1
ATOM 2729 C CA . GLU B 1 95 ? 17.391 12.133 -2.451 1 97.19 95 GLU B CA 1
ATOM 2730 C C . GLU B 1 95 ? 18.562 13.008 -2.031 1 97.19 95 GLU B C 1
ATOM 2732 O O . GLU B 1 95 ? 19.422 12.57 -1.261 1 97.19 95 GLU B O 1
ATOM 2737 N N . GLN B 1 96 ? 18.609 14.172 -2.549 1 97.75 96 GLN B N 1
ATOM 2738 C CA . GLN B 1 96 ? 19.672 15.102 -2.197 1 97.75 96 GLN B CA 1
ATOM 2739 C C . GLN B 1 96 ? 19.656 15.422 -0.703 1 97.75 96 GLN B C 1
ATOM 2741 O O . GLN B 1 96 ? 20.719 15.516 -0.074 1 97.75 96 GLN B O 1
ATOM 2746 N N . LEU B 1 97 ? 18.5 15.625 -0.13 1 97.88 97 LEU B N 1
ATOM 2747 C CA . LEU B 1 97 ? 18.359 15.898 1.296 1 97.88 97 LEU B CA 1
ATOM 2748 C C . LEU B 1 97 ? 18.906 14.75 2.127 1 97.88 97 LEU B C 1
ATOM 2750 O O . LEU B 1 97 ? 19.562 14.969 3.148 1 97.88 97 LEU B O 1
ATOM 2754 N N . VAL B 1 98 ? 18.594 13.555 1.722 1 96.62 98 VAL B N 1
ATOM 2755 C CA . VAL B 1 98 ? 19.109 12.383 2.424 1 96.62 98 VAL B CA 1
ATOM 2756 C C . VAL B 1 98 ? 20.625 12.375 2.365 1 96.62 98 VAL B C 1
ATOM 2758 O O . VAL B 1 98 ? 21.297 12.156 3.381 1 96.62 98 VAL B O 1
ATOM 2761 N N . ASP B 1 99 ? 21.125 12.602 1.21 1 96.06 99 ASP B N 1
ATOM 2762 C CA . ASP B 1 99 ? 22.578 12.594 1.021 1 96.06 99 ASP B CA 1
ATOM 2763 C C . ASP B 1 99 ? 23.25 13.656 1.896 1 96.06 99 ASP B C 1
ATOM 2765 O O . ASP B 1 99 ? 24.328 13.422 2.441 1 96.06 99 ASP B O 1
ATOM 2769 N N . GLU B 1 100 ? 22.641 14.75 1.985 1 96.69 100 GLU B N 1
ATOM 2770 C CA . GLU B 1 100 ? 23.25 15.883 2.674 1 96.69 100 GLU B CA 1
ATOM 2771 C C . GLU B 1 100 ? 23.078 15.766 4.188 1 96.69 100 GLU B C 1
ATOM 2773 O O . GLU B 1 100 ? 23.922 16.25 4.949 1 96.69 100 GLU B O 1
ATOM 2778 N N . THR B 1 101 ? 22 15.094 4.625 1 95.75 101 THR B N 1
ATOM 2779 C CA . THR B 1 101 ? 21.719 15.109 6.055 1 95.75 101 THR B CA 1
ATOM 2780 C C . THR B 1 101 ? 21.984 13.742 6.68 1 95.75 101 THR B C 1
ATOM 2782 O O . THR B 1 101 ? 22.172 13.633 7.891 1 95.75 101 THR B O 1
ATOM 2785 N N . ASP B 1 102 ? 21.859 12.727 5.875 1 94.94 102 ASP B N 1
ATOM 2786 C CA . ASP B 1 102 ? 21.969 11.344 6.316 1 94.94 102 ASP B CA 1
ATOM 2787 C C . ASP B 1 102 ? 20.891 11 7.344 1 94.94 102 ASP B C 1
ATOM 2789 O O . ASP B 1 102 ? 21.109 10.148 8.211 1 94.94 102 ASP B O 1
ATOM 2793 N N . GLU B 1 103 ? 19.812 11.742 7.301 1 94.88 103 GLU B N 1
ATOM 2794 C CA . GLU B 1 103 ? 18.656 11.555 8.172 1 94.88 103 GLU B CA 1
ATOM 2795 C C . GLU B 1 103 ? 17.453 11.047 7.391 1 94.88 103 GLU B C 1
ATOM 2797 O O . GLU B 1 103 ? 17.516 10.898 6.168 1 94.88 103 GLU B O 1
ATOM 2802 N N . ALA B 1 104 ? 16.391 10.781 8.133 1 95.5 104 ALA B N 1
ATOM 2803 C CA . ALA B 1 104 ? 15.148 10.383 7.473 1 95.5 104 ALA B CA 1
ATOM 2804 C C . ALA B 1 104 ? 14.461 11.578 6.824 1 95.5 104 ALA B C 1
ATOM 2806 O O . ALA B 1 104 ? 14.305 12.633 7.453 1 95.5 104 ALA B O 1
ATOM 2807 N N . VAL B 1 105 ? 14.117 11.398 5.59 1 97.38 105 VAL B N 1
ATOM 2808 C CA . VAL B 1 105 ? 13.391 12.422 4.848 1 97.38 105 VAL B CA 1
ATOM 2809 C C . VAL B 1 105 ? 12.016 11.891 4.449 1 97.38 105 VAL B C 1
ATOM 2811 O O . VAL B 1 105 ? 11.898 10.781 3.932 1 97.38 105 VAL B O 1
ATOM 2814 N N . ASN B 1 106 ? 11 12.703 4.734 1 97.81 106 ASN B N 1
ATOM 2815 C CA . ASN B 1 106 ? 9.633 12.273 4.48 1 97.81 106 ASN B CA 1
ATOM 2816 C C . ASN B 1 106 ? 8.883 13.273 3.602 1 97.81 106 ASN B C 1
ATOM 2818 O O . ASN B 1 106 ? 9.086 14.484 3.723 1 97.81 106 ASN B O 1
ATOM 2822 N N . LEU B 1 107 ? 8.07 12.758 2.713 1 98.81 107 LEU B N 1
ATOM 2823 C CA . LEU B 1 107 ? 7.043 13.516 2.008 1 98.81 107 LEU B CA 1
ATOM 2824 C C . LEU B 1 107 ? 5.656 13.195 2.555 1 98.81 107 LEU B C 1
ATOM 2826 O O . LEU B 1 107 ? 5.238 12.039 2.555 1 98.81 107 LEU B O 1
ATOM 2830 N N . VAL B 1 108 ? 5.004 14.242 3.014 1 98.81 108 VAL B N 1
ATOM 2831 C CA . VAL B 1 108 ? 3.762 14.078 3.76 1 98.81 108 VAL B CA 1
ATOM 2832 C C . VAL B 1 108 ? 2.656 14.914 3.119 1 98.81 108 VAL B C 1
ATOM 2834 O O . VAL B 1 108 ? 2.896 16.047 2.689 1 98.81 108 VAL B O 1
ATOM 2837 N N . VAL B 1 109 ? 1.438 14.352 3.053 1 98.81 109 VAL B N 1
ATOM 2838 C CA . VAL B 1 109 ? 0.278 15.078 2.553 1 98.81 109 VAL B CA 1
ATOM 2839 C C . VAL B 1 109 ? -0.85 15.023 3.58 1 98.81 109 VAL B C 1
ATOM 2841 O O . VAL B 1 109 ? -0.768 14.281 4.562 1 98.81 109 VAL B O 1
ATOM 2844 N N . GLU B 1 110 ? -1.812 15.914 3.404 1 98.44 110 GLU B N 1
ATOM 2845 C CA . GLU B 1 110 ? -3.01 15.883 4.238 1 98.44 110 GLU B CA 1
ATOM 2846 C C . GLU B 1 110 ? -4.156 15.164 3.535 1 98.44 110 GLU B C 1
ATOM 2848 O O . GLU B 1 110 ? -4.461 15.453 2.377 1 98.44 110 GLU B O 1
ATOM 2853 N N . GLU B 1 111 ? -4.695 14.211 4.168 1 98.19 111 GLU B N 1
ATOM 2854 C CA . GLU B 1 111 ? -5.934 13.57 3.732 1 98.19 111 GLU B CA 1
ATOM 2855 C C . GLU B 1 111 ? -6.84 13.258 4.918 1 98.19 111 GLU B C 1
ATOM 2857 O O . GLU B 1 111 ? -6.414 12.625 5.887 1 98.19 111 GLU B O 1
ATOM 2862 N N . HIS B 1 112 ? -8.07 13.711 4.906 1 97.19 112 HIS B N 1
ATOM 2863 C CA . HIS B 1 112 ? -9.047 13.516 5.973 1 97.19 112 HIS B CA 1
ATOM 2864 C C . HIS B 1 112 ? -8.547 14.102 7.289 1 97.19 112 HIS B C 1
ATOM 2866 O O . HIS B 1 112 ? -8.742 13.5 8.352 1 97.19 112 HIS B O 1
ATOM 2872 N N . GLY B 1 113 ? -7.828 15.18 7.176 1 97.44 113 GLY B N 1
ATOM 2873 C CA . GLY B 1 113 ? -7.375 15.867 8.375 1 97.44 113 GLY B CA 1
ATOM 2874 C C . GLY B 1 113 ? -6.242 15.156 9.086 1 97.44 113 GLY B C 1
ATOM 2875 O O . GLY B 1 113 ? -6.031 15.352 10.281 1 97.44 113 GLY B O 1
ATOM 2876 N N . GLN B 1 114 ? -5.574 14.289 8.336 1 97.75 114 GLN B N 1
ATOM 2877 C CA . GLN B 1 114 ? -4.426 13.57 8.875 1 97.75 114 GLN B CA 1
ATOM 2878 C C . GLN B 1 114 ? -3.205 13.727 7.977 1 97.75 114 GLN B C 1
ATOM 2880 O O . GLN B 1 114 ? -3.34 13.953 6.773 1 97.75 114 GLN B O 1
ATOM 2885 N N . ALA B 1 115 ? -2.07 13.672 8.656 1 98 115 ALA B N 1
ATOM 2886 C CA . ALA B 1 115 ? -0.82 13.578 7.906 1 98 115 ALA B CA 1
ATOM 2887 C C . ALA B 1 115 ? -0.583 12.156 7.406 1 98 115 ALA B C 1
ATOM 2889 O O . ALA B 1 115 ? -0.664 11.195 8.18 1 98 115 ALA B O 1
ATOM 2890 N N . VAL B 1 116 ? -0.324 12.031 6.156 1 98.56 116 VAL B N 1
ATOM 2891 C CA . VAL B 1 116 ? -0.052 10.719 5.578 1 98.56 116 VAL B CA 1
ATOM 2892 C C . VAL B 1 116 ? 1.306 10.734 4.875 1 98.56 116 VAL B C 1
ATOM 2894 O O . VAL B 1 116 ? 1.561 11.594 4.023 1 98.56 116 VAL B O 1
ATOM 2897 N N . TYR B 1 117 ? 2.131 9.789 5.258 1 98.31 117 TYR B N 1
ATOM 2898 C CA . TYR B 1 117 ? 3.412 9.625 4.582 1 98.31 117 TYR B CA 1
ATOM 2899 C C . TYR B 1 117 ? 3.225 9.016 3.197 1 98.31 117 TYR B C 1
ATOM 2901 O O . TYR B 1 117 ? 2.67 7.922 3.062 1 98.31 117 TYR B O 1
ATOM 2909 N N . ILE B 1 118 ? 3.705 9.711 2.146 1 98.31 118 ILE B N 1
ATOM 2910 C CA . ILE B 1 118 ? 3.533 9.125 0.824 1 98.31 118 ILE B CA 1
ATOM 2911 C C . ILE B 1 118 ? 4.895 8.758 0.24 1 98.31 118 ILE B C 1
ATOM 2913 O O . ILE B 1 118 ? 4.977 8.039 -0.758 1 98.31 118 ILE B O 1
ATOM 2917 N N . ASP B 1 119 ? 5.953 9.242 0.833 1 97.62 119 ASP B N 1
ATOM 2918 C CA . ASP B 1 119 ? 7.32 8.812 0.544 1 97.62 119 ASP B CA 1
ATOM 2919 C C . ASP B 1 119 ? 8.203 8.938 1.781 1 97.62 119 ASP B C 1
ATOM 2921 O O . ASP B 1 119 ? 7.965 9.789 2.643 1 97.62 119 ASP B O 1
ATOM 2925 N N . ARG B 1 120 ? 9.102 8.078 1.854 1 95.88 120 ARG B N 1
ATOM 2926 C CA . ARG B 1 120 ? 10.062 8.055 2.955 1 95.88 120 ARG B CA 1
ATOM 2927 C C . ARG B 1 120 ? 11.406 7.5 2.496 1 95.88 120 ARG B C 1
ATOM 2929 O O . ARG B 1 120 ? 11.461 6.457 1.843 1 95.88 120 ARG B O 1
ATOM 2936 N N . ARG B 1 121 ? 12.375 8.211 2.928 1 94.38 121 ARG B N 1
ATOM 2937 C CA . ARG B 1 121 ? 13.75 7.844 2.588 1 94.38 121 ARG B CA 1
ATOM 2938 C C . ARG B 1 121 ? 14.672 8.008 3.789 1 94.38 121 ARG B C 1
ATOM 2940 O O . ARG B 1 121 ? 14.539 8.961 4.559 1 94.38 121 ARG B O 1
ATOM 2947 N N . THR B 1 122 ? 15.547 7.035 3.922 1 90.62 122 THR B N 1
ATOM 2948 C CA . THR B 1 122 ? 16.422 7.086 5.09 1 90.62 122 THR B CA 1
ATOM 2949 C C . THR B 1 122 ? 17.875 6.957 4.676 1 90.62 122 THR B C 1
ATOM 2951 O O . THR B 1 122 ? 18.203 6.238 3.727 1 90.62 122 THR B O 1
ATOM 2954 N N . GLY B 1 123 ? 18.609 7.723 5.336 1 82.25 123 GLY B N 1
ATOM 2955 C CA . GLY B 1 123 ? 20.047 7.551 5.191 1 82.25 123 GLY B CA 1
ATOM 2956 C C . GLY B 1 123 ? 20.594 6.375 5.984 1 82.25 123 GLY B C 1
ATOM 2957 O O . GLY B 1 123 ? 19.828 5.625 6.594 1 82.25 123 GLY B O 1
ATOM 2958 N N . GLU B 1 124 ? 21.844 6.168 5.879 1 73.38 124 GLU B N 1
ATOM 2959 C CA . GLU B 1 124 ? 22.531 5.055 6.523 1 73.38 124 GLU B CA 1
ATOM 2960 C C . GLU B 1 124 ? 22.375 5.121 8.039 1 73.38 124 GLU B C 1
ATOM 2962 O O . GLU B 1 124 ? 22.375 4.086 8.711 1 73.38 124 GLU B O 1
ATOM 2967 N N . ARG B 1 125 ? 22.25 6.281 8.508 1 69.19 125 ARG B N 1
ATOM 2968 C CA . ARG B 1 125 ? 22.203 6.473 9.953 1 69.19 125 ARG B CA 1
ATOM 2969 C C . ARG B 1 125 ? 20.766 6.617 10.445 1 69.19 125 ARG B C 1
ATOM 2971 O O . ARG B 1 125 ? 20.531 6.98 11.594 1 69.19 125 ARG B O 1
ATOM 2978 N N . GLY B 1 126 ? 20.031 6.41 9.547 1 65.62 126 GLY B N 1
ATOM 2979 C CA . GLY B 1 126 ? 18.656 6.699 9.914 1 65.62 126 GLY B CA 1
ATOM 2980 C C . GLY B 1 126 ? 18.109 5.746 10.961 1 65.62 126 GLY B C 1
ATOM 2981 O O . GLY B 1 126 ? 18.328 4.539 10.891 1 65.62 126 GLY B O 1
ATOM 2982 N N . VAL B 1 127 ? 17.672 6.336 12.133 1 61.03 127 VAL B N 1
ATOM 2983 C CA . VAL B 1 127 ? 17.016 5.551 13.164 1 61.03 127 VAL B CA 1
ATOM 2984 C C . VAL B 1 127 ? 15.609 5.164 12.695 1 61.03 127 VAL B C 1
ATOM 2986 O O . VAL B 1 127 ? 14.922 5.965 12.055 1 61.03 127 VAL B O 1
ATOM 2989 N N . PRO B 1 128 ? 15.43 3.906 12.875 1 62.53 128 PRO B N 1
ATOM 2990 C CA . PRO B 1 128 ? 14.055 3.506 12.547 1 62.53 128 PRO B CA 1
ATOM 2991 C C . PRO B 1 128 ? 13.016 4.32 13.312 1 62.53 128 PRO B C 1
ATOM 2993 O O . PRO B 1 128 ? 13.094 4.449 14.531 1 62.53 128 PRO B O 1
ATOM 2996 N N . THR B 1 129 ? 12.352 5.156 12.539 1 67.19 129 THR B N 1
ATOM 2997 C CA . THR B 1 129 ? 11.18 5.805 13.117 1 67.19 129 THR B CA 1
ATOM 2998 C C . THR B 1 129 ? 9.938 4.934 12.945 1 67.19 129 THR B C 1
ATOM 3000 O O . THR B 1 129 ? 9.922 4.027 12.109 1 67.19 129 THR B O 1
ATOM 3003 N N . ASN B 1 130 ? 9.086 4.891 13.883 1 81.25 130 ASN B N 1
ATOM 3004 C CA . ASN B 1 130 ? 7.793 4.215 13.758 1 81.25 130 ASN B CA 1
ATOM 3005 C C . ASN B 1 130 ? 6.941 4.828 12.656 1 81.25 130 ASN B C 1
ATOM 3007 O O . ASN B 1 130 ? 5.773 5.156 12.875 1 81.25 130 ASN B O 1
ATOM 3011 N N . SER B 1 131 ? 7.66 5.082 11.469 1 88.38 131 SER B N 1
ATOM 3012 C CA . SER B 1 131 ? 6.965 5.656 10.32 1 88.38 131 SER B CA 1
ATOM 3013 C C . SER B 1 131 ? 7.211 4.832 9.055 1 88.38 131 SER B C 1
ATOM 3015 O O . SER B 1 131 ? 8.305 4.289 8.867 1 88.38 131 SER B O 1
ATOM 3017 N N . TRP B 1 132 ? 6.16 4.699 8.289 1 91.81 132 TRP B N 1
ATOM 3018 C CA . TRP B 1 132 ? 6.211 4.031 6.992 1 91.81 132 TRP B CA 1
ATOM 3019 C C . TRP B 1 132 ? 5.27 4.699 5.996 1 91.81 132 TRP B C 1
ATOM 3021 O O . TRP B 1 132 ? 4.406 5.488 6.383 1 91.81 132 TRP B O 1
ATOM 3031 N N . VAL B 1 133 ? 5.523 4.473 4.773 1 94.81 133 VAL B N 1
ATOM 3032 C CA . VAL B 1 133 ? 4.641 5.004 3.74 1 94.81 133 VAL B CA 1
ATOM 3033 C C . VAL B 1 133 ? 3.213 4.523 3.98 1 94.81 133 VAL B C 1
ATOM 3035 O O . VAL B 1 133 ? 2.977 3.324 4.156 1 94.81 133 VAL B O 1
ATOM 3038 N N . GLY B 1 134 ? 2.285 5.418 4.055 1 96.5 134 GLY B N 1
ATOM 3039 C CA . GLY B 1 134 ? 0.887 5.129 4.332 1 96.5 134 GLY B CA 1
ATOM 3040 C C . GLY B 1 134 ? 0.486 5.449 5.762 1 96.5 134 GLY B C 1
ATOM 3041 O O . GLY B 1 134 ? -0.701 5.586 6.062 1 96.5 134 GLY B O 1
ATOM 3042 N N . LYS B 1 135 ? 1.407 5.488 6.598 1 96.06 135 LYS B N 1
ATOM 3043 C CA . LYS B 1 135 ? 1.112 5.781 8 1 96.06 135 LYS B CA 1
ATOM 3044 C C . LYS B 1 135 ? 0.397 7.121 8.141 1 96.06 135 LYS B C 1
ATOM 3046 O O . LYS B 1 135 ? 0.746 8.094 7.469 1 96.06 135 LYS B O 1
ATOM 3051 N N . ARG B 1 136 ? -0.505 7.141 9.07 1 95.88 136 ARG B N 1
ATOM 3052 C CA . ARG B 1 136 ? -1.306 8.336 9.344 1 95.88 136 ARG B CA 1
ATOM 3053 C C . ARG B 1 136 ? -1.082 8.828 10.766 1 95.88 136 ARG B C 1
ATOM 3055 O O . ARG B 1 136 ? -1 8.031 11.703 1 95.88 136 ARG B O 1
ATOM 3062 N N . LYS B 1 137 ? -0.943 10.086 10.898 1 95.06 137 LYS B N 1
ATOM 3063 C CA . LYS B 1 137 ? -0.735 10.719 12.195 1 95.06 137 LYS B CA 1
ATOM 3064 C C . LYS B 1 137 ? -1.472 12.055 12.281 1 95.06 137 LYS B C 1
ATOM 3066 O O . LYS B 1 137 ? -1.762 12.672 11.25 1 95.06 137 LYS B O 1
ATOM 3071 N N . PRO B 1 138 ? -1.798 12.453 13.5 1 95.69 138 PRO B N 1
ATOM 3072 C CA . PRO B 1 138 ? -2.338 13.805 13.609 1 95.69 138 PRO B CA 1
ATOM 3073 C C . PRO B 1 138 ? -1.379 14.867 13.078 1 95.69 138 PRO B C 1
ATOM 3075 O O . PRO B 1 138 ? -0.179 14.82 13.359 1 95.69 138 PRO B O 1
ATOM 3078 N N . LEU B 1 139 ? -1.903 15.82 12.406 1 97.56 139 LEU B N 1
ATOM 3079 C CA . LEU B 1 139 ? -1.087 16.812 11.727 1 97.56 139 LEU B CA 1
ATOM 3080 C C . LEU B 1 139 ? -0.273 17.625 12.727 1 97.56 139 LEU B C 1
ATOM 3082 O O . LEU B 1 139 ? 0.913 17.891 12.508 1 97.56 139 LEU B O 1
ATOM 3086 N N . HIS B 1 140 ? -0.803 17.984 13.828 1 96.69 140 HIS B N 1
ATOM 3087 C CA . HIS B 1 140 ? -0.185 18.938 14.742 1 96.69 140 HIS B CA 1
ATOM 3088 C C . HIS B 1 140 ? 0.997 18.312 15.477 1 96.69 140 HIS B C 1
ATOM 3090 O O . HIS B 1 140 ? 1.781 19.016 16.109 1 96.69 140 HIS B O 1
ATOM 3096 N N . THR B 1 141 ? 1.169 16.984 15.336 1 94.62 141 THR B N 1
ATOM 3097 C CA . THR B 1 141 ? 2.225 16.297 16.078 1 94.62 141 THR B CA 1
ATOM 3098 C C . THR B 1 141 ? 3.502 16.219 15.25 1 94.62 141 THR B C 1
ATOM 3100 O O . THR B 1 141 ? 4.57 15.898 15.773 1 94.62 141 THR B O 1
ATOM 3103 N N . LEU B 1 142 ? 3.416 16.5 14.023 1 96.12 142 LEU B N 1
ATOM 3104 C CA . LEU B 1 142 ? 4.547 16.391 13.109 1 96.12 142 LEU B CA 1
ATOM 3105 C C . LEU B 1 142 ? 4.992 17.75 12.617 1 96.12 142 LEU B C 1
ATOM 3107 O O . LEU B 1 142 ? 4.164 18.641 12.398 1 96.12 142 LEU B O 1
ATOM 3111 N N . SER B 1 143 ? 6.328 17.828 12.391 1 98.06 143 SER B N 1
ATOM 3112 C CA . SER B 1 143 ? 6.801 19.062 11.758 1 98.06 143 SER B CA 1
ATOM 3113 C C . SER B 1 143 ? 6.172 19.25 10.383 1 98.06 143 SER B C 1
ATOM 3115 O O . SER B 1 143 ? 5.672 20.328 10.062 1 98.06 143 SER B O 1
ATOM 3117 N N . ALA B 1 144 ? 6.148 18.25 9.586 1 98.56 144 ALA B N 1
ATOM 3118 C CA . ALA B 1 144 ? 5.52 18.328 8.273 1 98.56 144 ALA B CA 1
ATOM 3119 C C . ALA B 1 144 ? 4.031 18.656 8.398 1 98.56 144 ALA B C 1
ATOM 3121 O O . ALA B 1 144 ? 3.48 19.406 7.586 1 98.56 144 ALA B O 1
ATOM 3122 N N . GLY B 1 145 ? 3.379 18.047 9.383 1 98.5 145 GLY B N 1
ATOM 3123 C CA . GLY B 1 145 ? 1.964 18.297 9.609 1 98.5 145 GLY B CA 1
ATOM 3124 C C . GLY B 1 145 ? 1.665 19.734 9.984 1 98.5 145 GLY B C 1
ATOM 3125 O O . GLY B 1 145 ? 0.729 20.344 9.453 1 98.5 145 GLY B O 1
ATOM 3126 N N . LYS B 1 146 ? 2.445 20.266 10.898 1 98.62 146 LYS B N 1
ATOM 3127 C CA . LYS B 1 146 ? 2.273 21.656 11.281 1 98.62 146 LYS B CA 1
ATOM 3128 C C . LYS B 1 146 ? 2.574 22.594 10.102 1 98.62 146 LYS B C 1
ATOM 3130 O O . LYS B 1 146 ? 1.93 23.625 9.953 1 98.62 146 LYS B O 1
ATOM 3135 N N . ALA B 1 147 ? 3.568 22.234 9.273 1 98.88 147 ALA B N 1
ATOM 3136 C CA . ALA B 1 147 ? 3.859 23.016 8.07 1 98.88 147 ALA B CA 1
ATOM 3137 C C . ALA B 1 147 ? 2.643 23.078 7.152 1 98.88 147 ALA B C 1
ATOM 3139 O O . ALA B 1 147 ? 2.287 24.141 6.656 1 98.88 147 ALA B O 1
ATOM 3140 N N . ILE B 1 148 ? 1.976 21.969 6.969 1 98.88 148 ILE B N 1
ATOM 3141 C CA . ILE B 1 148 ? 0.778 21.906 6.137 1 98.88 148 ILE B CA 1
ATOM 3142 C C . ILE B 1 148 ? -0.327 22.766 6.754 1 98.88 148 ILE B C 1
ATOM 3144 O O . ILE B 1 148 ? -0.922 23.609 6.078 1 98.88 148 ILE B O 1
ATOM 3148 N N . LEU B 1 149 ? -0.556 22.547 8.008 1 98.75 149 LEU B N 1
ATOM 3149 C CA . LEU B 1 149 ? -1.604 23.281 8.711 1 98.75 149 LEU B CA 1
ATOM 3150 C C . LEU B 1 149 ? -1.406 24.781 8.562 1 98.75 149 LEU B C 1
ATOM 3152 O O . LEU B 1 149 ? -2.377 25.531 8.406 1 98.75 149 LEU B O 1
ATOM 3156 N N . SER B 1 150 ? -0.177 25.219 8.641 1 98.75 150 SER B N 1
ATOM 3157 C CA . SER B 1 150 ? 0.131 26.641 8.617 1 98.75 150 SER B CA 1
ATOM 3158 C C . SER B 1 150 ? -0.285 27.281 7.297 1 98.75 150 SER B C 1
ATOM 3160 O O . SER B 1 150 ? -0.426 28.5 7.207 1 98.75 150 SER B O 1
ATOM 3162 N N . GLN B 1 151 ? -0.476 26.516 6.281 1 98.5 151 GLN B N 1
ATOM 3163 C CA . GLN B 1 151 ? -0.756 27.031 4.949 1 98.5 151 GLN B CA 1
ATOM 3164 C C . GLN B 1 151 ? -2.223 26.844 4.578 1 98.5 151 GLN B C 1
ATOM 3166 O O . GLN B 1 151 ? -2.668 27.297 3.521 1 98.5 151 GLN B O 1
ATOM 3171 N N . LEU B 1 152 ? -2.951 26.172 5.406 1 98 152 LEU B N 1
ATOM 3172 C CA . LEU B 1 152 ? -4.375 25.969 5.16 1 98 152 LEU B CA 1
ATOM 3173 C C . LEU B 1 152 ? -5.195 27.156 5.656 1 98 152 LEU B C 1
ATOM 3175 O O . LEU B 1 152 ? -4.793 27.844 6.594 1 98 152 LEU B O 1
ATOM 3179 N N . PRO B 1 153 ? -6.383 27.344 5.016 1 97 153 PRO B N 1
ATOM 3180 C CA . PRO B 1 153 ? -7.293 28.344 5.59 1 97 153 PRO B CA 1
ATOM 3181 C C . PRO B 1 153 ? -7.68 28.031 7.031 1 97 153 PRO B C 1
ATOM 3183 O O . PRO B 1 153 ? -7.848 26.859 7.387 1 97 153 PRO B O 1
ATOM 3186 N N . GLU B 1 154 ? -7.895 29.047 7.801 1 96.75 154 GLU B N 1
ATOM 3187 C CA . GLU B 1 154 ? -8.219 28.875 9.211 1 96.75 154 GLU B CA 1
ATOM 3188 C C . GLU B 1 154 ? -9.461 28.016 9.391 1 96.75 154 GLU B C 1
ATOM 3190 O O . GLU B 1 154 ? -9.539 27.203 10.328 1 96.75 154 GLU B O 1
ATOM 3195 N N . GLU B 1 155 ? -10.398 28.203 8.555 1 97.56 155 GLU B N 1
ATOM 3196 C CA . GLU B 1 155 ? -11.625 27.422 8.633 1 97.56 155 GLU B CA 1
ATOM 3197 C C . GLU B 1 155 ? -11.336 25.922 8.5 1 97.56 155 GLU B C 1
ATOM 3199 O O . GLU B 1 155 ? -11.922 25.109 9.211 1 97.56 155 GLU B O 1
ATOM 3204 N N . ARG B 1 156 ? -10.477 25.625 7.605 1 97.44 156 ARG B N 1
ATOM 3205 C CA . ARG B 1 156 ? -10.102 24.234 7.406 1 97.44 156 ARG B CA 1
ATOM 3206 C C . ARG B 1 156 ? -9.344 23.688 8.617 1 97.44 156 ARG B C 1
ATOM 3208 O O . ARG B 1 156 ? -9.562 22.547 9.031 1 97.44 156 ARG B O 1
ATOM 3215 N N . VAL B 1 157 ? -8.477 24.469 9.164 1 98.38 157 VAL B N 1
ATOM 3216 C CA . VAL B 1 157 ? -7.75 24.078 10.367 1 98.38 157 VAL B CA 1
ATOM 3217 C C . VAL B 1 157 ? -8.734 23.781 11.492 1 98.38 157 VAL B C 1
ATOM 3219 O O . VAL B 1 157 ? -8.641 22.75 12.164 1 98.38 157 VAL B O 1
ATOM 3222 N N . ASP B 1 158 ? -9.695 24.625 11.633 1 98 158 ASP B N 1
ATOM 3223 C CA . ASP B 1 158 ? -10.703 24.453 12.68 1 98 158 ASP B CA 1
ATOM 3224 C C . ASP B 1 158 ? -11.492 23.156 12.461 1 98 158 ASP B C 1
ATOM 3226 O O . ASP B 1 158 ? -11.758 22.422 13.414 1 98 158 ASP B O 1
ATOM 3230 N N . GLU B 1 159 ? -11.859 22.953 11.273 1 97.75 159 GLU B N 1
ATOM 3231 C CA . GLU B 1 159 ? -12.578 21.734 10.945 1 97.75 159 GLU B CA 1
ATOM 3232 C C . GLU B 1 159 ? -11.773 20.5 11.344 1 97.75 159 GLU B C 1
ATOM 3234 O O . GLU B 1 159 ? -12.32 19.547 11.898 1 97.75 159 GLU B O 1
ATOM 3239 N N . ILE B 1 160 ? -10.531 20.531 11.039 1 97.81 160 ILE B N 1
ATOM 3240 C CA . ILE B 1 160 ? -9.648 19.406 11.344 1 97.81 160 ILE B CA 1
ATOM 3241 C C . ILE B 1 160 ? -9.547 19.219 12.859 1 97.81 160 ILE B C 1
ATOM 3243 O O . ILE B 1 160 ? -9.664 18.109 13.359 1 97.81 160 ILE B O 1
ATOM 3247 N N . LEU B 1 161 ? -9.367 20.281 13.555 1 97.31 161 LEU B N 1
ATOM 3248 C CA . LEU B 1 161 ? -9.219 20.219 15.008 1 97.31 161 LEU B CA 1
ATOM 3249 C C . LEU B 1 161 ? -10.516 19.75 15.664 1 97.31 161 LEU B C 1
ATOM 3251 O O . LEU B 1 161 ? -10.484 19.016 16.656 1 97.31 161 LEU B O 1
ATOM 3255 N N . ASP B 1 162 ? -11.656 20.172 15.133 1 97 162 ASP B N 1
ATOM 3256 C CA . ASP B 1 162 ? -12.945 19.734 15.648 1 97 162 ASP B CA 1
ATOM 3257 C C . ASP B 1 162 ? -13.141 18.234 15.453 1 97 162 ASP B C 1
ATOM 3259 O O . ASP B 1 162 ? -13.672 17.547 16.328 1 97 162 ASP B O 1
ATOM 3263 N N . ALA B 1 163 ? -12.656 17.797 14.375 1 94.81 163 ALA B N 1
ATOM 3264 C CA . ALA B 1 163 ? -12.891 16.406 14.008 1 94.81 163 ALA B CA 1
ATOM 3265 C C . ALA B 1 163 ? -11.875 15.484 14.68 1 94.81 163 ALA B C 1
ATOM 3267 O O . ALA B 1 163 ? -12.203 14.352 15.047 1 94.81 163 ALA B O 1
ATOM 3268 N N . ARG B 1 164 ? -10.641 15.953 14.836 1 94.44 164 ARG B N 1
ATOM 3269 C CA . ARG B 1 164 ? -9.555 15.055 15.219 1 94.44 164 ARG B CA 1
ATOM 3270 C C . ARG B 1 164 ? -9.055 15.359 16.625 1 94.44 164 ARG B C 1
ATOM 3272 O O . ARG B 1 164 ? -8.383 14.539 17.25 1 94.44 164 ARG B O 1
ATOM 3279 N N . GLY B 1 165 ? -9.266 16.531 17.078 1 93.81 165 GLY B N 1
ATOM 3280 C CA . GLY B 1 165 ? -8.742 16.953 18.375 1 93.81 165 GLY B CA 1
ATOM 3281 C C . GLY B 1 165 ? -7.246 17.219 18.344 1 93.81 165 GLY B C 1
ATOM 3282 O O . GLY B 1 165 ? -6.652 17.344 17.281 1 93.81 165 GLY B O 1
ATOM 3283 N N . LEU B 1 166 ? -6.723 17.438 19.531 1 94.75 166 LEU B N 1
ATOM 3284 C CA . LEU B 1 166 ? -5.297 17.641 19.75 1 94.75 166 LEU B CA 1
ATOM 3285 C C . LEU B 1 166 ? -4.734 16.578 20.703 1 94.75 166 LEU B C 1
ATOM 3287 O O . LEU B 1 166 ? -4.637 16.812 21.906 1 94.75 166 LEU B O 1
ATOM 3291 N N . SER B 1 167 ? -4.344 15.508 20.109 1 90.38 167 SER B N 1
ATOM 3292 C CA . SER B 1 167 ? -3.854 14.398 20.922 1 90.38 167 SER B CA 1
ATOM 3293 C C . SER B 1 167 ? -2.508 14.734 21.547 1 90.38 167 SER B C 1
ATOM 3295 O O . SER B 1 167 ? -1.705 15.461 20.969 1 90.38 167 SER B O 1
ATOM 3297 N N . VAL B 1 168 ? -2.293 14.172 22.719 1 86.5 168 VAL B N 1
ATOM 3298 C CA . VAL B 1 168 ? -1.052 14.398 23.453 1 86.5 168 VAL B CA 1
ATOM 3299 C C . VAL B 1 168 ? -0.155 13.164 23.344 1 86.5 168 VAL B C 1
ATOM 3301 O O . VAL B 1 168 ? -0.507 12.094 23.844 1 86.5 168 VAL B O 1
ATOM 3304 N N . SER B 1 169 ? 0.956 13.375 22.797 1 86.31 169 SER B N 1
ATOM 3305 C CA . SER B 1 169 ? 1.872 12.25 22.625 1 86.31 169 SER B CA 1
ATOM 3306 C C . SER B 1 169 ? 3.023 12.32 23.625 1 86.31 169 SER B C 1
ATOM 3308 O O . SER B 1 169 ? 3.594 11.289 23.984 1 86.31 169 SER B O 1
ATOM 3310 N N . THR B 1 170 ? 3.432 13.508 23.922 1 89.81 170 THR B N 1
ATOM 3311 C CA . THR B 1 170 ? 4.508 13.742 24.875 1 89.81 170 THR B CA 1
ATOM 3312 C C . THR B 1 170 ? 4.191 14.953 25.75 1 89.81 170 THR B C 1
ATOM 3314 O O . THR B 1 170 ? 3.203 15.648 25.531 1 89.81 170 THR B O 1
ATOM 3317 N N . GLU B 1 171 ? 5.066 15.195 26.688 1 89.56 171 GLU B N 1
ATOM 3318 C CA . GLU B 1 171 ? 4.922 16.359 27.562 1 89.56 171 GLU B CA 1
ATOM 3319 C C . GLU B 1 171 ? 5.152 17.656 26.781 1 89.56 171 GLU B C 1
ATOM 3321 O O . GLU B 1 171 ? 4.734 18.734 27.219 1 89.56 171 GLU B O 1
ATOM 3326 N N . ARG B 1 172 ? 5.762 17.609 25.672 1 91.5 172 ARG B N 1
ATOM 3327 C CA . ARG B 1 172 ? 6.113 18.781 24.891 1 91.5 172 ARG B CA 1
ATOM 3328 C C . ARG B 1 172 ? 5.113 19.016 23.766 1 91.5 172 ARG B C 1
ATOM 3330 O O . ARG B 1 172 ? 5.27 19.938 22.953 1 91.5 172 ARG B O 1
ATOM 3337 N N . ALA B 1 173 ? 4.133 18.219 23.703 1 90.5 173 ALA B N 1
ATOM 3338 C CA . ALA B 1 173 ? 3.148 18.297 22.625 1 90.5 173 ALA B CA 1
ATOM 3339 C C . ALA B 1 173 ? 2.316 19.578 22.734 1 90.5 173 ALA B C 1
ATOM 3341 O O . ALA B 1 173 ? 2.117 20.094 23.844 1 90.5 173 ALA B O 1
ATOM 3342 N N . ILE B 1 174 ? 1.912 20.094 21.625 1 93.69 174 ILE B N 1
ATOM 3343 C CA . ILE B 1 174 ? 0.943 21.188 21.594 1 93.69 174 ILE B CA 1
ATOM 3344 C C . ILE B 1 174 ? -0.447 20.641 21.922 1 93.69 174 ILE B C 1
ATOM 3346 O O . ILE B 1 174 ? -0.95 19.734 21.266 1 93.69 174 ILE B O 1
ATOM 3350 N N . THR B 1 175 ? -1.132 21.281 22.938 1 92.62 175 THR B N 1
ATOM 3351 C CA . THR B 1 175 ? -2.354 20.641 23.422 1 92.62 175 THR B CA 1
ATOM 3352 C C . THR B 1 175 ? -3.523 21.625 23.375 1 92.62 175 THR B C 1
ATOM 3354 O O . THR B 1 175 ? -4.66 21.25 23.672 1 92.62 175 THR B O 1
ATOM 3357 N N . THR B 1 176 ? -3.227 22.859 23.031 1 95.56 176 THR B N 1
ATOM 3358 C CA . THR B 1 176 ? -4.324 23.812 22.938 1 95.56 176 THR B CA 1
ATOM 3359 C C . THR B 1 176 ? -4.363 24.453 21.547 1 95.56 176 THR B C 1
ATOM 3361 O O . THR B 1 176 ? -3.334 24.562 20.891 1 95.56 176 THR B O 1
ATOM 3364 N N . ARG B 1 177 ? -5.547 24.922 21.25 1 97 177 ARG B N 1
ATOM 3365 C CA . ARG B 1 177 ? -5.727 25.594 19.969 1 97 177 ARG B CA 1
ATOM 3366 C C . ARG B 1 177 ? -4.906 26.875 19.906 1 97 177 ARG B C 1
ATOM 3368 O O . ARG B 1 177 ? -4.305 27.188 18.875 1 97 177 ARG B O 1
ATOM 3375 N N . GLU B 1 178 ? -4.934 27.562 20.969 1 97.12 178 GLU B N 1
ATOM 3376 C CA . GLU B 1 178 ? -4.203 28.828 21.031 1 97.12 178 GLU B CA 1
ATOM 3377 C C . GLU B 1 178 ? -2.717 28.609 20.766 1 97.12 178 GLU B C 1
ATOM 3379 O O . GLU B 1 178 ? -2.115 29.312 19.953 1 97.12 178 GLU B O 1
ATOM 3384 N N . GLU B 1 179 ? -2.166 27.656 21.484 1 96.88 179 GLU B N 1
ATOM 3385 C CA . GLU B 1 179 ? -0.754 27.344 21.297 1 96.88 179 GLU B CA 1
ATOM 3386 C C . GLU B 1 179 ? -0.472 26.938 19.844 1 96.88 179 GLU B C 1
ATOM 3388 O O . GLU B 1 179 ? 0.555 27.312 19.281 1 96.88 179 GLU B O 1
ATOM 3393 N N . LEU B 1 180 ? -1.35 26.156 19.297 1 97.88 180 LEU B N 1
ATOM 3394 C CA . LEU B 1 180 ? -1.165 25.688 17.938 1 97.88 180 LEU B CA 1
ATOM 3395 C C . LEU B 1 180 ? -1.215 26.859 16.953 1 97.88 180 LEU B C 1
ATOM 3397 O O . LEU B 1 180 ? -0.364 26.969 16.062 1 97.88 180 LEU B O 1
ATOM 3401 N N . TYR B 1 181 ? -2.17 27.734 17.078 1 98 181 TYR B N 1
ATOM 3402 C CA . TYR B 1 181 ? -2.303 28.859 16.172 1 98 181 TYR B CA 1
ATOM 3403 C C . TYR B 1 181 ? -1.099 29.781 16.266 1 98 181 TYR B C 1
ATOM 3405 O O . TYR B 1 181 ? -0.653 30.344 15.258 1 98 181 TYR B O 1
ATOM 3413 N N . ASP B 1 182 ? -0.615 29.984 17.469 1 97.88 182 ASP B N 1
ATOM 3414 C CA . ASP B 1 182 ? 0.615 30.75 17.625 1 97.88 182 ASP B CA 1
ATOM 3415 C C . ASP B 1 182 ? 1.765 30.109 16.844 1 97.88 182 ASP B C 1
ATOM 3417 O O . ASP B 1 182 ? 2.512 30.797 16.156 1 97.88 182 ASP B O 1
ATOM 3421 N N . GLU B 1 183 ? 1.879 28.828 17.016 1 97.69 183 GLU B N 1
ATOM 3422 C CA . GLU B 1 183 ? 2.904 28.078 16.297 1 97.69 183 GLU B CA 1
ATOM 3423 C C . GLU B 1 183 ? 2.725 28.203 14.789 1 97.69 183 GLU B C 1
ATOM 3425 O O . GLU B 1 183 ? 3.697 28.406 14.062 1 97.69 183 GLU B O 1
ATOM 3430 N N . LEU B 1 184 ? 1.521 28.094 14.312 1 98.62 184 LEU B N 1
ATOM 3431 C CA . LEU B 1 184 ? 1.245 28.156 12.883 1 98.62 184 LEU B CA 1
ATOM 3432 C C . LEU B 1 184 ? 1.601 29.531 12.32 1 98.62 184 LEU B C 1
ATOM 3434 O O . LEU B 1 184 ? 2.1 29.641 11.195 1 98.62 184 LEU B O 1
ATOM 3438 N N . GLU B 1 185 ? 1.329 30.562 13.07 1 98 185 GLU B N 1
ATOM 3439 C CA . GLU B 1 185 ? 1.689 31.922 12.641 1 98 185 GLU B CA 1
ATOM 3440 C C . GLU B 1 185 ? 3.201 32.062 12.5 1 98 185 GLU B C 1
ATOM 3442 O O . GLU B 1 185 ? 3.686 32.656 11.547 1 98 185 GLU B O 1
ATOM 3447 N N . GLU B 1 186 ? 3.891 31.531 13.461 1 97.62 186 GLU B N 1
ATOM 3448 C CA . GLU B 1 186 ? 5.348 31.562 13.383 1 97.62 186 GLU B CA 1
ATOM 3449 C C . GLU B 1 186 ? 5.852 30.828 12.148 1 97.62 186 GLU B C 1
ATOM 3451 O O . GLU B 1 186 ? 6.77 31.297 11.469 1 97.62 186 GLU B O 1
ATOM 3456 N N . ILE B 1 187 ? 5.277 29.688 11.867 1 98.25 187 ILE B N 1
ATOM 3457 C CA . ILE B 1 187 ? 5.672 28.875 10.719 1 98.25 187 ILE B CA 1
ATOM 3458 C C . ILE B 1 187 ? 5.391 29.641 9.422 1 98.25 187 ILE B C 1
ATOM 3460 O O . ILE B 1 187 ? 6.199 29.609 8.492 1 98.25 187 ILE B O 1
ATOM 3464 N N . ARG B 1 188 ? 4.266 30.312 9.383 1 96.94 188 ARG B N 1
ATOM 3465 C CA . ARG B 1 188 ? 3.92 31.109 8.211 1 96.94 188 ARG B CA 1
ATOM 3466 C C . ARG B 1 188 ? 4.969 32.188 7.949 1 96.94 188 ARG B C 1
ATOM 3468 O O . ARG B 1 188 ? 5.309 32.469 6.797 1 96.94 188 ARG B O 1
ATOM 3475 N N . GLN B 1 189 ? 5.477 32.719 8.977 1 95.69 189 GLN B N 1
ATOM 3476 C CA . GLN B 1 189 ? 6.43 33.812 8.875 1 95.69 189 GLN B CA 1
ATOM 3477 C C . GLN B 1 189 ? 7.82 33.312 8.5 1 95.69 189 GLN B C 1
ATOM 3479 O O . GLN B 1 189 ? 8.516 33.906 7.691 1 95.69 189 GLN B O 1
ATOM 3484 N N . ASN B 1 190 ? 8.172 32.188 9.039 1 95.25 190 ASN B N 1
ATOM 3485 C CA . ASN B 1 190 ? 9.547 31.688 8.906 1 95.25 190 ASN B CA 1
ATOM 3486 C C . ASN B 1 190 ? 9.672 30.688 7.77 1 95.25 190 ASN B C 1
ATOM 3488 O O . ASN B 1 190 ? 10.781 30.391 7.316 1 95.25 190 ASN B O 1
ATOM 3492 N N . GLY B 1 191 ? 8.578 30.047 7.445 1 97 191 GLY B N 1
ATOM 3493 C CA . GLY B 1 191 ? 8.57 29.125 6.324 1 97 191 GLY B CA 1
ATOM 3494 C C . GLY B 1 191 ? 8.961 27.703 6.715 1 97 191 GLY B C 1
ATOM 3495 O O . GLY B 1 191 ? 8.984 26.812 5.875 1 97 191 GLY B O 1
ATOM 3496 N N . VAL B 1 192 ? 9.344 27.562 8.016 1 98.44 192 VAL B N 1
ATOM 3497 C CA . VAL B 1 192 ? 9.773 26.25 8.477 1 98.44 192 VAL B CA 1
ATOM 3498 C C . VAL B 1 192 ? 9.109 25.922 9.812 1 98.44 192 VAL B C 1
ATOM 3500 O O . VAL B 1 192 ? 8.773 26.828 10.578 1 98.44 192 VAL B O 1
ATOM 3503 N N . SER B 1 193 ? 8.883 24.672 9.992 1 98.62 193 SER B N 1
ATOM 3504 C CA . SER B 1 193 ? 8.32 24.156 11.234 1 98.62 193 SER B CA 1
ATOM 3505 C C . SER B 1 193 ? 9.32 23.281 11.977 1 98.62 193 SER B C 1
ATOM 3507 O O . SER B 1 193 ? 10.148 22.609 11.344 1 98.62 193 SER B O 1
ATOM 3509 N N . PHE B 1 194 ? 9.156 23.297 13.297 1 97.81 194 PHE B N 1
ATOM 3510 C CA . PHE B 1 194 ? 10.031 22.469 14.125 1 97.81 194 PHE B CA 1
ATOM 3511 C C . PHE B 1 194 ? 9.211 21.562 15.023 1 97.81 194 PHE B C 1
ATOM 3513 O O . PHE B 1 194 ? 8.18 21.969 15.562 1 97.81 194 PHE B O 1
ATOM 3520 N N . ASN B 1 195 ? 9.586 20.359 15.062 1 96.81 195 ASN B N 1
ATOM 3521 C CA . ASN B 1 195 ? 9.172 19.406 16.078 1 96.81 195 ASN B CA 1
ATOM 3522 C C . ASN B 1 195 ? 10.297 19.109 17.062 1 96.81 195 ASN B C 1
ATOM 3524 O O . ASN B 1 195 ? 11.281 18.453 16.719 1 96.81 195 ASN B O 1
ATOM 3528 N N . ASP B 1 196 ? 10.156 19.562 18.219 1 95.12 196 ASP B N 1
ATOM 3529 C CA . ASP B 1 196 ? 11.148 19.375 19.266 1 95.12 196 ASP B CA 1
ATOM 3530 C C . ASP B 1 196 ? 10.656 18.391 20.312 1 95.12 196 ASP B C 1
ATOM 3532 O O . ASP B 1 196 ? 10.383 18.781 21.453 1 95.12 196 ASP B O 1
ATOM 3536 N N . ARG B 1 197 ? 10.617 17.141 19.875 1 93.69 197 ARG B N 1
ATOM 3537 C CA . ARG B 1 197 ? 10.266 16.031 20.75 1 93.69 197 ARG B CA 1
ATOM 3538 C C . ARG B 1 197 ? 8.789 16.094 21.141 1 93.69 197 ARG B C 1
ATOM 3540 O O . ARG B 1 197 ? 8.43 15.805 22.297 1 93.69 197 ARG B O 1
ATOM 3547 N N . GLU B 1 198 ? 8.016 16.562 20.203 1 91.06 198 GLU B N 1
ATOM 3548 C CA . GLU B 1 198 ? 6.578 16.688 20.422 1 91.06 198 GLU B CA 1
ATOM 3549 C C . GLU B 1 198 ? 5.863 15.375 20.094 1 91.06 198 GLU B C 1
ATOM 3551 O O . GLU B 1 198 ? 4.875 15.023 20.734 1 91.06 198 GLU B O 1
ATOM 3556 N N . SER B 1 199 ? 6.316 14.68 19.047 1 89.5 199 SER B N 1
ATOM 3557 C CA . SER B 1 199 ? 5.695 13.422 18.641 1 89.5 199 SER B CA 1
ATOM 3558 C C . SER B 1 199 ? 6.312 12.234 19.375 1 89.5 199 SER B C 1
ATOM 3560 O O . SER B 1 199 ? 5.676 11.188 19.516 1 89.5 199 SER B O 1
ATOM 3562 N N . HIS B 1 200 ? 7.488 12.281 19.719 1 90.81 200 HIS B N 1
ATOM 3563 C CA . HIS B 1 200 ? 8.281 11.289 20.438 1 90.81 200 HIS B CA 1
ATOM 3564 C C . HIS B 1 200 ? 9.406 11.953 21.234 1 90.81 200 HIS B C 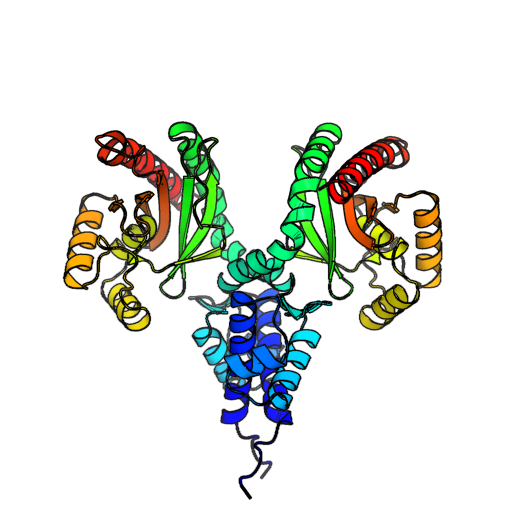1
ATOM 3566 O O . HIS B 1 200 ? 10.047 12.883 20.75 1 90.81 200 HIS B O 1
ATOM 3572 N N . SER B 1 201 ? 9.703 11.453 22.375 1 91.19 201 SER B N 1
ATOM 3573 C CA . SER B 1 201 ? 10.617 12.125 23.297 1 91.19 201 SER B CA 1
ATOM 3574 C C . SER B 1 201 ? 12.047 12.094 22.781 1 91.19 201 SER B C 1
ATOM 3576 O O . SER B 1 201 ? 12.898 12.852 23.25 1 91.19 201 SER B O 1
ATOM 3578 N N . GLN B 1 202 ? 12.281 11.32 21.812 1 93.06 202 GLN B N 1
ATOM 3579 C CA . GLN B 1 202 ? 13.656 11.141 21.359 1 93.06 202 GLN B CA 1
ATOM 3580 C C . GLN B 1 202 ? 13.836 11.602 19.922 1 93.06 202 GLN B C 1
ATOM 3582 O O . GLN B 1 202 ? 14.883 11.375 19.312 1 93.06 202 GLN B O 1
ATOM 3587 N N . ILE B 1 203 ? 12.844 12.242 19.391 1 93.81 203 ILE B N 1
ATOM 3588 C CA . ILE B 1 203 ? 12.898 12.562 17.969 1 93.81 203 ILE B CA 1
ATOM 3589 C C . ILE B 1 203 ? 12.68 14.062 17.766 1 93.81 203 ILE B C 1
ATOM 3591 O O . ILE B 1 203 ? 11.805 14.656 18.391 1 93.81 203 ILE B O 1
ATOM 3595 N N . ARG B 1 204 ? 13.523 14.664 16.953 1 96.25 204 ARG B N 1
ATOM 3596 C CA . ARG B 1 204 ? 13.32 16.016 16.438 1 96.25 204 ARG B CA 1
ATOM 3597 C C . ARG B 1 204 ? 13.117 15.992 14.93 1 96.25 204 ARG B C 1
ATOM 3599 O O . ARG B 1 204 ? 13.539 15.055 14.25 1 96.25 204 ARG B O 1
ATOM 3606 N N . ALA B 1 205 ? 12.453 16.984 14.469 1 97.31 205 ALA B N 1
ATOM 3607 C CA . ALA B 1 205 ? 12.234 17.078 13.023 1 97.31 205 ALA B CA 1
ATOM 3608 C C . ALA B 1 205 ? 12.023 18.516 12.594 1 97.31 205 ALA B C 1
ATOM 3610 O O . ALA B 1 205 ? 11.641 19.375 13.406 1 97.31 205 ALA B O 1
ATOM 3611 N N . VAL B 1 206 ? 12.352 18.766 11.359 1 98.69 206 VAL B N 1
ATOM 3612 C CA . VAL B 1 206 ? 12.094 20.031 10.695 1 98.69 206 VAL B CA 1
ATOM 3613 C C . VAL B 1 206 ? 11.211 19.812 9.469 1 98.69 206 VAL B C 1
ATOM 3615 O O . VAL B 1 206 ? 11.391 18.844 8.742 1 98.69 206 VAL B O 1
ATOM 3618 N N . GLY B 1 207 ? 10.219 20.688 9.297 1 98.81 207 GLY B N 1
ATOM 3619 C CA . GLY B 1 207 ? 9.312 20.547 8.164 1 98.81 207 GLY B CA 1
ATOM 3620 C C . GLY B 1 207 ? 9.125 21.828 7.391 1 98.81 207 GLY B C 1
ATOM 3621 O O . GLY B 1 207 ? 9.281 22.922 7.945 1 98.81 207 GLY B O 1
ATOM 3622 N N . ALA B 1 208 ? 8.844 21.719 6.137 1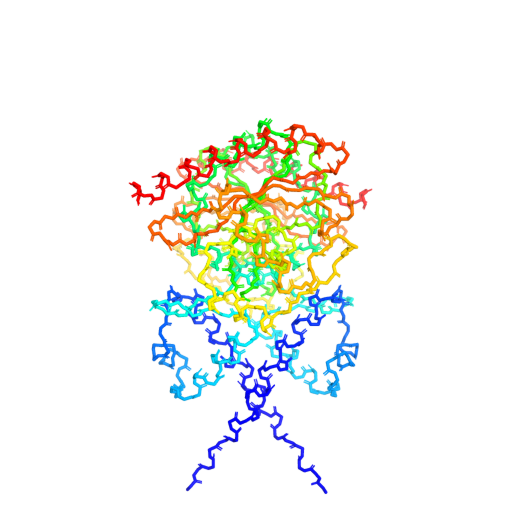 98.88 208 ALA B N 1
ATOM 3623 C CA . ALA B 1 208 ? 8.539 22.844 5.27 1 98.88 208 ALA B CA 1
ATOM 3624 C C . ALA B 1 208 ? 7.414 22.5 4.297 1 98.88 208 ALA B C 1
ATOM 3626 O O . ALA B 1 208 ? 7.406 21.406 3.711 1 98.88 208 ALA B O 1
ATOM 3627 N N . PRO B 1 209 ? 6.48 23.422 4.125 1 98.88 209 PRO B N 1
ATOM 3628 C CA . PRO B 1 209 ? 5.348 23.156 3.238 1 98.88 209 PRO B CA 1
ATOM 3629 C C . PRO B 1 209 ? 5.699 23.328 1.762 1 98.88 209 PRO B C 1
ATOM 3631 O O . PRO B 1 209 ? 6.613 24.094 1.427 1 98.88 209 PRO B O 1
ATOM 3634 N N . ILE B 1 210 ? 5.059 22.578 0.955 1 98.88 210 ILE B N 1
ATOM 3635 C CA . ILE B 1 210 ? 5.094 22.75 -0.493 1 98.88 210 ILE B CA 1
ATOM 3636 C C . ILE B 1 210 ? 3.83 23.469 -0.958 1 98.88 210 ILE B C 1
ATOM 3638 O O . ILE B 1 210 ? 2.736 22.906 -0.917 1 98.88 210 ILE B O 1
ATOM 3642 N N . VAL B 1 211 ? 4.004 24.703 -1.466 1 98.19 211 VAL B N 1
ATOM 3643 C CA . VAL B 1 211 ? 2.857 25.531 -1.829 1 98.19 211 VAL B CA 1
ATOM 3644 C C . VAL B 1 211 ? 3.078 26.141 -3.211 1 98.19 211 VAL B C 1
ATOM 3646 O O . VAL B 1 211 ? 4.125 26.734 -3.473 1 98.19 211 VAL B O 1
ATOM 3649 N N . VAL B 1 212 ? 2.154 25.906 -4.074 1 97.62 212 VAL B N 1
ATOM 3650 C CA . VAL B 1 212 ? 2.166 26.531 -5.398 1 97.62 212 VAL B CA 1
ATOM 3651 C C . VAL B 1 212 ? 0.817 27.188 -5.668 1 97.62 212 VAL B C 1
ATOM 3653 O O . VAL B 1 212 ? -0.229 26.547 -5.578 1 97.62 212 VAL B O 1
ATOM 3656 N N . ASP B 1 213 ? 0.804 28.484 -6.012 1 95.38 213 ASP B N 1
ATOM 3657 C CA . ASP B 1 213 ? -0.402 29.234 -6.324 1 95.38 213 ASP B CA 1
ATOM 3658 C C . ASP B 1 213 ? -1.45 29.078 -5.227 1 95.38 213 ASP B C 1
ATOM 3660 O O . ASP B 1 213 ? -2.596 28.719 -5.5 1 95.38 213 ASP B O 1
ATOM 3664 N N . ASP B 1 214 ? -1.013 29.156 -4.02 1 93.94 214 ASP B N 1
ATOM 3665 C CA . ASP B 1 214 ? -1.839 29.172 -2.816 1 93.94 214 ASP B CA 1
ATOM 3666 C C . ASP B 1 214 ? -2.453 27.797 -2.561 1 93.94 214 ASP B C 1
ATOM 3668 O O . ASP B 1 214 ? -3.377 27.656 -1.758 1 93.94 214 ASP B O 1
ATOM 3672 N N . ARG B 1 215 ? -1.991 26.859 -3.27 1 95.75 215 ARG B N 1
ATOM 3673 C CA . ARG B 1 215 ? -2.404 25.484 -3.037 1 95.75 215 ARG B CA 1
ATOM 3674 C C . ARG B 1 215 ? -1.327 24.703 -2.287 1 95.75 215 ARG B C 1
ATOM 3676 O O . ARG B 1 215 ? -0.154 24.75 -2.666 1 95.75 215 ARG B O 1
ATOM 3683 N N . VAL B 1 216 ? -1.746 24.016 -1.271 1 97.81 216 VAL B N 1
ATOM 3684 C CA . VAL B 1 216 ? -0.825 23.219 -0.48 1 97.81 216 VAL B CA 1
ATOM 3685 C C . VAL B 1 216 ? -0.746 21.797 -1.062 1 97.81 216 VAL B C 1
ATOM 3687 O O . VAL B 1 216 ? -1.74 21.078 -1.076 1 97.81 216 VAL B O 1
ATOM 3690 N N . TYR B 1 217 ? 0.387 21.375 -1.486 1 98.44 217 TYR B N 1
ATOM 3691 C CA . TYR B 1 217 ? 0.59 20.047 -2.057 1 98.44 217 TYR B CA 1
ATOM 3692 C C . TYR B 1 217 ? 1.004 19.047 -0.983 1 98.44 217 TYR B C 1
ATOM 3694 O O . TYR B 1 217 ? 0.812 17.844 -1.143 1 98.44 217 TYR B O 1
ATOM 3702 N N . GLY B 1 218 ? 1.558 19.484 0.074 1 98.75 218 GLY B N 1
ATOM 3703 C CA . GLY B 1 218 ? 2.117 18.688 1.154 1 98.75 218 GLY B CA 1
ATOM 3704 C C . GLY B 1 218 ? 3.258 19.375 1.876 1 98.75 218 GLY B C 1
ATOM 3705 O O . GLY B 1 218 ? 3.264 20.609 2.008 1 98.75 218 GLY B O 1
ATOM 3706 N N . ALA B 1 219 ? 4.16 18.516 2.418 1 98.94 219 ALA B N 1
ATOM 3707 C CA . ALA B 1 219 ? 5.34 19.031 3.119 1 98.94 219 ALA B CA 1
ATOM 3708 C C . ALA B 1 219 ? 6.469 18 3.105 1 98.94 219 ALA B C 1
ATOM 3710 O O . ALA B 1 219 ? 6.223 16.797 2.971 1 98.94 219 ALA B O 1
ATOM 3711 N N . VAL B 1 220 ? 7.633 18.531 3.188 1 98.88 220 VAL B N 1
ATOM 3712 C CA . VAL B 1 220 ? 8.82 17.703 3.381 1 98.88 220 VAL B CA 1
ATOM 3713 C C . VAL B 1 220 ? 9.336 17.859 4.809 1 98.88 220 VAL B C 1
ATOM 3715 O O . VAL B 1 220 ? 9.289 18.953 5.371 1 98.88 220 VAL B O 1
ATOM 3718 N N . SER B 1 221 ? 9.844 16.797 5.352 1 98.44 221 SER B N 1
ATOM 3719 C CA . SER B 1 221 ? 10.438 16.906 6.68 1 98.44 221 SER B CA 1
ATOM 3720 C C . SER B 1 221 ? 11.719 16.078 6.77 1 98.44 221 SER B C 1
ATOM 3722 O O . SER B 1 221 ? 11.906 15.117 6.027 1 98.44 221 SER B O 1
ATOM 3724 N N . VAL B 1 222 ? 12.578 16.5 7.57 1 97.31 222 VAL B N 1
ATOM 3725 C CA . VAL B 1 222 ? 13.781 15.773 7.98 1 97.31 222 VAL B CA 1
ATOM 3726 C C . VAL B 1 222 ? 13.703 15.438 9.469 1 97.31 222 VAL B C 1
ATOM 3728 O O . VAL B 1 222 ? 13.492 16.328 10.297 1 97.31 222 VAL B O 1
ATOM 3731 N N . ALA B 1 223 ? 13.859 14.203 9.773 1 96.25 223 ALA B N 1
ATOM 3732 C CA . ALA B 1 223 ? 13.727 13.758 11.156 1 96.25 223 ALA B CA 1
ATOM 3733 C C . ALA B 1 223 ? 14.938 12.93 11.578 1 96.25 223 ALA B C 1
ATOM 3735 O O . ALA B 1 223 ? 15.516 12.203 10.773 1 96.25 223 ALA B O 1
ATOM 3736 N N . GLY B 1 224 ? 15.25 13.016 12.844 1 94.69 224 GLY B N 1
ATOM 3737 C CA . GLY B 1 224 ? 16.344 12.25 13.414 1 94.69 224 GLY B CA 1
ATOM 3738 C C . GLY B 1 224 ? 16.375 12.289 14.93 1 94.69 224 GLY B C 1
ATOM 3739 O O . GLY B 1 224 ? 15.516 12.914 15.562 1 94.69 224 GLY B O 1
ATOM 3740 N N . PRO B 1 225 ? 17.266 11.539 15.453 1 94.44 225 PRO B N 1
ATOM 3741 C CA . PRO B 1 225 ? 17.391 11.523 16.906 1 94.44 225 PRO B CA 1
ATOM 3742 C C . PRO B 1 225 ? 17.672 12.906 17.5 1 94.44 225 PRO B C 1
ATOM 3744 O O . PRO B 1 225 ? 18.484 13.656 16.953 1 94.44 225 PRO B O 1
ATOM 3747 N N . ALA B 1 226 ? 17.031 13.18 18.625 1 94.62 226 ALA B N 1
ATOM 3748 C CA . ALA B 1 226 ? 17.172 14.469 19.297 1 94.62 226 ALA B CA 1
ATOM 3749 C C . ALA B 1 226 ? 18.625 14.719 19.703 1 94.62 226 ALA B C 1
ATOM 3751 O O . ALA B 1 226 ? 19.078 15.867 19.734 1 94.62 226 ALA B O 1
ATOM 3752 N N . MET B 1 227 ? 19.312 13.703 19.953 1 94.25 227 MET B N 1
ATOM 3753 C CA . MET B 1 227 ? 20.703 13.82 20.422 1 94.25 227 MET B CA 1
ATOM 3754 C C . MET B 1 227 ? 21.609 14.289 19.281 1 94.25 227 MET B C 1
ATOM 3756 O O . MET B 1 227 ? 22.641 14.906 19.531 1 94.25 227 MET B O 1
ATOM 3760 N N . ARG B 1 228 ? 21.156 14.008 18.109 1 93.88 228 ARG B N 1
ATOM 3761 C CA . ARG B 1 228 ? 21.953 14.383 16.938 1 93.88 228 ARG B CA 1
ATOM 3762 C C . ARG B 1 228 ? 21.469 15.711 16.359 1 93.88 228 ARG B C 1
ATOM 3764 O O . ARG B 1 228 ? 22.266 16.547 15.953 1 93.88 228 ARG B O 1
ATOM 3771 N N . LEU B 1 229 ? 20.219 15.875 16.25 1 95.81 229 LEU B N 1
ATOM 3772 C CA . LEU B 1 229 ? 19.625 17.109 15.758 1 95.81 229 LEU B CA 1
ATOM 3773 C C . LEU B 1 229 ? 19.594 18.172 16.844 1 95.81 229 LEU B C 1
ATOM 3775 O O . LEU B 1 229 ? 18.562 18.391 17.484 1 95.81 229 LEU B O 1
ATOM 3779 N N . THR B 1 230 ? 20.703 18.859 16.953 1 96 230 THR B N 1
ATOM 3780 C CA . THR B 1 230 ? 20.828 19.859 18.016 1 96 230 THR B CA 1
ATOM 3781 C C . THR B 1 230 ? 21.422 21.156 17.469 1 96 230 THR B C 1
ATOM 3783 O O . THR B 1 230 ? 21.953 21.188 16.359 1 96 230 THR B O 1
ATOM 3786 N N . GLY B 1 231 ? 21.188 22.25 18.219 1 96.25 231 GLY B N 1
ATOM 3787 C CA . GLY B 1 231 ? 21.844 23.516 17.953 1 96.25 231 GLY B CA 1
ATOM 3788 C C . GLY B 1 231 ? 21.562 24.047 16.562 1 96.25 231 GLY B C 1
ATOM 3789 O O . GLY B 1 231 ? 20.406 24.062 16.109 1 96.25 231 GLY B O 1
ATOM 3790 N N . GLU B 1 232 ? 22.641 24.516 15.93 1 97 232 GLU B N 1
ATOM 3791 C CA . GLU B 1 232 ? 22.531 25.156 14.617 1 97 232 GLU B CA 1
ATOM 3792 C C . GLU B 1 232 ? 22.125 24.141 13.547 1 97 232 GLU B C 1
ATOM 3794 O O . GLU B 1 232 ? 21.438 24.484 12.594 1 97 232 GLU B O 1
ATOM 3799 N N . TYR B 1 233 ? 22.594 22.938 13.812 1 97.44 233 TYR B N 1
ATOM 3800 C CA . TYR B 1 233 ? 22.234 21.906 12.859 1 97.44 233 TYR B CA 1
ATOM 3801 C C . TYR B 1 233 ? 20.719 21.734 12.789 1 97.44 233 TYR B C 1
ATOM 3803 O O . TYR B 1 233 ? 20.141 21.75 11.703 1 97.44 233 TYR B O 1
ATOM 3811 N N . PHE B 1 234 ? 20.125 21.75 13.898 1 97.38 234 PHE B N 1
ATOM 3812 C CA . PHE B 1 234 ? 18.688 21.562 14.023 1 97.38 234 PHE B CA 1
ATOM 3813 C C . PHE B 1 234 ? 17.938 22.844 13.664 1 97.38 234 PHE B C 1
ATOM 3815 O O . PHE B 1 234 ? 16.953 22.812 12.922 1 97.38 234 PHE B O 1
ATOM 3822 N N . ARG B 1 235 ? 18.422 23.922 14.016 1 96.94 235 ARG B N 1
ATOM 3823 C CA . ARG B 1 235 ? 17.625 25.141 13.977 1 96.94 235 ARG B CA 1
ATOM 3824 C C . ARG B 1 235 ? 17.922 25.938 12.703 1 96.94 235 ARG B C 1
ATOM 3826 O O . ARG B 1 235 ? 17.109 26.781 12.289 1 96.94 235 ARG B O 1
ATOM 3833 N N . GLN B 1 236 ? 19.016 25.656 12.055 1 97.56 236 GLN B N 1
ATOM 3834 C CA . GLN B 1 236 ? 19.391 26.5 10.922 1 97.56 236 GLN B CA 1
ATOM 3835 C C . GLN B 1 236 ? 19.781 25.656 9.711 1 97.56 236 GLN B C 1
ATOM 3837 O O . GLN B 1 236 ? 19.172 25.766 8.648 1 97.56 236 GLN B O 1
ATOM 3842 N N . GLU B 1 237 ? 20.688 24.781 9.875 1 98.19 237 GLU B N 1
ATOM 3843 C CA . GLU B 1 237 ? 21.25 24.062 8.734 1 98.19 237 GLU B CA 1
ATOM 3844 C C . GLU B 1 237 ? 20.203 23.203 8.047 1 98.19 237 GLU B C 1
ATOM 3846 O O . GLU B 1 237 ? 20.047 23.25 6.828 1 98.19 237 GLU B O 1
ATOM 3851 N N . ILE B 1 238 ? 19.516 22.422 8.797 1 98.31 238 ILE B N 1
ATOM 3852 C CA . ILE B 1 238 ? 18.484 21.562 8.219 1 98.31 238 ILE B CA 1
ATOM 3853 C C . ILE B 1 238 ? 17.375 22.422 7.609 1 98.31 238 ILE B C 1
ATOM 3855 O O . ILE B 1 238 ? 16.859 22.094 6.539 1 98.31 238 ILE B O 1
ATOM 3859 N N . ALA B 1 239 ? 17.062 23.453 8.266 1 98.38 239 ALA B N 1
ATOM 3860 C CA . ALA B 1 239 ? 16.016 24.359 7.77 1 98.38 239 ALA B CA 1
ATOM 3861 C C . ALA B 1 239 ? 16.391 24.938 6.406 1 98.38 239 ALA B C 1
ATOM 3863 O O . ALA B 1 239 ? 15.57 24.984 5.492 1 98.38 239 ALA B O 1
ATOM 3864 N N . ASP B 1 240 ? 17.672 25.328 6.289 1 98.25 240 ASP B N 1
ATOM 3865 C CA . ASP B 1 240 ? 18.141 25.906 5.039 1 98.25 240 ASP B CA 1
ATOM 3866 C C . ASP B 1 240 ? 18.109 24.875 3.912 1 98.25 240 ASP B C 1
ATOM 3868 O O . ASP B 1 240 ? 17.656 25.172 2.805 1 98.25 240 ASP B O 1
ATOM 3872 N N . LEU B 1 241 ? 18.531 23.703 4.242 1 98.44 241 LEU B N 1
ATOM 3873 C CA . LEU B 1 241 ? 18.516 22.625 3.262 1 98.44 241 LEU B CA 1
ATOM 3874 C C . LEU B 1 241 ? 17.094 22.297 2.836 1 98.44 241 LEU B C 1
ATOM 3876 O O . LEU B 1 241 ? 16.828 22.094 1.649 1 98.44 241 LEU B O 1
ATOM 3880 N N . LEU B 1 242 ? 16.25 22.25 3.777 1 98.5 242 LEU B N 1
ATOM 3881 C CA . LEU B 1 242 ? 14.852 21.922 3.549 1 98.5 242 LEU B CA 1
ATOM 3882 C C . LEU B 1 242 ? 14.188 22.969 2.67 1 98.5 242 LEU B C 1
ATOM 3884 O O . LEU B 1 242 ? 13.438 22.641 1.749 1 98.5 242 LEU B O 1
ATOM 3888 N N . GLN B 1 243 ? 14.375 24.156 2.941 1 97.94 243 GLN B N 1
ATOM 3889 C CA . GLN B 1 243 ? 13.789 25.234 2.154 1 97.94 243 GLN B CA 1
ATOM 3890 C C . GLN B 1 243 ? 14.297 25.203 0.715 1 97.94 243 GLN B C 1
ATOM 3892 O O . GLN B 1 243 ? 13.539 25.453 -0.221 1 97.94 243 GLN B O 1
ATOM 3897 N N . GLY B 1 244 ? 15.594 24.938 0.6 1 98.19 244 GLY B N 1
ATOM 3898 C CA . GLY B 1 244 ? 16.125 24.75 -0.74 1 98.19 244 GLY B CA 1
ATOM 3899 C C . GLY B 1 244 ? 15.445 23.641 -1.506 1 98.19 244 GLY B C 1
ATOM 3900 O O . GLY B 1 244 ? 15.078 23.812 -2.672 1 98.19 244 GLY B O 1
ATOM 3901 N N . ALA B 1 245 ? 15.227 22.547 -0.855 1 98.56 245 ALA B N 1
ATOM 3902 C CA . ALA B 1 245 ? 14.594 21.391 -1.462 1 98.56 245 ALA B CA 1
ATOM 3903 C C . ALA B 1 245 ? 13.148 21.688 -1.861 1 98.56 245 ALA B C 1
ATOM 3905 O O . ALA B 1 245 ? 12.719 21.359 -2.967 1 98.56 245 ALA B O 1
ATOM 3906 N N . VAL B 1 246 ? 12.43 22.328 -1.006 1 98.62 246 VAL B N 1
ATOM 3907 C CA . VAL B 1 246 ? 11.031 22.625 -1.255 1 98.62 246 VAL B CA 1
ATOM 3908 C C . VAL B 1 246 ? 10.914 23.625 -2.406 1 98.62 246 VAL B C 1
ATOM 3910 O O . VAL B 1 246 ? 10.016 23.516 -3.242 1 98.62 246 VAL B O 1
ATOM 3913 N N . ASN B 1 247 ? 11.836 24.578 -2.426 1 97.88 247 ASN B N 1
ATOM 3914 C CA . ASN B 1 247 ? 11.844 25.531 -3.535 1 97.88 247 ASN B CA 1
ATOM 3915 C C . ASN B 1 247 ? 12.039 24.828 -4.875 1 97.88 247 ASN B C 1
ATOM 3917 O O . ASN B 1 247 ? 11.383 25.172 -5.863 1 97.88 247 ASN B O 1
ATOM 3921 N N . GLU B 1 248 ? 12.922 23.922 -4.871 1 98.06 248 GLU B N 1
ATOM 3922 C CA . GLU B 1 248 ? 13.141 23.141 -6.078 1 98.06 248 GLU B CA 1
ATOM 3923 C C . GLU B 1 248 ? 11.875 22.391 -6.496 1 98.06 248 GLU B C 1
ATOM 3925 O O . GLU B 1 248 ? 11.516 22.375 -7.676 1 98.06 248 GLU B O 1
ATOM 3930 N N . ILE B 1 249 ? 11.211 21.781 -5.602 1 98.69 249 ILE B N 1
ATOM 3931 C CA . ILE B 1 249 ? 9.984 21.031 -5.859 1 98.69 249 ILE B CA 1
ATOM 3932 C C . ILE B 1 249 ? 8.906 21.953 -6.398 1 98.69 249 ILE B C 1
ATOM 3934 O O . ILE B 1 249 ? 8.234 21.641 -7.387 1 98.69 249 ILE B O 1
ATOM 3938 N N . GLU B 1 250 ? 8.758 23.078 -5.793 1 98.38 250 GLU B N 1
ATOM 3939 C CA . GLU B 1 250 ? 7.738 24.031 -6.191 1 98.38 250 GLU B CA 1
ATOM 3940 C C . GLU B 1 250 ? 7.984 24.547 -7.605 1 98.38 250 GLU B C 1
ATOM 3942 O O . GLU B 1 250 ? 7.043 24.719 -8.383 1 98.38 250 GLU B O 1
ATOM 3947 N N . LEU B 1 251 ? 9.219 24.781 -7.922 1 97.56 251 LEU B N 1
ATOM 3948 C CA . LEU B 1 251 ? 9.562 25.234 -9.266 1 97.56 251 LEU B CA 1
ATOM 3949 C C . LEU B 1 251 ? 9.188 24.188 -10.305 1 97.56 251 LEU B C 1
ATOM 3951 O O . LEU B 1 251 ? 8.648 24.516 -11.359 1 97.56 251 LEU B O 1
ATOM 3955 N N . LYS B 1 252 ? 9.438 22.969 -9.969 1 97.62 252 LYS B N 1
ATOM 3956 C CA . LYS B 1 252 ? 9.133 21.891 -10.898 1 97.62 252 LYS B CA 1
ATOM 3957 C C . LYS B 1 252 ? 7.621 21.688 -11.039 1 97.62 252 LYS B C 1
ATOM 3959 O O . LYS B 1 252 ? 7.133 21.328 -12.109 1 97.62 252 LYS B O 1
ATOM 3964 N N . LEU B 1 253 ? 6.898 21.891 -9.992 1 96.94 253 LEU B N 1
ATOM 3965 C CA . LEU B 1 253 ? 5.441 21.797 -10.047 1 96.94 253 LEU B CA 1
ATOM 3966 C C . LEU B 1 253 ? 4.848 22.906 -10.906 1 96.94 253 LEU B C 1
ATOM 3968 O O . LEU B 1 253 ? 3.803 22.719 -11.531 1 96.94 253 LEU B O 1
ATOM 3972 N N . THR B 1 254 ? 5.434 24.031 -10.906 1 94.19 254 THR B N 1
ATOM 3973 C CA . THR B 1 254 ? 4.953 25.188 -11.656 1 94.19 254 THR B CA 1
ATOM 3974 C C . THR B 1 254 ? 5.211 25.016 -13.148 1 94.19 254 THR B C 1
ATOM 3976 O O . THR B 1 254 ? 4.371 25.375 -13.977 1 94.19 254 THR B O 1
ATOM 3979 N N . TYR B 1 255 ? 6.43 24.531 -13.555 1 87.75 255 TYR B N 1
ATOM 3980 C CA . TYR B 1 255 ? 6.828 24.484 -14.953 1 87.75 255 TYR B CA 1
ATOM 3981 C C . TYR B 1 255 ? 6.531 23.125 -15.562 1 87.75 255 TYR B C 1
ATOM 3983 O O . TYR B 1 255 ? 6.684 22.922 -16.781 1 87.75 255 TYR B O 1
ATOM 3991 N N . HIS B 1 256 ? 6.051 22.141 -14.898 1 67.94 256 HIS B N 1
ATOM 3992 C CA . HIS B 1 256 ? 5.648 20.875 -15.477 1 67.94 256 HIS B CA 1
ATOM 3993 C C . HIS B 1 256 ? 4.133 20.781 -15.617 1 67.94 256 HIS B C 1
ATOM 3995 O O . HIS B 1 256 ? 3.396 21.359 -14.812 1 67.94 256 HIS B O 1
#

Nearest PDB structures (foldseek):
  2ia2-assembly3_D  TM=8.247E-01  e=5.782E-20  Rhodococcus jostii RHA1
  1mkm-assembly1_B  TM=7.742E-01  e=1.031E-19  Thermotoga maritima
  8ejv-assembly1_B  TM=8.233E-01  e=1.317E-18  Pseudomonas putida KT2440
  2ia2-assembly3_B  TM=6.731E-01  e=2.759E-19  Rhodococcus jostii RHA1
  1tf1-assembly2_B  TM=9.514E-01  e=4.108E-15  Escherichia coli

Sequence (512 aa):
MVSEPDNDGGIKSAGTSFGIIETIYQNQPISLTELAAEVDIANSTAYEHISTLLDSGYIVKRADGYYLSLKFLDRGTKAKEYYQELLDVSEPALEQLVDETDEAVNLVVEEHGQAVYIDRRTGERGVPTNSWVGKRKPLHTLSAGKAILSQLPEERVDEILDARGLSVSTERAITTREELYDELEEIRQNGVSFNDRESHSQIRAVGAPIVVDDRVYGAVSVAGPAMRLTGEYFRQEIADLLQGAVNEIELKLTYHMVSEPDNDGGIKSAGTSFGIIETIYQNQPISLTELAAEVDIANSTAYEHISTLLDSGYIVKRADGYYLSLKFLDRGTKAKEYYQELLDVSEPALEQLVDETDEAVNLVVEEHGQAVYIDRRTGERGVPTNSWVGKRKPLHTLSAGKAILSQLPEERVDEILDARGLSVSTERAITTREELYDELEEIRQNGVSFNDRESHSQIRAVGAPIVVDDRVYGAVSVAGPAMRLTGEYFRQEIADLLQGAVNEIELKLTYH

Radius of gyration: 24.87 Å; Cα contacts (8 Å, |Δi|>4): 993; chains: 2; bounding box: 70×66×56 Å